Protein AF-L0EJJ9-F1 (afdb_monomer)

Foldseek 3Di:
DDPDAAEAEQDQAQLPDHDLVVVVVSLVPVHQAYEHEVVALAPDPVCQVVVFFPHDPVSNVVRCCSVCVSCVVVVRYYYYHDHRSYDHPVVLVVQDWDKDWDDFFALVDKDWDWDFQWDAQVVDPDLPPLDFAAGPADAFKKKKWWKAWAWDFFADKKKWWWFAWPQVRDIDTDDIDDDDHPDTDMDMDGHHAPQQTGTRITGIMIHGNPGDPVGGITTIMITSDMWIFWKHKYWHFQVSWDCGSQAIPNWGKDDWRWDRDPRWIKTWDAQKMFTWYDDFQWFWWKKKWKWAFADDFFKFKWFLDPDPQFTWTWAGGPPQKTFIWGHNNDIDTFKMAHHRDDHRDIWIWIWTGDQQKTWIDTPNHTGDIGGDRPRRHGIMGIMGNHGTIIIIHIIITGMIHGDDVNID

Organism: Thermobacillus composti (strain DSM 18247 / JCM 13945 / KWC4) (NCBI:txid717605)

Secondary structure (DSSP, 8-state):
------EE---SSTTS---HHHHHHHHTTT-SEEEE--S-SB--HHHHHTT--SS-HHHHHHHHHHHHHHHTTTT--EEE---SSB--HHHHTSS--EEEEEEEE-TT-EEEEEE-----GGG-S--SS------SS-TTPEEEEEEEEEEEESSPPEEEEEEEETTT--EEE---BPPPBTSEEEEEEEPPP-TT--EEEEEEEEE-TT--TTS-EEEEEEEEEEEEES-EEEEE-GGG--EETTEETT-EEESSEEEEETTEEEEEESS-EEEEES-TTEEEEEEEEEEEEEEES-EEEEEEESSTTEEEEEEEEGGGEEEEEEEESSEEEEEEEE----TT--EEEEEEEETTEEEEEETTEEEEEEE--S----EEEEEESSSEEEEEEEEEEEEEEE-TT---

Solvent-accessible surface area (backbone atoms only — not comparable to full-atom values): 21259 Å² total; per-residue (Å²): 128,85,88,77,83,41,70,44,61,69,37,66,29,65,27,73,60,62,64,64,69,60,46,54,59,52,59,72,64,71,47,64,29,38,44,29,40,34,93,48,62,72,65,46,72,65,29,44,73,70,48,39,50,74,44,54,72,69,37,32,49,54,43,45,53,56,52,48,66,66,22,59,87,73,68,36,48,76,46,73,75,42,70,44,22,28,86,28,69,57,62,63,66,66,77,61,56,53,76,44,76,44,82,56,41,31,49,90,44,72,48,81,49,68,48,67,43,33,81,57,71,87,79,48,97,72,65,92,77,41,69,74,50,42,47,70,54,58,26,52,18,34,41,37,36,35,36,29,36,47,70,78,44,54,32,65,70,42,36,32,36,35,37,25,34,62,67,83,67,48,72,50,74,49,76,74,46,85,75,60,70,79,37,84,37,78,49,72,50,65,38,64,84,54,88,28,50,50,41,30,32,43,38,35,34,44,35,13,80,78,16,39,97,90,29,32,22,28,36,36,41,31,41,56,46,71,39,42,40,65,33,31,41,48,46,54,35,50,77,66,41,52,82,45,53,94,24,43,48,64,25,31,63,43,64,52,52,66,47,77,54,99,58,18,44,33,42,40,28,70,54,42,25,36,34,33,28,66,46,66,54,25,43,34,39,31,34,39,34,28,39,29,42,61,43,70,42,30,51,32,36,31,36,33,24,77,45,92,50,34,24,36,38,41,30,44,32,59,95,30,20,32,36,35,32,38,30,69,82,52,83,42,80,71,35,70,33,87,43,85,70,61,66,75,44,74,41,47,37,34,42,40,35,45,80,38,40,40,36,36,23,52,73,89,36,84,64,41,62,42,76,58,64,89,57,69,34,10,18,31,42,42,31,26,80,32,42,22,28,34,36,35,47,62,37,33,36,70,36,37,33,43,52,93,88,65,55,84

Structure (mmCIF, N/CA/C/O backbone):
data_AF-L0EJJ9-F1
#
_entry.id   AF-L0EJJ9-F1
#
loop_
_atom_site.group_PDB
_atom_site.id
_atom_site.type_symbol
_atom_site.label_atom_id
_atom_site.label_alt_id
_atom_site.label_comp_id
_atom_site.label_asym_id
_atom_site.label_entity_id
_atom_site.label_seq_id
_atom_site.pdbx_PDB_ins_code
_atom_site.Cartn_x
_atom_site.Cartn_y
_atom_site.Cartn_z
_atom_site.occupancy
_atom_site.B_iso_or_equiv
_atom_site.auth_seq_id
_atom_site.auth_comp_id
_atom_site.auth_asym_id
_atom_site.auth_atom_id
_atom_site.pdbx_PDB_model_num
ATOM 1 N N . MET A 1 1 ? 49.372 0.624 -9.398 1.00 49.84 1 MET A N 1
ATOM 2 C CA . MET A 1 1 ? 48.328 1.496 -9.975 1.00 49.84 1 MET A CA 1
ATOM 3 C C . MET A 1 1 ? 47.713 2.235 -8.804 1.00 49.84 1 MET A C 1
ATOM 5 O O . MET A 1 1 ? 47.439 1.560 -7.816 1.00 49.84 1 MET A O 1
ATOM 9 N N . SER A 1 2 ? 47.617 3.569 -8.831 1.00 48.44 2 SER A N 1
ATOM 10 C CA . SER A 1 2 ? 46.888 4.256 -7.756 1.00 48.44 2 SER A CA 1
ATOM 11 C C . SER A 1 2 ? 45.410 3.852 -7.851 1.00 48.44 2 SER A C 1
ATOM 13 O O . SER A 1 2 ? 44.905 3.605 -8.945 1.00 48.44 2 SER A O 1
ATOM 15 N N . GLN A 1 3 ? 44.772 3.651 -6.700 1.00 66.44 3 GLN A N 1
ATOM 16 C CA . GLN A 1 3 ? 43.386 3.183 -6.570 1.00 66.44 3 GLN A CA 1
ATOM 17 C C . GLN A 1 3 ? 42.382 4.349 -6.599 1.00 66.44 3 GLN A C 1
ATOM 19 O O . GLN A 1 3 ? 41.247 4.202 -6.151 1.00 66.44 3 GLN A O 1
ATOM 24 N N . ASP A 1 4 ? 42.800 5.520 -7.074 1.00 81.94 4 ASP A N 1
ATOM 25 C CA . ASP A 1 4 ? 42.047 6.750 -6.865 1.00 81.94 4 ASP A CA 1
ATOM 26 C C . ASP A 1 4 ? 40.981 6.930 -7.949 1.00 81.94 4 ASP A C 1
ATOM 28 O O . ASP A 1 4 ? 41.265 6.903 -9.148 1.00 81.94 4 ASP A O 1
ATOM 32 N N . VAL A 1 5 ? 39.734 7.137 -7.521 1.00 87.25 5 VAL A N 1
ATOM 33 C CA . VAL A 1 5 ? 38.600 7.402 -8.412 1.00 87.25 5 VAL A CA 1
ATOM 34 C C . VAL A 1 5 ? 38.358 8.908 -8.486 1.00 87.25 5 VAL A C 1
ATOM 36 O O . VAL A 1 5 ? 37.735 9.506 -7.613 1.00 87.25 5 VAL A O 1
ATOM 39 N N . ASN A 1 6 ? 38.841 9.528 -9.560 1.00 92.12 6 ASN A N 1
ATOM 40 C CA . ASN A 1 6 ? 38.589 10.939 -9.863 1.00 92.12 6 ASN A CA 1
ATOM 41 C C . ASN A 1 6 ? 37.181 11.159 -10.435 1.00 92.12 6 ASN A C 1
ATOM 43 O O . ASN A 1 6 ? 36.891 10.729 -11.553 1.00 92.12 6 ASN A O 1
ATOM 47 N N . ILE A 1 7 ? 36.335 11.874 -9.695 1.00 93.69 7 ILE A N 1
ATOM 48 C CA . ILE A 1 7 ? 34.993 12.288 -10.121 1.00 93.69 7 ILE A CA 1
ATOM 49 C C . ILE A 1 7 ? 34.955 13.811 -10.221 1.00 93.69 7 ILE A C 1
ATOM 51 O O . ILE A 1 7 ? 35.362 14.506 -9.290 1.00 93.69 7 ILE A O 1
ATOM 55 N N . LEU A 1 8 ? 34.437 14.334 -11.332 1.00 95.81 8 LEU A N 1
ATOM 56 C CA . LEU A 1 8 ? 34.237 15.769 -11.519 1.00 95.81 8 LEU A CA 1
ATOM 57 C C . LEU A 1 8 ? 32.754 16.114 -11.385 1.00 95.81 8 LEU A C 1
ATOM 59 O O . LEU A 1 8 ? 31.921 15.584 -12.114 1.00 95.81 8 LEU A O 1
ATOM 63 N N . SER A 1 9 ? 32.428 17.044 -10.490 1.00 94.88 9 SER A N 1
ATOM 64 C CA . SER A 1 9 ? 31.074 17.584 -10.370 1.00 94.88 9 SER A CA 1
ATOM 65 C C . SER A 1 9 ? 31.060 19.058 -10.782 1.00 94.88 9 SER A C 1
ATOM 67 O O . SER A 1 9 ? 31.589 19.897 -10.052 1.00 94.88 9 SER A O 1
ATOM 69 N N . PRO A 1 10 ? 30.530 19.399 -11.973 1.00 93.38 10 PRO A N 1
ATOM 70 C CA . PRO A 1 10 ? 30.589 20.763 -12.493 1.00 93.38 10 PRO A CA 1
ATOM 71 C C . PRO A 1 10 ? 29.619 21.707 -11.777 1.00 93.38 10 PRO A C 1
ATOM 73 O O . PRO A 1 10 ? 29.893 22.899 -11.666 1.00 93.38 10 PRO A O 1
ATOM 76 N N . CYS A 1 11 ? 28.491 21.187 -11.294 1.00 91.94 11 CYS A N 1
ATOM 77 C CA . CYS A 1 11 ? 27.464 21.946 -10.595 1.00 91.94 11 CYS A CA 1
ATOM 78 C C . CYS A 1 11 ? 26.679 21.044 -9.633 1.00 91.94 11 CYS A C 1
ATOM 80 O O . CYS A 1 11 ? 26.586 19.835 -9.832 1.00 91.94 11 CYS A O 1
ATOM 82 N N . GLY A 1 12 ? 26.079 21.654 -8.608 1.00 87.44 12 GLY A N 1
ATOM 83 C CA . GLY A 1 12 ? 25.235 20.956 -7.630 1.00 87.44 12 GLY A CA 1
ATOM 84 C C . GLY A 1 12 ? 23.791 20.722 -8.082 1.00 87.44 12 GLY A C 1
ATOM 85 O O . GLY A 1 12 ? 23.001 20.210 -7.310 1.00 87.44 12 GLY A O 1
ATOM 86 N N . MET A 1 13 ? 23.413 21.153 -9.289 1.00 89.12 13 MET A N 1
ATOM 87 C CA . MET A 1 13 ? 22.157 20.781 -9.943 1.00 89.12 13 MET A CA 1
ATOM 88 C C . MET A 1 13 ? 22.244 21.138 -11.423 1.00 89.12 13 MET A C 1
ATOM 90 O O . MET A 1 13 ? 22.660 22.244 -11.785 1.00 89.12 13 MET A O 1
ATOM 94 N N . LEU A 1 14 ? 21.807 20.221 -12.284 1.00 89.88 14 LEU A N 1
ATOM 95 C CA . LEU A 1 14 ? 21.755 20.474 -13.716 1.00 89.88 14 LEU A CA 1
ATOM 96 C C . LEU A 1 14 ? 20.869 21.696 -13.998 1.00 89.88 14 LEU A C 1
ATOM 98 O O . LEU A 1 14 ? 19.736 21.752 -13.531 1.00 89.88 14 LEU A O 1
ATOM 102 N N . GLY A 1 15 ? 21.375 22.666 -14.757 1.00 90.44 15 GLY A N 1
ATOM 103 C CA . GLY A 1 15 ? 20.682 23.911 -15.085 1.00 90.44 15 GLY A CA 1
ATOM 104 C C . GLY A 1 15 ? 21.021 25.104 -14.184 1.00 90.44 15 GLY A C 1
ATOM 105 O O . GLY A 1 15 ? 20.536 26.201 -14.462 1.00 90.44 15 GLY A O 1
ATOM 106 N N . TYR A 1 16 ? 21.847 24.944 -13.143 1.00 92.19 16 TYR A N 1
ATOM 107 C CA . TYR A 1 16 ? 22.414 26.085 -12.401 1.00 92.19 16 TYR A CA 1
ATOM 108 C C . TYR A 1 16 ? 23.552 26.779 -13.151 1.00 92.19 16 TYR A C 1
ATOM 110 O O . TYR A 1 16 ? 23.847 27.944 -12.877 1.00 92.19 16 TYR A O 1
ATOM 118 N N . GLY A 1 17 ? 24.145 26.105 -14.136 1.00 92.62 17 GLY A N 1
ATOM 119 C CA . GLY A 1 17 ? 25.324 26.592 -14.822 1.00 92.62 17 GLY A CA 1
ATOM 120 C C . GLY A 1 17 ? 26.595 26.440 -13.996 1.00 92.62 17 GLY A C 1
ATOM 121 O O . GLY A 1 17 ? 26.590 26.252 -12.779 1.00 92.62 17 GLY A O 1
ATOM 122 N N . PHE A 1 18 ? 27.712 26.522 -14.703 1.00 95.88 18 PHE A N 1
ATOM 123 C CA . PHE A 1 18 ? 29.054 26.453 -14.150 1.00 95.88 18 PHE A CA 1
ATOM 124 C C . PHE A 1 18 ? 30.031 27.177 -15.088 1.00 95.88 18 PHE A C 1
ATOM 126 O O . PHE A 1 18 ? 29.743 27.321 -16.283 1.00 95.88 18 PHE A O 1
ATOM 133 N N . PRO A 1 19 ? 31.183 27.661 -14.591 1.00 95.50 19 PRO A N 1
ATOM 134 C CA . PRO A 1 19 ? 32.211 28.232 -15.453 1.00 95.50 19 PRO A CA 1
ATOM 135 C C . PRO A 1 19 ? 32.831 27.147 -16.345 1.00 95.50 19 PRO A C 1
ATOM 137 O O . PRO A 1 19 ? 33.476 26.224 -15.844 1.00 95.50 19 PRO A O 1
ATOM 140 N N . GLU A 1 20 ? 32.672 27.265 -17.667 1.00 93.56 20 GLU A N 1
ATOM 141 C CA . GLU A 1 20 ? 33.190 26.274 -18.627 1.00 93.56 20 GLU A CA 1
ATOM 142 C C . GLU A 1 20 ? 34.710 26.103 -18.511 1.00 93.56 20 GLU A C 1
ATOM 144 O O . GLU A 1 20 ? 35.213 24.987 -18.578 1.00 93.56 20 GLU A O 1
ATOM 149 N N . GLU A 1 21 ? 35.446 27.186 -18.262 1.00 94.19 21 GLU A N 1
ATOM 150 C CA . GLU A 1 21 ? 36.899 27.145 -18.074 1.00 94.19 21 GLU A CA 1
ATOM 151 C C . GLU A 1 21 ? 37.305 26.267 -16.878 1.00 94.19 21 GLU A C 1
ATOM 153 O O . GLU A 1 21 ? 38.242 25.474 -16.967 1.00 94.19 21 GLU A O 1
ATOM 158 N N . SER A 1 22 ? 36.571 26.352 -15.764 1.00 94.31 22 SER A N 1
ATOM 159 C CA . SER A 1 22 ? 36.811 25.498 -14.596 1.00 94.31 22 SER A CA 1
ATOM 160 C C . SER A 1 22 ? 36.481 24.040 -14.886 1.00 94.31 22 SER A C 1
ATOM 162 O O . SER A 1 22 ? 37.229 23.157 -14.474 1.00 94.31 22 SER A O 1
ATOM 164 N N . PHE A 1 23 ? 35.404 23.787 -15.631 1.00 96.00 23 PHE A N 1
ATOM 165 C CA . PHE A 1 23 ? 35.051 22.438 -16.062 1.00 96.00 23 PHE A CA 1
ATOM 166 C C . PHE A 1 23 ? 36.119 21.836 -16.988 1.00 96.00 23 PHE A C 1
ATOM 168 O O . PHE A 1 23 ? 36.559 20.714 -16.753 1.00 96.00 23 PHE A O 1
ATOM 175 N N . ARG A 1 24 ? 36.613 22.598 -17.974 1.00 93.38 24 ARG A N 1
ATOM 176 C CA . ARG A 1 24 ? 37.696 22.187 -18.889 1.00 93.38 24 ARG A CA 1
ATOM 177 C C . ARG A 1 24 ? 38.972 21.823 -18.128 1.00 93.38 24 ARG A C 1
ATOM 179 O O . ARG A 1 24 ? 39.506 20.745 -18.352 1.00 93.38 24 ARG A O 1
ATOM 186 N N . ARG A 1 25 ? 39.395 22.662 -17.173 1.00 93.88 25 ARG A N 1
ATOM 187 C CA . ARG A 1 25 ? 40.530 22.357 -16.281 1.00 93.88 25 ARG A CA 1
ATOM 188 C C . ARG A 1 25 ? 40.312 21.084 -15.468 1.00 93.88 25 ARG A C 1
ATOM 190 O O . ARG A 1 25 ? 41.242 20.312 -15.273 1.00 93.88 25 ARG A O 1
ATOM 197 N N . GLY A 1 26 ? 39.090 20.860 -14.984 1.00 93.44 26 GLY A N 1
ATOM 198 C CA . GLY A 1 26 ? 38.738 19.627 -14.281 1.00 93.44 26 GLY A CA 1
ATOM 199 C C . GLY A 1 26 ? 38.892 18.395 -15.173 1.00 93.44 26 GLY A C 1
ATOM 200 O O . GLY A 1 26 ? 39.454 17.393 -14.745 1.00 93.44 26 GLY A O 1
ATOM 201 N N . MET A 1 27 ? 38.459 18.487 -16.433 1.00 93.88 27 MET A N 1
ATOM 202 C CA . MET A 1 27 ? 38.557 17.396 -17.409 1.00 93.88 27 MET A CA 1
ATOM 203 C C . MET A 1 27 ? 40.004 17.006 -17.757 1.00 93.88 27 MET A C 1
ATOM 205 O O . MET A 1 27 ? 40.239 15.869 -18.162 1.00 93.88 27 MET A O 1
ATOM 209 N N . GLU A 1 28 ? 40.984 17.891 -17.554 1.00 92.81 28 GLU A N 1
ATOM 210 C CA . GLU A 1 28 ? 42.415 17.596 -17.750 1.00 92.81 28 GLU A CA 1
ATOM 211 C C . GLU A 1 28 ? 42.983 16.623 -16.692 1.00 92.81 28 GLU A C 1
ATOM 213 O O . GLU A 1 28 ? 44.044 16.037 -16.901 1.00 92.81 28 GLU A O 1
ATOM 218 N N . GLN A 1 29 ? 42.272 16.387 -15.582 1.00 89.94 29 GLN A N 1
ATOM 219 C CA . GLN A 1 29 ? 42.729 15.587 -14.432 1.00 89.94 29 GLN A CA 1
ATOM 220 C C . GLN A 1 29 ? 42.434 14.075 -14.545 1.00 89.94 29 GLN A C 1
ATOM 222 O O . GLN A 1 29 ? 42.259 13.401 -13.531 1.00 89.94 29 GLN A O 1
ATOM 227 N N . GLN A 1 30 ? 42.347 13.528 -15.764 1.00 85.88 30 GLN A N 1
ATOM 228 C CA . GLN A 1 30 ? 41.995 12.116 -16.015 1.00 85.88 30 GLN A CA 1
ATOM 229 C C . GLN A 1 30 ? 40.750 11.665 -15.225 1.00 85.88 30 GLN A C 1
ATOM 231 O O . GLN A 1 30 ? 40.796 10.790 -14.362 1.00 85.88 30 GLN A O 1
ATOM 236 N N . VAL A 1 31 ? 39.627 12.326 -15.498 1.00 92.69 31 VAL A N 1
ATOM 237 C CA . VAL A 1 31 ? 38.349 12.087 -14.821 1.00 92.69 31 VAL A CA 1
ATOM 238 C C . VAL A 1 31 ? 37.763 10.727 -15.223 1.00 92.69 31 VAL A C 1
ATOM 240 O O . VAL A 1 31 ? 37.680 10.413 -16.409 1.00 92.69 31 VAL A O 1
ATOM 243 N N . HIS A 1 32 ? 37.302 9.948 -14.242 1.00 94.06 32 HIS A N 1
ATOM 244 C CA . HIS A 1 32 ? 36.645 8.653 -14.459 1.00 94.06 32 HIS A CA 1
ATOM 245 C C . HIS A 1 32 ? 35.132 8.772 -14.646 1.00 94.06 32 HIS A C 1
ATOM 247 O O . HIS A 1 32 ? 34.532 7.894 -15.255 1.00 94.06 32 HIS A O 1
ATOM 253 N N . ALA A 1 33 ? 34.510 9.827 -14.115 1.00 94.31 33 ALA A N 1
ATOM 254 C CA . ALA A 1 33 ? 33.107 10.148 -14.345 1.00 94.31 33 ALA A CA 1
ATOM 255 C C . ALA A 1 33 ? 32.828 11.631 -14.076 1.00 94.31 33 ALA A C 1
ATOM 257 O O . ALA A 1 33 ? 33.409 12.233 -13.168 1.00 94.31 33 ALA A O 1
ATOM 258 N N . VAL A 1 34 ? 31.886 12.198 -14.825 1.00 95.94 34 VAL A N 1
ATOM 259 C CA . VAL A 1 34 ? 31.267 13.484 -14.501 1.00 95.94 34 VAL A CA 1
ATOM 260 C C . VAL A 1 34 ? 29.920 13.219 -13.843 1.00 95.94 34 VAL A C 1
ATOM 262 O O . VAL A 1 34 ? 29.070 12.557 -14.433 1.00 95.94 34 VAL A O 1
ATOM 265 N N . VAL A 1 35 ? 29.719 13.725 -12.627 1.00 94.31 35 VAL A N 1
ATOM 266 C CA . VAL A 1 35 ? 28.511 13.458 -11.834 1.00 94.31 35 VAL A CA 1
ATOM 267 C C . VAL A 1 35 ? 27.818 14.764 -11.465 1.00 94.31 35 VAL A C 1
ATOM 269 O O . VAL A 1 35 ? 28.434 15.673 -10.903 1.00 94.31 35 VAL A O 1
ATOM 272 N N . VAL A 1 36 ? 26.521 14.845 -11.752 1.00 92.56 36 VAL A N 1
ATOM 273 C CA . VAL A 1 36 ? 25.650 15.947 -11.330 1.00 92.56 36 VAL A CA 1
ATOM 274 C C . VAL A 1 36 ? 24.473 15.362 -10.568 1.00 92.56 36 VAL A C 1
ATOM 276 O O . VAL A 1 36 ? 23.742 14.527 -11.094 1.00 92.56 36 VAL A O 1
ATOM 279 N N . ASP A 1 37 ? 24.267 15.813 -9.339 1.00 88.75 37 ASP A N 1
ATOM 280 C CA . ASP A 1 37 ? 23.144 15.388 -8.514 1.00 88.75 37 ASP A CA 1
ATOM 281 C C . ASP A 1 37 ? 22.553 16.597 -7.793 1.00 88.75 37 ASP A C 1
ATOM 283 O O . ASP A 1 37 ? 23.301 17.383 -7.217 1.00 88.75 37 ASP A O 1
ATOM 287 N N . ALA A 1 38 ? 21.228 16.766 -7.860 1.00 83.62 38 ALA A N 1
ATOM 288 C CA . ALA A 1 38 ? 20.534 17.939 -7.332 1.00 83.62 38 ALA A CA 1
ATOM 289 C C . ALA A 1 38 ? 20.483 17.979 -5.797 1.00 83.62 38 ALA A C 1
ATOM 291 O O . ALA A 1 38 ? 20.130 19.015 -5.231 1.00 83.62 38 ALA A O 1
ATOM 292 N N . GLY A 1 39 ? 20.773 16.859 -5.120 1.00 75.12 39 GLY A N 1
ATOM 293 C CA . GLY A 1 39 ? 20.735 16.698 -3.662 1.00 75.12 39 GLY A CA 1
ATOM 294 C C . GLY A 1 39 ? 19.341 16.820 -3.023 1.00 75.12 39 GLY A C 1
ATOM 295 O O . GLY A 1 39 ? 19.081 16.192 -2.002 1.00 75.12 39 GLY A O 1
ATOM 296 N N . SER A 1 40 ? 18.428 17.595 -3.619 1.00 71.50 40 SER A N 1
ATOM 297 C CA . SER A 1 40 ? 17.027 17.745 -3.235 1.00 71.50 40 SER A CA 1
ATOM 298 C C . SER A 1 40 ? 16.114 17.593 -4.450 1.00 71.50 40 SER A C 1
ATOM 300 O O . SER A 1 40 ? 16.313 18.215 -5.495 1.00 71.50 40 SER A O 1
ATOM 302 N N . THR A 1 41 ? 15.054 16.805 -4.284 1.00 65.12 41 THR A N 1
ATOM 303 C CA . THR A 1 41 ? 13.933 16.706 -5.229 1.00 65.12 41 THR A CA 1
ATOM 304 C C . THR A 1 41 ? 12.766 17.628 -4.861 1.00 65.12 41 THR A C 1
ATOM 306 O O . THR A 1 41 ? 11.754 17.628 -5.563 1.00 65.12 41 THR A O 1
ATOM 309 N N . ASP A 1 42 ? 12.899 18.404 -3.780 1.00 69.88 42 ASP A N 1
ATOM 310 C CA . ASP A 1 42 ? 11.896 19.352 -3.294 1.00 69.88 42 ASP A CA 1
ATOM 311 C C . ASP A 1 42 ? 12.431 20.794 -3.339 1.00 69.88 42 ASP A C 1
ATOM 313 O O . ASP A 1 42 ? 13.175 21.249 -2.469 1.00 69.88 42 ASP A O 1
ATOM 317 N N . GLY A 1 43 ? 12.044 21.524 -4.387 1.00 69.75 43 GLY A N 1
ATOM 318 C CA . GLY A 1 43 ? 12.284 22.960 -4.550 1.00 69.75 43 GLY A CA 1
ATOM 319 C C . GLY A 1 43 ? 11.331 23.863 -3.765 1.00 69.75 43 GLY A C 1
ATOM 320 O O . GLY A 1 43 ? 11.296 25.071 -4.018 1.00 69.75 43 GLY A O 1
ATOM 321 N N . GLY A 1 44 ? 10.527 23.292 -2.868 1.00 77.38 44 GLY A N 1
ATOM 322 C CA . GLY A 1 44 ? 9.522 23.969 -2.063 1.00 77.38 44 GLY A CA 1
ATOM 323 C C . GLY A 1 44 ? 8.097 23.846 -2.624 1.00 77.38 44 GLY A C 1
ATOM 324 O O . GLY A 1 44 ? 7.890 23.560 -3.813 1.00 77.38 44 GLY A O 1
ATOM 325 N N . PRO A 1 45 ? 7.081 24.153 -1.790 1.00 77.12 45 PRO A N 1
ATOM 326 C CA . PRO A 1 45 ? 5.669 23.870 -2.070 1.00 77.12 45 PRO A CA 1
ATOM 327 C C . PRO A 1 45 ? 5.146 24.549 -3.341 1.00 77.12 45 PRO A C 1
ATOM 329 O O . PRO A 1 45 ? 4.300 23.996 -4.038 1.00 77.12 45 PRO A O 1
ATOM 332 N N . HIS A 1 46 ? 5.685 25.720 -3.696 1.00 79.81 46 HIS A N 1
ATOM 333 C CA . HIS A 1 46 ? 5.323 26.415 -4.931 1.00 79.81 46 HIS A CA 1
ATOM 334 C C . HIS A 1 46 ? 5.694 25.608 -6.186 1.00 79.81 46 HIS A C 1
ATOM 336 O O . HIS A 1 46 ? 4.886 25.489 -7.102 1.00 79.81 46 HIS A O 1
ATOM 342 N N . LYS A 1 47 ? 6.915 25.059 -6.256 1.00 79.12 47 LYS A N 1
ATOM 343 C CA . LYS A 1 47 ? 7.408 24.342 -7.447 1.00 79.12 47 LYS A CA 1
ATOM 344 C C . LYS A 1 47 ? 6.650 23.037 -7.664 1.00 79.12 47 LYS A C 1
ATOM 346 O O . LYS A 1 47 ? 6.282 22.725 -8.796 1.00 79.12 47 LYS A O 1
ATOM 351 N N . LEU A 1 48 ? 6.366 22.328 -6.571 1.00 73.50 48 LEU A N 1
ATOM 352 C CA . LEU A 1 48 ? 5.545 21.123 -6.585 1.00 73.50 48 LEU A CA 1
ATOM 353 C C . LEU A 1 48 ? 4.093 21.437 -6.987 1.00 73.50 48 LEU A C 1
ATOM 355 O O . LEU A 1 48 ? 3.576 20.813 -7.909 1.00 73.50 48 LEU A O 1
ATOM 359 N N . GLY A 1 49 ? 3.466 22.439 -6.358 1.00 74.31 49 GLY A N 1
ATOM 360 C CA . GLY A 1 49 ? 2.066 22.801 -6.604 1.00 74.31 49 GLY A CA 1
ATOM 361 C C . GLY A 1 49 ? 1.797 23.393 -7.991 1.00 74.31 49 GLY A C 1
ATOM 362 O O . GLY A 1 49 ? 0.753 23.127 -8.577 1.00 74.31 49 GLY A O 1
ATOM 363 N N . ALA A 1 50 ? 2.741 24.155 -8.548 1.00 78.75 50 ALA A N 1
ATOM 364 C CA . ALA A 1 50 ? 2.622 24.719 -9.893 1.00 78.75 50 ALA A CA 1
ATOM 365 C C . ALA A 1 50 ? 3.053 23.745 -11.007 1.00 78.75 50 ALA A C 1
ATOM 367 O O . ALA A 1 50 ? 2.912 24.075 -12.182 1.00 78.75 50 ALA A O 1
ATOM 368 N N . GLY A 1 51 ? 3.601 22.571 -10.664 1.00 73.75 51 GLY A N 1
ATOM 369 C CA . GLY A 1 51 ? 4.076 21.598 -11.648 1.00 73.75 51 GLY A CA 1
ATOM 370 C C . GLY A 1 51 ? 5.213 22.126 -12.526 1.00 73.75 51 GLY A C 1
ATOM 371 O O . GLY A 1 51 ? 5.249 21.836 -13.719 1.00 73.75 51 GLY A O 1
ATOM 372 N N . VAL A 1 52 ? 6.114 22.929 -11.950 1.00 78.31 52 VAL A N 1
ATOM 373 C CA . VAL A 1 52 ? 7.246 23.535 -12.669 1.00 78.31 52 VAL A CA 1
ATOM 374 C C . VAL A 1 52 ? 8.577 23.171 -12.026 1.00 78.31 52 VAL A C 1
ATOM 376 O O . VAL A 1 52 ? 8.708 23.132 -10.800 1.00 78.31 52 VAL A O 1
ATOM 379 N N . SER A 1 53 ? 9.599 22.972 -12.854 1.00 79.12 53 SER A N 1
ATOM 380 C CA . SER A 1 53 ? 10.961 22.703 -12.397 1.00 79.12 53 SER A CA 1
ATOM 381 C C . SER A 1 53 ? 11.597 23.928 -11.726 1.00 79.12 53 SER A C 1
ATOM 383 O O . SER A 1 53 ? 11.211 25.087 -11.949 1.00 79.12 53 SER A O 1
ATOM 385 N N . ILE A 1 54 ? 12.599 23.689 -10.876 1.00 86.25 54 ILE A N 1
ATOM 386 C CA . ILE A 1 54 ? 13.409 24.759 -10.274 1.00 86.25 54 ILE A CA 1
ATOM 387 C C . ILE A 1 54 ? 14.132 25.542 -11.376 1.00 86.25 54 ILE A C 1
ATOM 389 O O . ILE A 1 54 ? 14.128 26.773 -11.365 1.00 86.25 54 ILE A O 1
ATOM 393 N N . VAL A 1 55 ? 14.675 24.819 -12.356 1.00 86.25 55 VAL A N 1
ATOM 394 C CA . VAL A 1 55 ? 15.431 25.336 -13.502 1.00 86.25 55 VAL A CA 1
ATOM 395 C C . VAL A 1 55 ? 14.657 25.174 -14.808 1.00 86.25 55 VAL A C 1
ATOM 397 O O . VAL A 1 55 ? 13.825 24.284 -14.958 1.00 86.25 55 VAL A O 1
ATOM 400 N N . SER A 1 56 ? 14.943 26.031 -15.787 1.00 86.06 56 SER A N 1
ATOM 401 C CA . SER A 1 56 ? 14.329 25.919 -17.113 1.00 86.06 56 SER A CA 1
ATOM 402 C C . SER A 1 56 ? 14.947 24.783 -17.936 1.00 86.06 56 SER A C 1
ATOM 404 O O . SER A 1 56 ? 16.152 24.541 -17.869 1.00 86.06 56 SER A O 1
ATOM 406 N N . ARG A 1 57 ? 14.156 24.175 -18.832 1.00 82.00 57 ARG A N 1
ATOM 407 C CA . ARG A 1 57 ? 14.648 23.187 -19.814 1.00 82.00 57 ARG A CA 1
ATOM 408 C C . ARG A 1 57 ? 15.833 23.709 -20.634 1.00 82.00 57 ARG A C 1
ATOM 410 O O . ARG A 1 57 ? 16.760 22.962 -20.930 1.00 82.00 57 ARG A O 1
ATOM 417 N N . ARG A 1 58 ? 15.820 25.001 -20.988 1.00 85.88 58 ARG A N 1
ATOM 418 C CA . ARG A 1 58 ? 16.914 25.659 -21.719 1.00 85.88 58 ARG A CA 1
ATOM 419 C C . ARG A 1 58 ? 18.218 25.648 -20.919 1.00 85.88 58 ARG A C 1
ATOM 421 O O . ARG A 1 58 ? 19.270 25.423 -21.506 1.00 85.88 58 ARG A O 1
ATOM 428 N N . ALA A 1 59 ? 18.147 25.888 -19.612 1.00 89.12 59 ALA A N 1
ATOM 429 C CA . ALA A 1 59 ? 19.320 25.880 -18.747 1.00 89.12 59 ALA A CA 1
ATOM 430 C C . ALA A 1 59 ? 19.899 24.465 -18.611 1.00 89.12 59 ALA A C 1
ATOM 432 O O . ALA A 1 59 ? 21.091 24.285 -18.834 1.00 89.12 59 ALA A O 1
ATOM 433 N N . CYS A 1 60 ? 19.055 23.450 -18.383 1.00 88.12 60 CYS A N 1
ATOM 434 C CA . CYS A 1 60 ? 19.509 22.055 -18.366 1.00 88.12 60 CYS A CA 1
ATOM 435 C C . CYS A 1 60 ? 20.173 21.649 -19.686 1.00 88.12 60 CYS A C 1
ATOM 437 O O . CYS A 1 60 ? 21.212 20.998 -19.680 1.00 88.12 60 CYS A O 1
ATOM 439 N N . LYS A 1 61 ? 19.594 22.060 -20.825 1.00 85.56 61 LYS A N 1
ATOM 440 C CA . LYS A 1 61 ? 20.150 21.759 -22.150 1.00 85.56 61 LYS A CA 1
ATOM 441 C C . LYS A 1 61 ? 21.528 22.390 -22.347 1.00 85.56 61 LYS A C 1
ATOM 443 O O . LYS A 1 61 ? 22.422 21.710 -22.826 1.00 85.56 61 LYS A O 1
ATOM 448 N N . LYS A 1 62 ? 21.703 23.655 -21.951 1.00 92.69 62 LYS A N 1
ATOM 449 C CA . LYS A 1 62 ? 22.997 24.347 -22.022 1.00 92.69 62 LYS A CA 1
ATOM 450 C C . LYS A 1 62 ? 24.070 23.592 -21.231 1.00 92.69 62 LYS A C 1
ATOM 452 O O . LYS A 1 62 ? 25.158 23.362 -21.748 1.00 92.69 62 LYS A O 1
ATOM 457 N N . ASP A 1 63 ? 23.756 23.201 -19.998 1.00 94.38 63 ASP A N 1
ATOM 458 C CA . ASP A 1 63 ? 24.698 22.484 -19.137 1.00 94.38 63 ASP A CA 1
ATOM 459 C C . ASP A 1 63 ? 25.047 21.108 -19.727 1.00 94.38 63 ASP A C 1
ATOM 461 O O . ASP A 1 63 ? 26.224 20.761 -19.820 1.00 94.38 63 ASP A O 1
ATOM 465 N N . LEU A 1 64 ? 24.047 20.358 -20.209 1.00 91.38 64 LEU A N 1
ATOM 466 C CA . LEU A 1 64 ? 24.261 19.068 -20.876 1.00 91.38 64 LEU A CA 1
ATOM 467 C C . LEU A 1 64 ? 25.077 19.195 -22.164 1.00 91.38 64 LEU A C 1
ATOM 469 O O . LEU A 1 64 ? 25.939 18.359 -22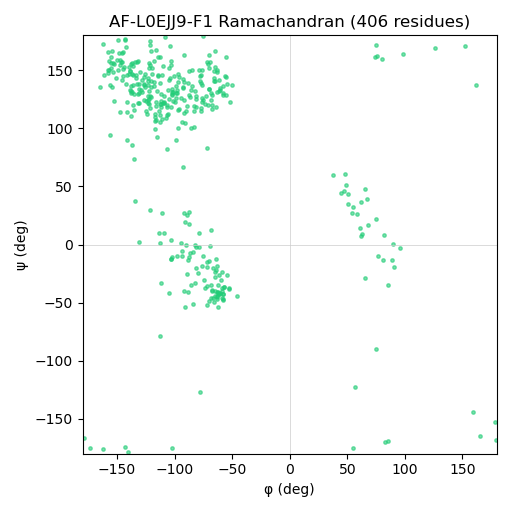.400 1.00 91.38 64 LEU A O 1
ATOM 473 N N . GLU A 1 65 ? 24.833 20.214 -22.991 1.00 92.56 65 GLU A N 1
ATOM 474 C CA . GLU A 1 65 ? 25.590 20.445 -24.229 1.00 92.56 65 GLU A CA 1
ATOM 475 C C . GLU A 1 65 ? 27.092 20.595 -23.938 1.00 92.56 65 GLU A C 1
ATOM 477 O O . GLU A 1 65 ? 27.915 19.988 -24.623 1.00 92.56 65 GLU A O 1
ATOM 482 N N . ILE A 1 66 ? 27.449 21.332 -22.881 1.00 94.75 66 ILE A N 1
ATOM 483 C CA . ILE A 1 66 ? 28.844 21.519 -22.459 1.00 94.75 66 ILE A CA 1
ATOM 484 C C . ILE A 1 66 ? 29.422 20.220 -21.875 1.00 94.75 66 ILE A C 1
ATOM 486 O O . ILE A 1 66 ? 30.514 19.802 -22.268 1.00 94.75 66 ILE A O 1
ATOM 490 N N . ILE A 1 67 ? 28.696 19.569 -20.956 1.00 94.50 67 ILE A N 1
ATOM 491 C CA . ILE A 1 67 ? 29.157 18.341 -20.287 1.00 94.50 67 ILE A CA 1
ATOM 492 C C . ILE A 1 67 ? 29.367 17.218 -21.306 1.00 94.50 67 ILE A C 1
ATOM 494 O O . ILE A 1 67 ? 30.455 16.645 -21.387 1.00 94.50 67 ILE A O 1
ATOM 498 N N . LEU A 1 68 ? 28.345 16.923 -22.111 1.00 90.56 68 LEU A N 1
ATOM 499 C CA . LEU A 1 68 ? 28.390 15.857 -23.109 1.00 90.56 68 LEU A CA 1
ATOM 500 C C . LEU A 1 68 ? 29.424 16.167 -24.194 1.00 90.56 68 LEU A C 1
ATOM 502 O O . LEU A 1 68 ? 30.176 15.275 -24.580 1.00 90.56 68 LEU A O 1
ATOM 506 N N . GLY A 1 69 ? 29.528 17.426 -24.633 1.00 91.56 69 GLY A N 1
ATOM 507 C CA . GLY A 1 69 ? 30.530 17.847 -25.613 1.00 91.56 69 GLY A CA 1
ATOM 508 C C . GLY A 1 69 ? 31.970 17.550 -25.178 1.00 91.56 69 GLY A C 1
ATOM 509 O O . GLY A 1 69 ? 32.787 17.154 -26.009 1.00 91.56 69 GLY A O 1
ATOM 510 N N . ALA A 1 70 ? 32.277 17.678 -23.884 1.00 92.19 70 ALA A N 1
ATOM 511 C CA . ALA A 1 70 ? 33.599 17.354 -23.345 1.00 92.19 70 ALA A CA 1
ATOM 512 C C . ALA A 1 70 ? 33.797 15.855 -23.058 1.00 92.19 70 ALA A C 1
ATOM 514 O O . ALA A 1 70 ? 34.909 15.347 -23.195 1.00 92.19 70 ALA A O 1
ATOM 515 N N . CYS A 1 71 ? 32.742 15.144 -22.655 1.00 89.38 71 CYS A N 1
ATOM 516 C CA . CYS A 1 71 ? 32.846 13.755 -22.200 1.00 89.38 71 CYS A CA 1
ATOM 517 C C . CYS A 1 71 ? 32.791 12.727 -23.339 1.00 89.38 71 CYS A C 1
ATOM 519 O O . CYS A 1 71 ? 33.483 11.708 -23.278 1.00 89.38 71 CYS A O 1
ATOM 521 N N . LEU A 1 72 ? 32.004 12.990 -24.392 1.00 84.38 72 LEU A N 1
ATOM 522 C CA . LEU A 1 72 ? 31.768 12.043 -25.490 1.00 84.38 72 LEU A CA 1
ATOM 523 C C . LEU A 1 72 ? 33.051 11.613 -26.231 1.00 84.38 72 LEU A C 1
ATOM 525 O O . LEU A 1 72 ? 33.222 10.408 -26.424 1.00 84.38 72 LEU A O 1
ATOM 529 N N . PRO A 1 73 ? 33.986 12.513 -26.610 1.00 86.62 73 PRO A N 1
ATOM 530 C CA . PRO A 1 73 ? 35.204 12.107 -27.319 1.00 86.62 73 PRO A CA 1
ATOM 531 C C . PRO A 1 73 ? 36.103 11.174 -26.498 1.00 86.62 73 PRO A C 1
ATOM 533 O O . PRO A 1 73 ? 36.733 10.275 -27.049 1.00 86.62 73 PRO A O 1
ATOM 536 N N . GLY A 1 74 ? 36.146 11.383 -25.177 1.00 82.88 74 GLY A N 1
ATOM 537 C CA . GLY A 1 74 ? 36.945 10.595 -24.237 1.00 82.88 74 GLY A CA 1
ATOM 538 C C . GLY A 1 74 ? 36.221 9.379 -23.661 1.00 82.88 74 GLY A C 1
ATOM 539 O O . GLY A 1 74 ? 36.810 8.669 -22.852 1.00 82.88 74 GLY A O 1
ATOM 540 N N . LYS A 1 75 ? 34.957 9.145 -24.048 1.00 87.06 75 LYS A N 1
ATOM 541 C CA . LYS A 1 75 ? 34.074 8.123 -23.458 1.00 87.06 75 LYS A CA 1
ATOM 542 C C . LYS A 1 75 ? 34.011 8.200 -21.926 1.00 87.06 75 LYS A C 1
ATOM 544 O O . LYS A 1 75 ? 33.912 7.173 -21.260 1.00 87.06 75 LYS A O 1
ATOM 549 N N . VAL A 1 76 ? 34.072 9.413 -21.375 1.00 91.56 76 VAL A N 1
ATOM 550 C CA . VAL A 1 76 ? 33.929 9.639 -19.932 1.00 91.56 76 VAL A CA 1
ATOM 551 C C . VAL A 1 76 ? 32.440 9.513 -19.579 1.00 91.56 76 VAL A C 1
ATOM 553 O O . VAL A 1 76 ? 31.625 10.227 -20.167 1.00 91.56 76 VAL A O 1
ATOM 556 N N . PRO A 1 77 ? 32.047 8.617 -18.659 1.00 85.50 77 PRO A N 1
ATOM 557 C CA . PRO A 1 77 ? 30.667 8.496 -18.205 1.00 85.50 77 PRO A CA 1
ATOM 558 C C . PRO A 1 77 ? 30.129 9.806 -17.622 1.00 85.50 77 PRO A C 1
ATOM 560 O O . PRO A 1 77 ? 30.800 10.463 -16.823 1.00 85.50 77 PRO A O 1
ATOM 563 N N . VAL A 1 78 ? 28.893 10.151 -17.983 1.00 92.38 78 VAL A N 1
ATOM 564 C CA . VAL A 1 78 ? 28.136 11.255 -17.384 1.00 92.38 78 VAL A CA 1
ATOM 565 C C . VAL A 1 78 ? 26.972 10.658 -16.609 1.00 92.38 78 VAL A C 1
ATOM 567 O O . VAL A 1 78 ? 26.141 9.961 -17.187 1.00 92.38 78 VAL A O 1
ATOM 570 N N . ILE A 1 79 ? 26.913 10.926 -15.309 1.00 89.81 79 ILE A N 1
ATOM 571 C CA . ILE A 1 79 ? 25.889 10.399 -14.406 1.00 89.81 79 ILE A CA 1
ATOM 572 C C . ILE A 1 79 ? 25.074 11.573 -13.874 1.00 89.81 79 ILE A C 1
ATOM 574 O O . ILE A 1 79 ? 25.615 12.494 -13.261 1.00 89.81 79 ILE A O 1
ATOM 578 N N . ILE A 1 80 ? 23.764 11.527 -14.103 1.00 87.62 80 ILE A N 1
ATOM 579 C CA . ILE A 1 80 ? 22.811 12.477 -13.533 1.00 87.62 80 ILE A CA 1
ATOM 580 C C . ILE A 1 80 ? 22.021 11.738 -12.456 1.00 87.62 80 ILE A C 1
ATOM 582 O O . ILE A 1 80 ? 21.231 10.857 -12.785 1.00 87.62 80 ILE A O 1
ATOM 586 N N . GLY A 1 81 ? 22.259 12.066 -11.185 1.00 82.38 81 GLY A N 1
ATOM 587 C CA . GLY A 1 81 ? 21.572 11.427 -10.056 1.00 82.38 81 GLY A CA 1
ATOM 588 C C . GLY A 1 81 ? 20.113 11.869 -9.955 1.00 82.38 81 GLY A C 1
ATOM 589 O O . GLY A 1 81 ? 19.196 11.053 -9.946 1.00 82.38 81 GLY A O 1
ATOM 590 N N . SER A 1 82 ? 19.892 13.182 -9.954 1.00 79.31 82 SER A N 1
ATOM 591 C CA . SER A 1 82 ? 18.570 13.805 -9.919 1.00 79.31 82 SER A CA 1
ATOM 592 C C . SER A 1 82 ? 18.576 15.145 -10.662 1.00 79.31 82 SER A C 1
ATOM 594 O O . SER A 1 82 ? 19.599 15.828 -10.754 1.00 79.31 82 SER A O 1
ATOM 596 N N . ALA A 1 83 ? 17.429 15.523 -11.235 1.00 76.56 83 ALA A N 1
ATOM 597 C CA . ALA A 1 83 ? 17.272 16.758 -12.001 1.00 76.56 83 ALA A CA 1
ATOM 598 C C . ALA A 1 83 ? 15.859 17.344 -11.852 1.00 76.56 83 ALA A C 1
ATOM 600 O O . ALA A 1 83 ? 14.906 16.652 -11.503 1.00 76.56 83 ALA A O 1
ATOM 601 N N . GLY A 1 84 ? 15.715 18.642 -12.129 1.00 75.69 84 GLY A N 1
ATOM 602 C CA . GLY A 1 84 ? 14.422 19.338 -12.162 1.00 75.69 84 GLY A CA 1
ATOM 603 C C . GLY A 1 84 ? 13.929 19.850 -10.806 1.00 75.69 84 GLY A C 1
ATOM 604 O O . GLY A 1 84 ? 13.364 20.944 -10.759 1.00 75.69 84 GLY A O 1
ATOM 605 N N . GLY A 1 85 ? 14.189 19.130 -9.709 1.00 73.12 85 GLY A N 1
ATOM 606 C CA . GLY A 1 85 ? 13.903 19.590 -8.341 1.00 73.12 85 GLY A CA 1
ATOM 607 C C . GLY A 1 85 ? 12.411 19.722 -7.997 1.00 73.12 85 GLY A C 1
ATOM 608 O O . GLY A 1 85 ? 12.049 20.403 -7.040 1.00 73.12 85 GLY A O 1
ATOM 609 N N . SER A 1 86 ? 11.534 19.113 -8.796 1.00 71.19 86 SER A N 1
ATOM 610 C CA . SER A 1 86 ? 10.116 18.932 -8.488 1.00 71.19 86 SER A CA 1
ATOM 611 C C . SER A 1 86 ? 9.591 17.691 -9.218 1.00 71.19 86 SER A C 1
ATOM 613 O O . SER A 1 86 ? 9.704 17.565 -10.433 1.00 71.19 86 SER A O 1
ATOM 615 N N . GLY A 1 87 ? 9.031 16.743 -8.466 1.00 66.19 87 GLY A N 1
ATOM 616 C CA . GLY A 1 87 ? 8.553 15.448 -8.975 1.00 66.19 87 GLY A CA 1
ATOM 617 C C . GLY A 1 87 ? 7.076 15.425 -9.388 1.00 66.19 87 GLY A C 1
ATOM 618 O O . GLY A 1 87 ? 6.433 14.389 -9.276 1.00 66.19 87 GLY A O 1
ATOM 619 N N . ALA A 1 88 ? 6.494 16.562 -9.787 1.00 66.56 88 ALA A N 1
ATOM 620 C CA . ALA A 1 88 ? 5.069 16.626 -10.135 1.00 66.56 88 ALA A CA 1
ATOM 621 C C . ALA A 1 88 ? 4.742 15.923 -11.469 1.00 66.56 88 ALA A C 1
ATOM 623 O O . ALA A 1 88 ? 5.588 15.833 -12.361 1.00 66.56 88 ALA A O 1
ATOM 624 N N . ARG A 1 89 ? 3.476 15.521 -11.630 1.00 65.62 89 ARG A N 1
ATOM 625 C CA . ARG A 1 89 ? 2.936 14.806 -12.800 1.00 65.62 89 ARG A CA 1
ATOM 626 C C . ARG A 1 89 ? 3.344 15.389 -14.174 1.00 65.62 89 ARG A C 1
ATOM 628 O O . ARG A 1 89 ? 3.814 14.604 -14.994 1.00 65.62 89 ARG A O 1
ATOM 635 N N . PRO A 1 90 ? 3.314 16.716 -14.426 1.00 66.06 90 PRO A N 1
ATOM 636 C CA . PRO A 1 90 ? 3.723 17.279 -15.721 1.00 66.06 90 PRO A CA 1
ATOM 637 C C . PRO A 1 90 ? 5.186 17.014 -16.111 1.00 66.06 90 PRO A C 1
ATOM 639 O O . PRO A 1 90 ? 5.518 16.997 -17.294 1.00 66.06 90 PRO A O 1
ATOM 642 N N . HIS A 1 91 ? 6.080 16.812 -15.137 1.00 63.94 91 HIS A N 1
ATOM 643 C CA . HIS A 1 91 ? 7.493 16.528 -15.409 1.00 63.94 91 HIS A CA 1
ATOM 644 C C . HIS A 1 91 ? 7.687 15.104 -15.929 1.00 63.94 91 HIS A C 1
ATOM 646 O O . HIS A 1 91 ? 8.477 14.892 -16.847 1.00 63.94 91 HIS A O 1
ATOM 652 N N . VAL A 1 92 ? 6.915 14.157 -15.391 1.00 59.50 92 VAL A N 1
ATOM 653 C CA . VAL A 1 92 ? 6.863 12.765 -15.861 1.00 59.50 92 VAL A CA 1
ATOM 654 C C . VAL A 1 92 ? 6.145 12.687 -17.213 1.00 59.50 92 VAL A C 1
ATOM 656 O O . VAL A 1 92 ? 6.558 11.951 -18.099 1.00 59.50 92 VAL A O 1
ATOM 659 N N . GLU A 1 93 ? 5.119 13.515 -17.417 1.00 57.16 93 GLU A N 1
ATOM 660 C CA . GLU A 1 93 ? 4.350 13.591 -18.667 1.00 57.16 93 GLU A CA 1
ATOM 661 C C . GLU A 1 93 ? 5.047 14.383 -19.788 1.00 57.16 93 GLU A C 1
ATOM 663 O O . GLU A 1 93 ? 4.525 14.451 -20.900 1.00 57.16 93 GLU A O 1
ATOM 668 N N . SER A 1 94 ? 6.236 14.955 -19.549 1.00 55.53 94 SER A N 1
ATOM 669 C CA . SER A 1 94 ? 6.954 15.830 -20.498 1.00 55.53 94 SER A CA 1
ATOM 670 C C . SER A 1 94 ? 7.487 15.134 -21.770 1.00 55.53 94 SER A C 1
ATOM 672 O O . SER A 1 94 ? 8.258 15.722 -22.532 1.00 55.53 94 SER A O 1
ATOM 674 N N . GLY A 1 95 ? 7.041 13.902 -22.035 1.00 53.16 95 GLY A N 1
ATOM 675 C CA . GLY A 1 95 ? 7.323 13.131 -23.247 1.00 53.16 95 GLY A CA 1
ATOM 676 C C . GLY A 1 95 ? 8.675 12.416 -23.248 1.00 53.16 95 GLY A C 1
ATOM 677 O O . GLY A 1 95 ? 9.073 11.889 -24.284 1.00 53.16 95 GLY A O 1
ATOM 678 N N . GLY A 1 96 ? 9.392 12.408 -22.121 1.00 60.00 96 GLY A N 1
ATOM 679 C CA . GLY A 1 96 ? 10.594 11.595 -21.946 1.00 60.00 96 GLY A CA 1
ATOM 680 C C . GLY A 1 96 ? 10.236 10.131 -21.695 1.00 60.00 96 GLY A C 1
ATOM 681 O O . GLY A 1 96 ? 9.300 9.841 -20.960 1.00 60.00 96 GLY A O 1
ATOM 682 N N . SER A 1 97 ? 10.985 9.212 -22.295 1.00 69.31 97 SER A N 1
ATOM 683 C CA . SER A 1 97 ? 10.915 7.778 -22.004 1.00 69.31 97 SER A CA 1
ATOM 684 C C . SER A 1 97 ? 12.223 7.316 -21.374 1.00 69.31 97 SER A C 1
ATOM 686 O O . SER A 1 97 ? 13.287 7.797 -21.768 1.00 69.31 97 SER A O 1
ATOM 688 N N . LEU A 1 98 ? 12.159 6.354 -20.455 1.00 79.00 98 LEU A N 1
ATOM 689 C CA . LEU A 1 98 ? 13.350 5.629 -20.018 1.00 79.00 98 LEU A CA 1
ATOM 690 C C . LEU A 1 98 ? 13.768 4.670 -21.137 1.00 79.00 98 LEU A C 1
ATOM 692 O O . LEU A 1 98 ? 12.979 3.819 -21.536 1.00 79.00 98 LEU A O 1
ATOM 696 N N . GLU A 1 99 ? 14.985 4.827 -21.647 1.00 83.69 99 GLU A N 1
ATOM 697 C CA . GLU A 1 99 ? 15.581 3.934 -22.640 1.00 83.69 99 GLU A CA 1
ATOM 698 C C . GLU A 1 99 ? 16.426 2.866 -21.943 1.00 83.69 99 GLU A C 1
ATOM 700 O O . GLU A 1 99 ? 17.319 3.182 -21.158 1.00 83.69 99 GLU A O 1
ATOM 705 N N . ILE A 1 100 ? 16.148 1.601 -22.246 1.00 81.75 100 ILE A N 1
ATOM 706 C CA . ILE A 1 100 ? 16.902 0.448 -21.761 1.00 81.75 100 ILE A CA 1
ATOM 707 C C . ILE A 1 100 ? 17.534 -0.225 -22.971 1.00 81.75 100 ILE A C 1
ATOM 709 O O . ILE A 1 100 ? 16.844 -0.874 -23.755 1.00 81.75 100 ILE A O 1
ATOM 713 N N . VAL A 1 101 ? 18.847 -0.074 -23.126 1.00 85.75 101 VAL A N 1
ATOM 714 C CA . VAL A 1 101 ? 19.603 -0.765 -24.174 1.00 85.75 101 VAL A CA 1
ATOM 715 C C . VAL A 1 101 ? 19.906 -2.181 -23.704 1.00 85.75 101 VAL A C 1
ATOM 717 O O . VAL A 1 101 ? 20.498 -2.371 -22.641 1.00 85.75 101 VAL A O 1
ATOM 720 N N . PHE A 1 102 ? 19.521 -3.171 -24.502 1.00 83.88 102 PHE A N 1
ATOM 721 C CA . PHE A 1 102 ? 19.924 -4.556 -24.300 1.00 83.88 102 PHE A CA 1
ATOM 722 C C . PHE A 1 102 ? 20.957 -4.932 -25.357 1.00 83.88 102 PHE A C 1
ATOM 724 O O . PHE A 1 102 ? 20.690 -4.867 -26.556 1.00 83.88 102 PHE A O 1
ATOM 731 N N . ASP A 1 103 ? 22.146 -5.323 -24.903 1.00 84.88 103 ASP A N 1
ATOM 732 C CA . ASP A 1 103 ? 23.260 -5.711 -25.762 1.00 84.88 103 ASP A CA 1
ATOM 733 C C . ASP A 1 103 ? 23.521 -7.209 -25.631 1.00 84.88 103 ASP A C 1
ATOM 735 O O . ASP A 1 103 ? 24.036 -7.686 -24.621 1.00 84.88 103 ASP A O 1
ATOM 739 N N . ARG A 1 104 ? 23.170 -7.948 -26.687 1.00 81.81 104 ARG A N 1
ATOM 740 C CA . ARG A 1 104 ? 23.548 -9.348 -26.909 1.00 81.81 104 ARG A CA 1
ATOM 741 C C . ARG A 1 104 ? 22.943 -10.376 -25.943 1.00 81.81 104 ARG A C 1
ATOM 743 O O . ARG A 1 104 ? 23.614 -11.366 -25.653 1.00 81.81 104 ARG A O 1
ATOM 750 N N . ILE A 1 105 ? 21.671 -10.219 -25.560 1.00 82.50 105 ILE A N 1
ATOM 751 C CA . ILE A 1 105 ? 20.931 -11.219 -24.760 1.00 82.50 105 ILE A CA 1
ATOM 752 C C . ILE A 1 105 ? 20.910 -12.580 -25.478 1.00 82.50 105 ILE A C 1
ATOM 754 O O . ILE A 1 105 ? 20.566 -12.669 -26.666 1.00 82.50 105 ILE A O 1
ATOM 758 N N . THR A 1 106 ? 21.258 -13.642 -24.752 1.00 82.12 106 THR A N 1
ATOM 759 C CA . THR A 1 106 ? 21.179 -15.051 -25.178 1.00 82.12 106 THR A CA 1
ATOM 760 C C . THR A 1 106 ? 19.992 -15.786 -24.545 1.00 82.12 106 THR A C 1
ATOM 762 O O . THR A 1 106 ? 19.333 -15.273 -23.648 1.00 82.12 106 THR A O 1
ATOM 765 N N . ASN A 1 107 ? 19.709 -17.013 -24.994 1.00 83.44 107 ASN A N 1
ATOM 766 C CA . ASN A 1 107 ? 18.596 -17.830 -24.490 1.00 83.44 107 ASN A CA 1
ATOM 767 C C . ASN A 1 107 ? 18.746 -18.349 -23.048 1.00 83.44 107 ASN A C 1
ATOM 769 O O . ASN A 1 107 ? 17.861 -19.054 -22.570 1.00 83.44 107 ASN A O 1
ATOM 773 N N . VAL A 1 108 ? 19.856 -18.050 -22.377 1.00 83.06 108 VAL A N 1
ATOM 774 C CA . VAL A 1 108 ? 20.103 -18.414 -20.971 1.00 83.06 108 VAL A CA 1
ATOM 775 C C . VAL A 1 108 ? 20.155 -17.193 -20.053 1.00 83.06 108 VAL A C 1
ATOM 777 O O . VAL A 1 108 ? 20.397 -17.334 -18.858 1.00 83.06 108 VAL A O 1
ATOM 780 N N . GLU A 1 109 ? 19.957 -15.998 -20.608 1.00 82.94 109 GLU A N 1
ATOM 781 C CA . GLU A 1 109 ? 20.021 -14.732 -19.890 1.00 82.94 109 GLU A CA 1
ATOM 782 C C . GLU A 1 109 ? 18.636 -14.095 -19.831 1.00 82.94 109 GLU A C 1
ATOM 784 O O . GLU A 1 109 ? 17.895 -14.067 -20.815 1.00 82.94 109 GLU A O 1
ATOM 789 N N . SER A 1 110 ? 18.317 -13.528 -18.673 1.00 86.81 110 SER A N 1
ATOM 790 C CA . SER A 1 110 ? 17.122 -12.725 -18.457 1.00 86.81 110 SER A CA 1
ATOM 791 C C . SER A 1 110 ? 17.472 -11.498 -17.622 1.00 86.81 110 SER A C 1
ATOM 793 O O . SER A 1 110 ? 18.448 -11.485 -16.870 1.00 86.81 110 SER A O 1
ATOM 795 N N . SER A 1 111 ? 16.684 -10.438 -17.748 1.00 87.06 111 SER A N 1
ATOM 796 C CA . SER A 1 111 ? 16.809 -9.236 -16.918 1.00 87.06 111 SER A CA 1
ATOM 797 C C . SER A 1 111 ? 15.445 -8.797 -16.419 1.00 87.06 111 SER A C 1
ATOM 799 O O . SER A 1 111 ? 14.457 -8.904 -17.139 1.00 87.06 111 SER A O 1
ATOM 801 N N . LYS A 1 112 ? 15.391 -8.292 -15.186 1.00 91.94 112 LYS A N 1
ATOM 802 C CA . LYS A 1 112 ? 14.158 -7.803 -14.567 1.00 91.94 112 LYS A CA 1
ATOM 803 C C . LYS A 1 112 ? 14.112 -6.286 -14.620 1.00 91.94 112 LYS A C 1
ATOM 805 O O . LYS A 1 112 ? 15.071 -5.624 -14.225 1.00 91.94 112 LYS A O 1
ATOM 810 N N . ILE A 1 113 ? 12.985 -5.749 -15.063 1.00 91.12 113 ILE A N 1
ATOM 811 C CA . ILE A 1 113 ? 12.666 -4.332 -14.966 1.00 91.12 113 ILE A CA 1
ATOM 812 C C . ILE A 1 113 ? 11.453 -4.227 -14.057 1.00 91.12 113 ILE A C 1
ATOM 814 O O . ILE A 1 113 ? 10.398 -4.781 -14.362 1.00 91.12 113 ILE A O 1
ATOM 818 N N . TYR A 1 114 ? 11.599 -3.524 -12.939 1.00 95.00 114 TYR A N 1
ATOM 819 C CA . TYR A 1 114 ? 10.547 -3.469 -11.939 1.00 95.00 114 TYR A CA 1
ATOM 820 C C . TYR A 1 114 ? 10.485 -2.139 -11.211 1.00 95.00 114 TYR A C 1
ATOM 822 O O . TYR A 1 114 ? 11.457 -1.391 -11.102 1.00 95.00 114 TYR A O 1
ATOM 830 N N . TYR A 1 115 ? 9.301 -1.890 -10.675 1.00 93.25 115 TYR A N 1
ATOM 831 C CA . TYR A 1 115 ? 9.068 -0.943 -9.607 1.00 93.25 115 TYR A CA 1
ATOM 832 C C . TYR A 1 115 ? 9.044 -1.704 -8.285 1.00 93.25 115 TYR A C 1
ATOM 834 O O . TYR A 1 115 ? 8.493 -2.804 -8.207 1.00 93.25 115 TYR A O 1
ATOM 842 N N . LYS A 1 116 ? 9.646 -1.112 -7.253 1.00 94.94 116 LYS A N 1
ATOM 843 C CA . LYS A 1 116 ? 9.674 -1.641 -5.890 1.00 94.94 116 LYS A CA 1
ATOM 844 C C . LYS A 1 116 ? 8.602 -0.941 -5.046 1.00 94.94 116 LYS A C 1
ATOM 846 O O . LYS A 1 116 ? 8.881 0.109 -4.467 1.00 94.94 116 LYS A O 1
ATOM 851 N N . PRO A 1 117 ? 7.363 -1.466 -4.986 1.00 94.38 117 PRO A N 1
ATOM 852 C CA . PRO A 1 117 ? 6.268 -0.816 -4.269 1.00 94.38 117 PRO A CA 1
ATOM 853 C C . PRO A 1 117 ? 6.367 -0.963 -2.752 1.00 94.38 117 PRO A C 1
ATOM 855 O O . PRO A 1 117 ? 5.585 -0.333 -2.035 1.00 94.38 117 PRO A O 1
ATOM 858 N N . TYR A 1 118 ? 7.276 -1.808 -2.261 1.00 96.25 118 TYR A N 1
ATOM 859 C CA . TYR A 1 118 ? 7.423 -2.056 -0.842 1.00 96.25 118 TYR A CA 1
ATOM 860 C C . TYR A 1 118 ? 8.873 -2.356 -0.466 1.00 96.25 118 TYR A C 1
ATOM 862 O O . TYR A 1 118 ? 9.446 -3.361 -0.879 1.00 96.25 118 TYR A O 1
ATOM 870 N N . TYR A 1 119 ? 9.469 -1.457 0.314 1.00 92.88 119 TYR A N 1
ATOM 871 C CA . TYR A 1 119 ? 10.830 -1.603 0.813 1.00 92.88 119 TYR A CA 1
ATOM 872 C C . TYR A 1 119 ? 10.838 -2.273 2.185 1.00 92.88 119 TYR A C 1
ATOM 874 O O . TYR A 1 119 ? 9.975 -2.006 3.025 1.00 92.88 119 TYR A O 1
ATOM 882 N N . ARG A 1 120 ? 11.838 -3.123 2.404 1.00 93.81 120 ARG A N 1
ATOM 883 C CA . ARG A 1 120 ? 12.068 -3.886 3.631 1.00 93.81 120 ARG A CA 1
ATOM 884 C C . ARG A 1 120 ? 13.378 -3.471 4.278 1.00 93.81 120 ARG A C 1
ATOM 886 O O . ARG A 1 120 ? 14.217 -2.812 3.665 1.00 93.81 120 ARG A O 1
ATOM 893 N N . ARG A 1 121 ? 13.587 -3.897 5.521 1.00 92.69 121 ARG A N 1
ATOM 894 C CA . ARG A 1 121 ? 14.807 -3.603 6.282 1.00 92.69 121 ARG A CA 1
ATOM 895 C C . ARG A 1 121 ? 16.100 -3.967 5.549 1.00 92.69 121 ARG A C 1
ATOM 897 O O . ARG A 1 121 ? 17.076 -3.224 5.651 1.00 92.69 121 ARG A O 1
ATOM 904 N N . GLU A 1 122 ? 16.098 -5.081 4.825 1.00 91.62 122 GLU A N 1
ATOM 905 C CA . GLU A 1 122 ? 17.236 -5.574 4.038 1.00 91.62 122 GLU A CA 1
ATOM 906 C C . GLU A 1 122 ? 17.653 -4.644 2.886 1.00 91.62 122 GLU A C 1
ATOM 908 O O . GLU A 1 122 ? 18.789 -4.725 2.429 1.00 91.62 122 GLU A O 1
ATOM 913 N N . ASP A 1 123 ? 16.783 -3.724 2.457 1.00 89.69 123 ASP A N 1
ATOM 914 C CA . ASP A 1 123 ? 17.071 -2.771 1.378 1.00 89.69 123 ASP A CA 1
ATOM 915 C C . ASP A 1 123 ? 17.885 -1.546 1.844 1.00 89.69 123 ASP A C 1
ATOM 917 O O . ASP A 1 123 ? 18.217 -0.676 1.038 1.00 89.69 123 ASP A O 1
ATOM 921 N N . PHE A 1 124 ? 18.200 -1.446 3.142 1.00 87.81 124 PHE A N 1
ATOM 922 C CA . PHE A 1 124 ? 18.884 -0.292 3.733 1.00 87.81 124 PHE A CA 1
ATOM 923 C C . PHE A 1 124 ? 20.177 -0.683 4.449 1.00 87.81 124 PHE A C 1
ATOM 925 O O . PHE A 1 124 ? 20.241 -1.660 5.196 1.00 87.81 124 PHE A O 1
ATOM 932 N N . ASN A 1 125 ? 21.201 0.159 4.304 1.00 84.94 125 ASN A N 1
ATOM 933 C CA . ASN A 1 125 ? 22.497 -0.040 4.959 1.00 84.94 125 ASN A CA 1
ATOM 934 C C . ASN A 1 125 ? 22.501 0.390 6.438 1.00 84.94 125 ASN A C 1
ATOM 936 O O . ASN A 1 125 ? 23.305 -0.114 7.219 1.00 84.94 125 ASN A O 1
ATOM 940 N N . ASP A 1 126 ? 21.611 1.304 6.839 1.00 83.38 126 ASP A N 1
ATOM 941 C CA . ASP A 1 126 ? 21.472 1.770 8.221 1.00 83.38 126 ASP A CA 1
ATOM 942 C C . ASP A 1 126 ? 20.003 2.032 8.603 1.00 83.38 126 ASP A C 1
ATOM 944 O O . ASP A 1 126 ? 19.095 1.894 7.784 1.00 83.38 126 ASP A O 1
ATOM 948 N N . GLU A 1 127 ? 19.769 2.384 9.871 1.00 84.00 127 GLU A N 1
ATOM 949 C CA . GLU A 1 127 ? 18.447 2.761 10.391 1.00 84.00 127 GLU A CA 1
ATOM 950 C C . GLU A 1 127 ? 18.439 4.168 10.988 1.00 84.00 127 GLU A C 1
ATOM 952 O O . GLU A 1 127 ? 17.687 4.441 11.924 1.00 84.00 127 GLU A O 1
ATOM 957 N N . LYS A 1 128 ? 19.283 5.083 10.500 1.00 82.12 128 LYS A N 1
ATOM 958 C CA . LYS A 1 128 ? 19.410 6.408 11.127 1.00 82.12 128 LYS A CA 1
ATOM 959 C C . LYS A 1 128 ? 18.070 7.150 11.187 1.00 82.12 128 LYS A C 1
ATOM 961 O O . LYS A 1 128 ? 17.793 7.837 12.167 1.00 82.12 128 LYS A O 1
ATOM 966 N N . TYR A 1 129 ? 17.251 6.990 10.150 1.00 77.25 129 TYR A N 1
ATOM 967 C CA . TYR A 1 129 ? 15.955 7.656 10.015 1.00 77.25 129 TYR A CA 1
ATOM 968 C C . TYR A 1 129 ? 14.758 6.802 10.436 1.00 77.25 129 TYR A C 1
ATOM 970 O O . TYR A 1 129 ? 13.667 7.352 10.529 1.00 77.25 129 TYR A O 1
ATOM 978 N N . LYS A 1 130 ? 14.951 5.494 10.680 1.00 85.06 130 LYS A N 1
ATOM 979 C CA . LYS A 1 130 ? 13.885 4.519 10.989 1.00 85.06 130 LYS A CA 1
ATOM 980 C C . LYS A 1 130 ? 12.600 4.774 10.176 1.00 85.06 130 LYS A C 1
ATOM 982 O O . LYS A 1 130 ? 11.566 5.091 10.760 1.00 85.06 130 LYS A O 1
ATOM 987 N N . PRO A 1 131 ? 12.679 4.727 8.834 1.00 86.31 131 PRO A N 1
ATOM 988 C CA . PRO A 1 131 ? 11.546 5.062 7.988 1.00 86.31 131 PRO A CA 1
ATOM 989 C C . PRO A 1 1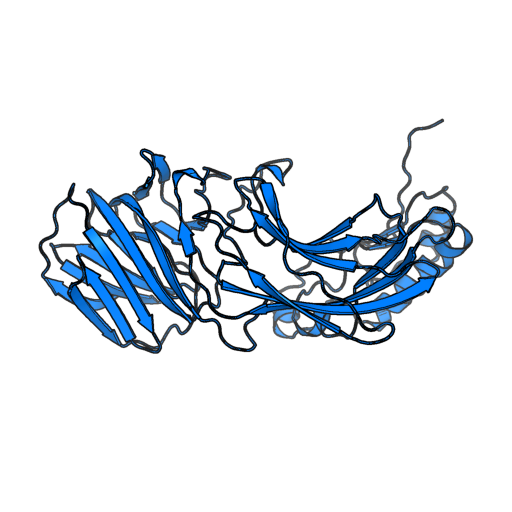31 ? 10.397 4.073 8.181 1.00 86.31 131 PRO A C 1
ATOM 991 O O . PRO A 1 131 ? 10.599 2.899 8.480 1.00 86.31 131 PRO A O 1
ATOM 994 N N . THR A 1 132 ? 9.186 4.553 7.938 1.00 82.56 132 THR A N 1
ATOM 995 C CA . THR A 1 132 ? 7.969 3.760 8.052 1.00 82.56 132 THR A CA 1
ATOM 996 C C . THR A 1 132 ? 7.397 3.498 6.660 1.00 82.56 132 THR A C 1
ATOM 998 O O . THR A 1 132 ? 7.185 4.440 5.894 1.00 82.56 132 THR A O 1
ATOM 1001 N N . PHE A 1 133 ? 7.125 2.232 6.329 1.00 88.50 133 PHE A N 1
ATOM 1002 C CA . PHE A 1 133 ? 6.655 1.828 5.001 1.00 88.50 133 PHE A CA 1
ATOM 1003 C C . PHE A 1 133 ? 5.366 1.013 5.063 1.00 88.50 133 PHE A C 1
ATOM 1005 O O . PHE A 1 133 ? 5.247 0.075 5.848 1.00 88.50 133 PHE A O 1
ATOM 1012 N N . ALA A 1 134 ? 4.455 1.317 4.142 1.00 93.00 134 ALA A N 1
ATOM 1013 C CA . ALA A 1 134 ? 3.338 0.461 3.768 1.00 93.00 134 ALA A CA 1
ATOM 1014 C C . ALA A 1 134 ? 3.416 0.166 2.255 1.00 93.00 134 ALA A C 1
ATOM 1016 O O . ALA A 1 134 ? 3.958 0.995 1.510 1.00 93.00 134 ALA A O 1
ATOM 1017 N N . PRO A 1 135 ? 2.895 -0.982 1.784 1.00 95.00 135 PRO A N 1
ATOM 1018 C CA . PRO A 1 135 ? 2.865 -1.311 0.365 1.00 95.00 135 PRO A CA 1
ATOM 1019 C C . PRO A 1 135 ? 2.145 -0.241 -0.459 1.00 95.00 135 PRO A C 1
ATOM 1021 O O . PRO A 1 135 ? 1.163 0.365 -0.026 1.00 95.00 135 PRO A O 1
ATOM 1024 N N . GLN A 1 136 ? 2.631 -0.015 -1.675 1.00 93.62 136 GLN A N 1
ATOM 1025 C CA . GLN A 1 136 ? 2.024 0.937 -2.612 1.00 93.62 136 GLN A CA 1
ATOM 1026 C C . GLN A 1 136 ? 1.185 0.247 -3.693 1.00 93.62 136 GLN A C 1
ATOM 1028 O O . GLN A 1 136 ? 0.435 0.925 -4.395 1.00 93.62 136 GLN A O 1
ATOM 1033 N N . VAL A 1 137 ? 1.289 -1.081 -3.792 1.00 96.25 137 VAL A N 1
ATOM 1034 C CA . VAL A 1 137 ? 0.593 -1.936 -4.756 1.00 96.25 137 VAL A CA 1
ATOM 1035 C C . VAL A 1 137 ? 0.045 -3.155 -4.020 1.00 96.25 137 VAL A C 1
ATOM 1037 O O . VAL A 1 137 ? 0.780 -3.820 -3.288 1.00 96.25 137 VAL A O 1
ATOM 1040 N N . TYR A 1 138 ? -1.237 -3.441 -4.219 1.00 97.06 138 TYR A N 1
ATOM 1041 C CA . TYR A 1 138 ? -1.973 -4.494 -3.522 1.00 97.06 138 TYR A CA 1
ATOM 1042 C C . TYR A 1 138 ? -2.569 -5.511 -4.500 1.00 97.06 138 TYR A C 1
ATOM 1044 O O . TYR A 1 138 ? -2.833 -5.200 -5.663 1.00 97.06 138 TYR A O 1
ATOM 1052 N N . SER A 1 139 ? -2.817 -6.732 -4.017 1.00 97.62 139 SER A N 1
ATOM 1053 C CA . SER A 1 139 ? -3.496 -7.777 -4.788 1.00 97.62 139 SER A CA 1
ATOM 1054 C C . SER A 1 139 ? -4.848 -7.298 -5.330 1.00 97.62 139 SER A C 1
ATOM 1056 O O . SER A 1 139 ? -5.620 -6.633 -4.635 1.00 97.62 139 SER A O 1
ATOM 1058 N N . GLY A 1 140 ? -5.131 -7.648 -6.585 1.00 96.94 140 GLY A N 1
ATOM 1059 C CA . GLY A 1 140 ? -6.322 -7.223 -7.323 1.00 96.94 140 GLY A CA 1
ATOM 1060 C C . GLY A 1 140 ? -6.156 -5.924 -8.118 1.00 96.94 140 GLY A C 1
ATOM 1061 O O . GLY A 1 140 ? -6.900 -5.725 -9.077 1.00 96.94 140 GLY A O 1
ATOM 1062 N N . GLN A 1 141 ? -5.162 -5.086 -7.801 1.00 96.56 141 GLN A N 1
ATOM 1063 C CA . GLN A 1 141 ? -4.874 -3.898 -8.609 1.00 96.56 141 GLN A CA 1
ATOM 1064 C C . GLN A 1 141 ? -4.263 -4.278 -9.959 1.00 96.56 141 GLN A C 1
ATOM 1066 O O . GLN A 1 141 ? -3.631 -5.324 -10.109 1.00 96.56 141 GLN A O 1
ATOM 1071 N N . THR A 1 142 ? -4.432 -3.401 -10.944 1.00 96.88 142 THR A N 1
ATOM 1072 C CA . THR A 1 142 ? -3.853 -3.532 -12.280 1.00 96.88 142 THR A CA 1
ATOM 1073 C C . THR A 1 142 ? -2.581 -2.703 -12.386 1.00 96.88 142 THR A C 1
ATOM 1075 O O . THR A 1 142 ? -2.572 -1.517 -12.054 1.00 96.88 142 THR A O 1
ATOM 1078 N N . VAL A 1 143 ? -1.517 -3.324 -12.885 1.00 97.12 143 VAL A N 1
ATOM 1079 C CA . VAL A 1 143 ? -0.268 -2.665 -13.270 1.00 97.12 143 VAL A CA 1
ATOM 1080 C C . VAL A 1 143 ? -0.247 -2.533 -14.790 1.00 97.12 143 VAL A C 1
ATOM 1082 O O . VAL A 1 143 ? -0.560 -3.487 -15.501 1.00 97.12 143 VAL A O 1
ATOM 1085 N N . GLU A 1 144 ? 0.116 -1.358 -15.299 1.00 96.06 144 GLU A N 1
ATOM 1086 C CA . GLU A 1 144 ? 0.234 -1.087 -16.733 1.00 96.06 144 GLU A CA 1
ATOM 1087 C C . GLU A 1 144 ? 1.565 -0.414 -17.069 1.00 96.06 144 GLU A C 1
ATOM 1089 O O . GLU A 1 144 ? 1.983 0.529 -16.398 1.00 96.06 144 GLU A O 1
ATOM 1094 N N . PHE A 1 145 ? 2.187 -0.843 -18.167 1.00 94.00 145 PHE A N 1
ATOM 1095 C CA . PHE A 1 145 ? 3.337 -0.194 -18.783 1.00 94.00 145 PHE A CA 1
ATOM 1096 C C . PHE A 1 145 ? 3.042 0.166 -20.245 1.00 94.00 145 PHE A C 1
ATOM 1098 O O . PHE A 1 145 ? 2.521 -0.645 -21.015 1.00 94.00 145 PHE A O 1
ATOM 1105 N N . LYS A 1 146 ? 3.444 1.372 -20.659 1.00 92.25 146 LYS A N 1
ATOM 1106 C CA . LYS A 1 146 ? 3.585 1.747 -22.072 1.00 92.25 146 LYS A CA 1
ATOM 1107 C C . LYS A 1 146 ? 5.008 1.458 -22.516 1.00 92.25 146 LYS A C 1
ATOM 1109 O O . LYS A 1 146 ? 5.938 2.118 -22.050 1.00 92.25 146 LYS A O 1
ATOM 1114 N N . LEU A 1 147 ? 5.152 0.487 -23.411 1.00 93.44 147 LEU A N 1
ATOM 1115 C CA . LEU A 1 147 ? 6.439 -0.040 -23.858 1.00 93.44 147 LEU A CA 1
ATOM 1116 C C . LEU A 1 147 ? 6.602 0.147 -25.362 1.00 93.44 147 LEU A C 1
ATOM 1118 O O . LEU A 1 147 ? 5.654 -0.066 -26.111 1.00 93.44 147 LEU A O 1
ATOM 1122 N N . ARG A 1 148 ? 7.798 0.490 -25.829 1.00 92.31 148 ARG A N 1
ATOM 1123 C CA . ARG A 1 148 ? 8.127 0.491 -27.259 1.00 92.31 148 ARG A CA 1
ATOM 1124 C C . ARG A 1 148 ? 9.440 -0.232 -27.479 1.00 92.31 148 ARG A C 1
ATOM 1126 O O . ARG A 1 148 ? 10.457 0.159 -26.918 1.00 92.31 148 ARG A O 1
ATOM 1133 N N . LEU A 1 149 ? 9.403 -1.281 -28.292 1.00 93.06 149 LEU A N 1
ATOM 1134 C CA . LEU A 1 149 ? 10.571 -2.091 -28.617 1.00 93.06 149 LEU A CA 1
ATOM 1135 C C . LEU A 1 149 ? 11.173 -1.629 -29.945 1.00 93.06 149 LEU A C 1
ATOM 1137 O O . LEU A 1 149 ? 10.537 -1.778 -30.989 1.00 93.06 149 LEU A O 1
ATOM 1141 N N . ASP A 1 150 ? 12.396 -1.112 -29.909 1.00 90.81 150 ASP A N 1
ATOM 1142 C CA . ASP A 1 150 ? 13.215 -0.833 -31.088 1.00 90.81 150 ASP A CA 1
ATOM 1143 C C . ASP A 1 150 ? 14.345 -1.865 -31.174 1.00 90.81 150 ASP A C 1
ATOM 1145 O O . ASP A 1 150 ? 15.452 -1.667 -30.676 1.00 90.81 150 ASP A O 1
ATOM 1149 N N . GLN A 1 151 ? 14.024 -3.036 -31.725 1.00 90.12 151 GLN A N 1
ATOM 1150 C CA . GLN A 1 151 ? 14.990 -4.116 -31.886 1.00 90.12 151 GLN A CA 1
ATOM 1151 C C . GLN A 1 151 ? 15.707 -3.990 -33.231 1.00 90.12 151 GLN A C 1
ATOM 1153 O O . GLN A 1 151 ? 15.072 -4.097 -34.281 1.00 90.12 151 GLN A O 1
ATOM 1158 N N . TRP A 1 152 ? 17.028 -3.832 -33.191 1.00 89.12 152 TRP A N 1
ATOM 1159 C CA . TRP A 1 152 ? 17.856 -3.630 -34.378 1.00 89.12 152 TRP A CA 1
ATOM 1160 C C . TRP A 1 152 ? 18.317 -4.953 -34.994 1.00 89.12 152 TRP A C 1
ATOM 1162 O O . TRP A 1 152 ? 18.281 -5.103 -36.214 1.00 89.12 152 TRP A O 1
ATOM 1172 N N . GLU A 1 153 ? 18.707 -5.931 -34.169 1.00 89.31 153 GLU A N 1
ATOM 1173 C CA . GLU A 1 153 ? 19.249 -7.213 -34.639 1.00 89.31 153 GLU A CA 1
ATOM 1174 C C . GLU A 1 153 ? 18.836 -8.404 -33.750 1.00 89.31 153 GLU A C 1
ATOM 1176 O O . GLU A 1 153 ? 18.355 -8.252 -32.620 1.00 89.31 153 GLU A O 1
ATOM 1181 N N . GLY A 1 154 ? 19.040 -9.617 -34.272 1.00 89.25 154 GLY A N 1
ATOM 1182 C CA . GLY A 1 154 ? 18.939 -10.867 -33.518 1.00 89.25 154 GLY A CA 1
ATOM 1183 C C . GLY A 1 154 ? 17.534 -11.450 -33.342 1.00 89.25 154 GLY A C 1
ATOM 1184 O O . GLY A 1 154 ? 16.564 -11.048 -33.989 1.00 89.25 154 GLY A O 1
ATOM 1185 N N . ALA A 1 155 ? 17.454 -12.461 -32.478 1.00 90.44 155 ALA A N 1
ATOM 1186 C CA . ALA A 1 155 ? 16.235 -13.201 -32.172 1.00 90.44 155 ALA A CA 1
ATOM 1187 C C . ALA A 1 155 ? 15.218 -12.354 -31.380 1.00 90.44 155 ALA A C 1
ATOM 1189 O O . ALA A 1 155 ? 15.624 -11.444 -30.658 1.00 90.44 155 ALA A O 1
ATOM 1190 N N . PRO A 1 156 ? 13.902 -12.612 -31.495 1.00 90.44 156 PRO A N 1
ATOM 1191 C CA . PRO A 1 156 ? 12.879 -11.850 -30.777 1.00 90.44 156 PRO A CA 1
ATOM 1192 C C . PRO A 1 156 ? 13.076 -11.827 -29.257 1.00 90.44 156 PRO A C 1
ATOM 1194 O O . PRO A 1 156 ? 13.491 -12.826 -28.665 1.00 90.44 156 PRO A O 1
ATOM 1197 N N . LEU A 1 157 ? 12.752 -10.691 -28.636 1.00 90.62 157 LEU A N 1
ATOM 1198 C CA . LEU A 1 157 ? 12.571 -10.619 -27.189 1.00 90.62 157 LEU A CA 1
ATOM 1199 C C . LEU A 1 157 ? 11.206 -11.169 -26.787 1.00 90.62 157 LEU A C 1
ATOM 1201 O O . LEU A 1 157 ? 10.229 -11.024 -27.524 1.00 90.62 157 LEU A O 1
ATOM 1205 N N . ARG A 1 158 ? 11.147 -11.718 -25.581 1.00 92.12 158 ARG A N 1
ATOM 1206 C CA . ARG A 1 158 ? 9.917 -12.071 -24.887 1.00 92.12 158 ARG A CA 1
ATOM 1207 C C . ARG A 1 158 ? 9.818 -11.257 -23.602 1.00 92.12 158 ARG A C 1
ATOM 1209 O O . ARG A 1 158 ? 10.823 -10.999 -22.938 1.00 92.12 158 ARG A O 1
ATOM 1216 N N . ILE A 1 159 ? 8.599 -10.805 -23.313 1.00 95.38 159 ILE A N 1
ATOM 1217 C CA . ILE A 1 159 ? 8.271 -10.012 -22.133 1.00 95.38 159 ILE A CA 1
ATOM 1218 C C . ILE A 1 159 ? 7.388 -10.861 -21.228 1.00 95.38 159 ILE A C 1
ATOM 1220 O O . ILE A 1 159 ? 6.284 -11.222 -21.625 1.00 95.38 159 ILE A O 1
ATOM 1224 N N . THR A 1 160 ? 7.849 -11.143 -20.014 1.00 97.50 160 THR A N 1
ATOM 1225 C CA . THR A 1 160 ? 7.095 -11.938 -19.033 1.00 97.50 160 THR A CA 1
ATOM 1226 C C . THR A 1 160 ? 6.790 -11.066 -17.820 1.00 97.50 160 THR A C 1
ATOM 1228 O O . THR A 1 160 ? 7.707 -10.758 -17.055 1.00 97.50 160 THR A O 1
ATOM 1231 N N . PRO A 1 161 ? 5.543 -10.611 -17.616 1.00 98.38 161 PRO A N 1
ATOM 1232 C CA . PRO A 1 161 ? 5.185 -9.861 -16.422 1.00 98.38 161 PRO A CA 1
ATOM 1233 C C . PRO A 1 161 ? 5.364 -10.718 -15.172 1.00 98.38 161 PRO A C 1
ATOM 1235 O O . PRO A 1 161 ? 5.181 -11.936 -15.212 1.00 98.38 161 PRO A O 1
ATOM 1238 N N . TYR A 1 162 ? 5.714 -10.088 -14.057 1.00 98.56 162 TYR A N 1
ATOM 1239 C CA . TYR A 1 162 ? 5.886 -10.802 -12.801 1.00 98.56 162 TYR A CA 1
ATOM 1240 C C . TYR A 1 162 ? 5.573 -9.933 -11.584 1.00 98.56 162 TYR A C 1
ATOM 1242 O O . TYR A 1 162 ? 5.619 -8.697 -11.623 1.00 98.56 162 TYR A O 1
ATOM 1250 N N . VAL A 1 163 ? 5.290 -10.621 -10.482 1.00 98.69 163 VAL A N 1
ATOM 1251 C CA . VAL A 1 163 ? 5.178 -10.051 -9.138 1.00 98.69 163 VAL A CA 1
ATOM 1252 C C . VAL A 1 163 ? 6.049 -10.871 -8.198 1.00 98.69 163 VAL A C 1
ATOM 1254 O O . VAL A 1 163 ? 5.976 -12.097 -8.228 1.00 98.69 163 VAL A O 1
ATOM 1257 N N . ARG A 1 164 ? 6.864 -10.224 -7.361 1.00 98.56 164 ARG A N 1
ATOM 1258 C CA . ARG A 1 164 ? 7.662 -10.918 -6.340 1.00 98.56 164 ARG A CA 1
ATOM 1259 C C . ARG A 1 164 ? 7.036 -10.765 -4.961 1.00 98.56 164 ARG A C 1
ATOM 1261 O O . ARG A 1 164 ? 6.726 -9.651 -4.538 1.00 98.56 164 ARG A O 1
ATOM 1268 N N . ASP A 1 165 ? 6.851 -11.885 -4.273 1.00 98.56 165 ASP A N 1
ATOM 1269 C CA . ASP A 1 165 ? 6.338 -11.918 -2.903 1.00 98.56 165 ASP A CA 1
ATOM 1270 C C . ASP A 1 165 ? 7.440 -11.499 -1.914 1.00 98.56 165 ASP A C 1
ATOM 1272 O O . ASP A 1 165 ? 8.520 -12.088 -1.873 1.00 98.56 165 ASP A O 1
ATOM 1276 N N . THR A 1 166 ? 7.166 -10.500 -1.073 1.00 97.81 166 THR A N 1
ATOM 1277 C CA . THR A 1 166 ? 8.138 -9.981 -0.099 1.00 97.81 166 THR A CA 1
ATOM 1278 C C . THR A 1 166 ? 8.544 -10.979 0.986 1.00 97.81 166 THR A C 1
ATOM 1280 O O . THR A 1 166 ? 9.591 -10.785 1.608 1.00 97.81 166 THR A O 1
ATOM 1283 N N . TYR A 1 167 ? 7.716 -11.982 1.276 1.00 97.69 167 TYR A N 1
ATOM 1284 C CA . TYR A 1 167 ? 7.933 -12.971 2.327 1.00 97.69 167 TYR A CA 1
ATOM 1285 C C . TYR A 1 167 ? 8.671 -14.194 1.786 1.00 97.69 167 TYR A C 1
ATOM 1287 O O . TYR A 1 167 ? 9.717 -14.556 2.320 1.00 97.69 167 TYR A O 1
ATOM 1295 N N . THR A 1 168 ? 8.161 -14.816 0.718 1.00 97.62 168 THR A N 1
ATOM 1296 C CA . THR A 1 168 ? 8.791 -16.021 0.142 1.00 97.62 168 THR A CA 1
ATOM 1297 C C . THR A 1 168 ? 9.969 -15.691 -0.770 1.00 97.62 168 THR A C 1
ATOM 1299 O O . THR A 1 168 ? 10.807 -16.557 -1.011 1.00 97.62 168 THR A O 1
ATOM 1302 N N . LYS A 1 169 ? 10.043 -14.447 -1.268 1.00 96.62 169 LYS A N 1
ATOM 1303 C CA . LYS A 1 169 ? 10.974 -13.987 -2.313 1.00 96.62 169 LYS A CA 1
ATOM 1304 C C . LYS A 1 169 ? 10.785 -14.680 -3.663 1.00 96.62 169 LYS A C 1
ATOM 1306 O O . LYS A 1 169 ? 11.590 -14.467 -4.568 1.00 96.62 169 LYS A O 1
ATOM 1311 N N . GLU A 1 170 ? 9.720 -15.462 -3.816 1.00 97.81 170 GLU A N 1
ATOM 1312 C CA . GLU A 1 170 ? 9.387 -16.147 -5.060 1.00 97.81 170 GLU A CA 1
ATOM 1313 C C . GLU A 1 170 ? 8.773 -15.181 -6.075 1.00 97.81 170 GLU A C 1
ATOM 1315 O O . GLU A 1 170 ? 8.044 -14.245 -5.731 1.00 97.81 170 GLU A O 1
ATOM 1320 N N . GLU A 1 171 ? 9.072 -15.430 -7.346 1.00 97.81 171 GLU A N 1
ATOM 1321 C CA . GLU A 1 171 ? 8.565 -14.675 -8.484 1.00 97.81 171 GLU A CA 1
ATOM 1322 C C . GLU A 1 171 ? 7.353 -15.402 -9.069 1.00 97.81 171 GLU A C 1
ATOM 1324 O O . GLU A 1 171 ? 7.453 -16.521 -9.575 1.00 97.81 171 GLU A O 1
ATOM 1329 N N . VAL A 1 172 ? 6.192 -14.757 -9.012 1.00 98.00 172 VAL A N 1
ATOM 1330 C CA . VAL A 1 172 ? 4.975 -15.220 -9.675 1.00 98.00 172 VAL A CA 1
ATOM 1331 C C . VAL A 1 172 ? 5.005 -14.707 -11.108 1.00 98.00 172 VAL A C 1
ATOM 1333 O O . VAL A 1 172 ? 4.716 -13.536 -11.363 1.00 98.00 172 VAL A O 1
ATOM 1336 N N . LEU A 1 173 ? 5.391 -15.584 -12.034 1.00 97.50 173 LEU A N 1
ATOM 1337 C CA . LEU A 1 173 ? 5.404 -15.291 -13.466 1.00 97.50 173 LEU A CA 1
ATOM 1338 C C . LEU A 1 173 ? 3.984 -15.325 -14.033 1.00 97.50 173 LEU A C 1
ATOM 1340 O O . LEU A 1 173 ? 3.192 -16.212 -13.708 1.00 97.50 173 LEU A O 1
ATOM 1344 N N . LEU A 1 174 ? 3.676 -14.354 -14.885 1.00 97.69 174 LEU A N 1
ATOM 1345 C CA . LEU A 1 174 ? 2.395 -14.223 -15.570 1.00 97.69 174 LEU A CA 1
ATOM 1346 C C . LEU A 1 174 ? 2.554 -14.548 -17.060 1.00 97.69 174 LEU A C 1
ATOM 1348 O O . LEU A 1 174 ? 3.641 -14.886 -17.522 1.00 97.69 174 LEU A O 1
ATOM 1352 N N . GLU A 1 175 ? 1.452 -14.490 -17.804 1.00 96.62 175 GLU A N 1
ATOM 1353 C CA . GLU A 1 175 ? 1.435 -14.840 -19.224 1.00 96.62 175 GLU A CA 1
ATOM 1354 C C . GLU A 1 175 ? 2.370 -13.945 -20.050 1.00 96.62 175 GLU A C 1
ATOM 1356 O O . GLU A 1 175 ? 2.388 -12.722 -19.892 1.00 96.62 175 GLU A O 1
ATOM 1361 N N . ASP A 1 176 ? 3.143 -14.581 -20.931 1.00 95.88 176 ASP A N 1
ATOM 1362 C CA . ASP A 1 176 ? 4.064 -13.907 -21.837 1.00 95.88 176 ASP A CA 1
ATOM 1363 C C . ASP A 1 176 ? 3.313 -12.964 -22.786 1.00 95.88 176 ASP A C 1
ATOM 1365 O O . ASP A 1 176 ? 2.242 -13.284 -23.302 1.00 95.88 176 ASP A O 1
ATOM 1369 N N . VAL A 1 177 ? 3.911 -11.807 -23.066 1.00 93.88 177 VAL A N 1
ATOM 1370 C CA . VAL A 1 177 ? 3.347 -10.802 -23.969 1.00 93.88 177 VAL A CA 1
ATOM 1371 C C . VAL A 1 177 ? 4.312 -10.525 -25.113 1.00 93.88 177 VAL A C 1
ATOM 1373 O O . VAL A 1 177 ? 5.481 -10.189 -24.913 1.00 93.88 177 VAL A O 1
ATOM 1376 N N . GLU A 1 178 ? 3.801 -10.625 -26.338 1.00 89.94 178 GLU A N 1
ATOM 1377 C CA . GLU A 1 178 ? 4.520 -10.206 -27.536 1.00 89.94 178 GLU A CA 1
ATOM 1378 C C . GLU A 1 178 ? 4.309 -8.710 -27.790 1.00 89.94 178 GLU A C 1
ATOM 1380 O O . GLU A 1 178 ? 3.186 -8.205 -27.757 1.00 89.94 178 GLU A O 1
ATOM 1385 N N . LEU A 1 179 ? 5.399 -7.991 -28.066 1.00 91.44 179 LEU A N 1
ATOM 1386 C CA . LEU A 1 179 ? 5.346 -6.577 -28.430 1.00 91.44 179 LEU A CA 1
ATOM 1387 C C . LEU A 1 179 ? 5.439 -6.405 -29.946 1.00 91.44 179 LEU A C 1
ATOM 1389 O O . LEU A 1 179 ? 6.321 -6.968 -30.600 1.00 91.44 179 LEU A O 1
ATOM 1393 N N . VAL A 1 180 ? 4.604 -5.525 -30.493 1.00 91.00 180 VAL A N 1
ATOM 1394 C CA . VAL A 1 180 ? 4.758 -5.025 -31.859 1.00 91.00 180 VAL A CA 1
ATOM 1395 C C . VAL A 1 180 ? 5.968 -4.091 -31.905 1.00 91.00 180 VAL A C 1
ATOM 1397 O O . VAL A 1 180 ? 6.030 -3.083 -31.195 1.00 91.00 180 VAL A O 1
ATOM 1400 N N . ARG A 1 181 ? 6.961 -4.431 -32.731 1.00 90.38 181 ARG A N 1
ATOM 1401 C CA . ARG A 1 181 ? 8.202 -3.653 -32.874 1.00 90.38 181 ARG A CA 1
ATOM 1402 C C . ARG A 1 181 ? 7.933 -2.278 -33.484 1.00 90.38 181 ARG A C 1
ATOM 1404 O O . ARG A 1 181 ? 7.109 -2.136 -34.378 1.00 90.38 181 ARG A O 1
ATOM 1411 N N . GLY A 1 182 ? 8.670 -1.271 -33.025 1.00 84.44 182 GLY A N 1
ATOM 1412 C CA . GLY A 1 182 ? 8.596 0.104 -33.520 1.00 84.44 182 GLY A CA 1
ATOM 1413 C C . GLY A 1 182 ? 7.385 0.902 -33.026 1.00 84.44 182 GLY A C 1
ATOM 1414 O O . GLY A 1 182 ? 7.392 2.128 -33.168 1.00 84.44 182 GLY A O 1
ATOM 1415 N N . GLU A 1 183 ? 6.409 0.257 -32.382 1.00 90.06 183 GLU A N 1
ATOM 1416 C CA . GLU A 1 183 ? 5.158 0.857 -31.907 1.00 90.06 183 GLU A CA 1
ATOM 1417 C C . GLU A 1 183 ? 5.061 0.899 -30.376 1.00 90.06 183 GLU A C 1
ATOM 1419 O O . GLU A 1 183 ? 5.767 0.189 -29.656 1.00 90.06 183 GLU A O 1
ATOM 1424 N N . TRP A 1 184 ? 4.173 1.757 -29.868 1.00 89.19 184 TRP A N 1
ATOM 1425 C CA . TRP A 1 184 ? 3.825 1.781 -28.451 1.00 89.19 184 TRP A CA 1
ATOM 1426 C C . TRP A 1 184 ? 2.797 0.693 -28.141 1.00 89.19 184 TRP A C 1
ATOM 1428 O O . TRP A 1 184 ? 1.669 0.721 -28.623 1.00 89.19 184 TRP A O 1
ATOM 1438 N N . ASN A 1 185 ? 3.189 -0.227 -27.274 1.00 93.75 185 ASN A N 1
ATOM 1439 C CA . ASN A 1 185 ? 2.410 -1.345 -26.777 1.00 93.75 185 ASN A CA 1
ATOM 1440 C C . ASN A 1 185 ? 1.912 -1.053 -25.359 1.00 93.75 185 ASN A C 1
ATOM 1442 O O . ASN A 1 185 ? 2.493 -0.244 -24.629 1.00 93.75 185 ASN A O 1
ATOM 1446 N N . THR A 1 186 ? 0.850 -1.749 -24.960 1.00 94.88 186 THR A N 1
ATOM 1447 C CA . THR A 1 186 ? 0.337 -1.718 -23.587 1.00 94.88 186 THR A CA 1
ATOM 1448 C C . THR A 1 186 ? 0.544 -3.084 -22.966 1.00 94.88 186 THR A C 1
ATOM 1450 O O . THR A 1 186 ? -0.113 -4.039 -23.368 1.00 94.88 186 THR A O 1
ATOM 1453 N N . LEU A 1 187 ? 1.445 -3.166 -21.994 1.00 96.50 187 LEU A N 1
ATOM 1454 C CA . LEU A 1 187 ? 1.562 -4.326 -21.125 1.00 96.50 187 LEU A CA 1
ATOM 1455 C C . LEU A 1 187 ? 0.683 -4.084 -19.901 1.00 96.50 187 LEU A C 1
ATOM 1457 O O . LEU A 1 187 ? 0.863 -3.068 -19.236 1.00 96.50 187 LEU A O 1
ATOM 1461 N N . SER A 1 188 ? -0.246 -4.986 -19.595 1.00 97.06 188 SER A N 1
ATOM 1462 C CA . SER A 1 188 ? -1.136 -4.848 -18.442 1.00 97.06 188 SER A CA 1
ATOM 1463 C C . SER A 1 188 ? -1.397 -6.193 -17.778 1.00 97.06 188 SER A C 1
ATOM 1465 O O . SER A 1 188 ? -1.582 -7.192 -18.469 1.00 97.06 188 SER A O 1
ATOM 1467 N N . PHE A 1 189 ? -1.397 -6.217 -16.446 1.00 98.12 189 PHE A N 1
ATOM 1468 C CA . PHE A 1 189 ? -1.676 -7.415 -15.658 1.00 98.12 189 PHE A CA 1
ATOM 1469 C C . PHE A 1 189 ? -2.253 -7.074 -14.281 1.00 98.12 189 PHE A C 1
ATOM 1471 O O . PHE A 1 189 ? -2.015 -5.994 -13.740 1.00 98.12 189 PHE A O 1
ATOM 1478 N N . VAL A 1 190 ? -2.997 -8.018 -13.703 1.00 98.00 190 VAL A N 1
ATOM 1479 C CA . VAL A 1 190 ? -3.549 -7.914 -12.346 1.00 98.00 190 VAL A CA 1
ATOM 1480 C C . VAL A 1 190 ? -2.580 -8.542 -11.349 1.00 98.00 190 VAL A C 1
ATOM 1482 O O . VAL A 1 190 ? -2.075 -9.641 -11.575 1.00 98.00 190 VAL A O 1
ATOM 1485 N N . VAL A 1 191 ? -2.337 -7.863 -10.230 1.00 98.38 191 VAL A N 1
ATOM 1486 C CA . VAL A 1 191 ? -1.495 -8.370 -9.141 1.00 98.38 191 VAL A CA 1
ATOM 1487 C C . VAL A 1 191 ? -2.193 -9.571 -8.492 1.00 98.38 191 VAL A C 1
ATOM 1489 O O . VAL A 1 191 ? -3.306 -9.413 -7.975 1.00 98.38 191 VAL A O 1
ATOM 1492 N N . PRO A 1 192 ? -1.577 -10.766 -8.489 1.00 98.06 192 PRO A N 1
ATOM 1493 C CA . PRO A 1 192 ? -2.213 -11.965 -7.968 1.00 98.06 192 PRO A CA 1
ATOM 1494 C C . PRO A 1 192 ? -2.362 -11.911 -6.435 1.00 98.06 192 PRO A C 1
ATOM 1496 O O . PRO A 1 192 ? -1.702 -11.113 -5.760 1.00 98.06 192 PRO A O 1
ATOM 1499 N N . PRO A 1 193 ? -3.222 -12.760 -5.846 1.00 97.56 193 PRO A N 1
ATOM 1500 C CA . PRO A 1 193 ? -3.253 -12.966 -4.401 1.00 97.56 193 PRO A CA 1
ATOM 1501 C C . PRO A 1 193 ? -1.911 -13.499 -3.879 1.00 97.56 193 PRO A C 1
ATOM 1503 O O . PRO A 1 193 ? -1.392 -14.477 -4.407 1.00 97.56 193 PRO A O 1
ATOM 1506 N N . LEU A 1 194 ? -1.392 -12.904 -2.800 1.00 97.31 194 LEU A N 1
ATOM 1507 C CA . LEU A 1 194 ? -0.113 -13.290 -2.173 1.00 97.31 194 LEU A CA 1
ATOM 1508 C C . LEU A 1 194 ? -0.297 -13.940 -0.788 1.00 97.31 194 LEU A C 1
ATOM 1510 O O . LEU A 1 194 ? 0.557 -13.857 0.090 1.00 97.31 194 LEU A O 1
ATOM 1514 N N . ALA A 1 195 ? -1.455 -14.569 -0.563 1.00 96.25 195 ALA A N 1
ATOM 1515 C CA . ALA A 1 195 ? -1.765 -15.359 0.635 1.00 96.25 195 ALA A CA 1
ATOM 1516 C C . ALA A 1 195 ? -1.405 -14.671 1.974 1.00 96.25 195 ALA A C 1
ATOM 1518 O O . ALA A 1 195 ? -0.781 -15.286 2.837 1.00 96.25 195 ALA A O 1
ATOM 1519 N N . GLY A 1 196 ? -1.745 -13.391 2.144 1.00 96.38 196 GLY A N 1
ATOM 1520 C CA . GLY A 1 196 ? -1.439 -12.636 3.369 1.00 96.38 196 GLY A CA 1
ATOM 1521 C C . GLY A 1 196 ? -0.089 -11.902 3.376 1.00 96.38 196 GLY A C 1
ATOM 1522 O O . GLY A 1 196 ? 0.245 -11.266 4.376 1.00 96.38 196 GLY A O 1
ATOM 1523 N N . SER A 1 197 ? 0.679 -12.007 2.288 1.00 97.81 197 SER A N 1
ATOM 1524 C CA . SER A 1 197 ? 1.911 -11.259 2.009 1.00 97.81 197 SER A CA 1
ATOM 1525 C C . SER A 1 197 ? 1.665 -10.111 1.011 1.00 97.81 197 SER A C 1
ATOM 1527 O O . SER A 1 197 ? 0.526 -9.845 0.621 1.00 97.81 197 SER A O 1
ATOM 1529 N N . PHE A 1 198 ? 2.733 -9.423 0.597 1.00 98.19 198 PHE A N 1
ATOM 1530 C CA . PHE A 1 198 ? 2.702 -8.222 -0.244 1.00 98.19 198 PHE A CA 1
ATOM 1531 C C . PHE A 1 198 ? 3.765 -8.263 -1.338 1.00 98.19 198 PHE A C 1
ATOM 1533 O O . PHE A 1 198 ? 4.804 -8.901 -1.182 1.00 98.19 198 PHE A O 1
ATOM 1540 N N . ALA A 1 199 ? 3.514 -7.559 -2.441 1.00 98.12 199 ALA A N 1
ATOM 1541 C CA . ALA A 1 199 ? 4.486 -7.438 -3.516 1.00 98.12 199 ALA A CA 1
ATOM 1542 C C . ALA A 1 199 ? 5.628 -6.505 -3.083 1.00 98.12 199 ALA A C 1
ATOM 1544 O O . ALA A 1 199 ? 5.352 -5.379 -2.666 1.00 98.12 199 ALA A O 1
ATOM 1545 N N . ASP A 1 200 ? 6.887 -6.939 -3.205 1.00 97.44 200 ASP A N 1
ATOM 1546 C CA . ASP A 1 200 ? 8.060 -6.049 -3.105 1.00 97.44 200 ASP A CA 1
ATOM 1547 C C . ASP A 1 200 ? 8.674 -5.706 -4.470 1.00 97.44 200 ASP A C 1
ATOM 1549 O O . ASP A 1 200 ? 9.430 -4.741 -4.571 1.00 97.44 200 ASP A O 1
ATOM 1553 N N . GLU A 1 201 ? 8.277 -6.409 -5.533 1.00 98.00 201 GLU A N 1
ATOM 1554 C CA . GLU A 1 201 ? 8.552 -6.056 -6.926 1.00 98.00 201 GLU A CA 1
ATOM 1555 C C . GLU A 1 201 ? 7.295 -6.281 -7.778 1.00 98.00 201 GLU A C 1
ATOM 1557 O O . GLU A 1 201 ? 6.632 -7.315 -7.663 1.00 98.00 201 GLU A O 1
ATOM 1562 N N . VAL A 1 202 ? 6.987 -5.331 -8.664 1.00 98.31 202 VAL A N 1
ATOM 1563 C CA . VAL A 1 202 ? 6.043 -5.521 -9.776 1.00 98.31 202 VAL A CA 1
ATOM 1564 C C . VAL A 1 202 ? 6.688 -5.022 -11.060 1.00 98.31 202 VAL A C 1
ATOM 1566 O O . VAL A 1 202 ? 7.242 -3.918 -11.106 1.00 98.31 202 VAL A O 1
ATOM 1569 N N . GLY A 1 203 ? 6.649 -5.830 -12.112 1.00 97.44 203 GLY A N 1
ATOM 1570 C CA . GLY A 1 203 ? 7.385 -5.501 -13.321 1.00 97.44 203 GLY A CA 1
ATOM 1571 C C . GLY A 1 203 ? 7.264 -6.547 -14.406 1.00 97.44 203 GLY A C 1
ATOM 1572 O O . GLY A 1 203 ? 6.272 -7.269 -14.497 1.00 97.44 203 GLY A O 1
ATOM 1573 N N . PHE A 1 204 ? 8.287 -6.608 -15.244 1.00 97.19 204 PHE A N 1
ATOM 1574 C CA . PHE A 1 204 ? 8.406 -7.602 -16.293 1.00 97.19 204 PHE A CA 1
ATOM 1575 C C . PHE A 1 204 ? 9.859 -8.028 -16.471 1.00 97.19 204 PHE A C 1
ATOM 1577 O O . PHE A 1 204 ? 10.802 -7.282 -16.193 1.00 97.19 204 PHE A O 1
ATOM 1584 N N . MET A 1 205 ? 10.027 -9.252 -16.940 1.00 94.19 205 MET A N 1
ATOM 1585 C CA . MET A 1 205 ? 11.302 -9.800 -17.353 1.00 94.19 205 MET A CA 1
ATOM 1586 C C . MET A 1 205 ? 11.451 -9.661 -18.859 1.00 94.19 205 MET A C 1
ATOM 1588 O O . MET A 1 205 ? 10.472 -9.763 -19.598 1.00 94.19 205 MET A O 1
ATOM 1592 N N . ILE A 1 206 ? 12.685 -9.446 -19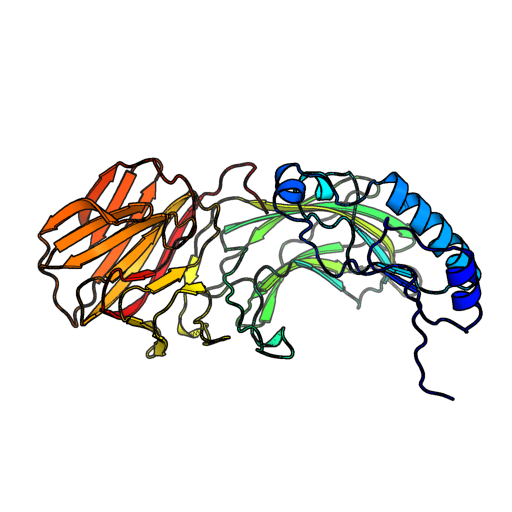.292 1.00 91.75 206 ILE A N 1
ATOM 1593 C CA . ILE A 1 206 ? 13.088 -9.542 -20.689 1.00 91.75 206 ILE A CA 1
ATOM 1594 C C . ILE A 1 206 ? 14.020 -10.737 -20.846 1.00 91.75 206 ILE A C 1
ATOM 1596 O O . ILE A 1 206 ? 14.994 -10.871 -20.102 1.00 91.75 206 ILE A O 1
ATOM 1600 N N . ASP A 1 207 ? 13.731 -11.592 -21.816 1.00 90.50 207 ASP A N 1
ATOM 1601 C CA . ASP A 1 207 ? 14.638 -12.637 -22.282 1.00 90.50 207 ASP A CA 1
ATOM 1602 C C . ASP A 1 207 ? 14.523 -12.818 -23.804 1.00 90.50 207 ASP A C 1
ATOM 1604 O O . ASP A 1 207 ? 13.758 -12.124 -24.480 1.00 90.50 207 ASP A O 1
ATOM 1608 N N . SER A 1 208 ? 15.342 -13.700 -24.378 1.00 90.38 208 SER A N 1
ATOM 1609 C CA . SER A 1 208 ? 15.270 -14.039 -25.802 1.00 90.38 208 SER A CA 1
ATOM 1610 C C . SER A 1 208 ? 15.416 -15.551 -25.996 1.00 90.38 208 SER A C 1
ATOM 1612 O O . SER A 1 208 ? 16.520 -16.047 -26.237 1.00 90.38 208 SER A O 1
ATOM 1614 N N . PRO A 1 209 ? 14.319 -16.323 -25.897 1.00 86.06 209 PRO A N 1
ATOM 1615 C CA . PRO A 1 209 ? 14.379 -17.781 -25.748 1.00 86.06 209 PRO A CA 1
ATOM 1616 C C . PRO A 1 209 ? 14.933 -18.508 -26.983 1.00 86.06 209 PRO A C 1
ATOM 1618 O O . PRO A 1 209 ? 15.411 -19.636 -26.883 1.00 86.06 209 PRO A O 1
ATOM 1621 N N . THR A 1 210 ? 14.900 -17.865 -28.153 1.00 88.25 210 THR A N 1
ATOM 1622 C CA . THR A 1 210 ? 15.434 -18.404 -29.418 1.00 88.25 210 THR A CA 1
ATOM 1623 C C . THR A 1 210 ? 16.789 -17.801 -29.808 1.00 88.25 210 THR A C 1
ATOM 1625 O O . THR A 1 210 ? 17.330 -18.116 -30.872 1.00 88.25 210 THR A O 1
ATOM 1628 N N . SER A 1 211 ? 17.362 -16.939 -28.961 1.00 86.44 211 SER A N 1
ATOM 1629 C CA . SER A 1 211 ? 18.661 -16.316 -29.204 1.00 86.44 211 SER A CA 1
ATOM 1630 C C . SER A 1 211 ? 19.805 -17.317 -29.084 1.00 86.44 211 SER A C 1
ATOM 1632 O O . SER A 1 211 ? 19.905 -18.080 -28.127 1.00 86.44 211 SER A O 1
ATOM 1634 N N . THR A 1 212 ? 20.715 -17.283 -30.053 1.00 85.19 212 THR A N 1
ATOM 1635 C CA . THR A 1 212 ? 21.938 -18.091 -30.067 1.00 85.19 212 THR A CA 1
ATOM 1636 C C . THR A 1 212 ? 23.159 -17.183 -30.135 1.00 85.19 212 THR A C 1
ATOM 1638 O O . THR A 1 212 ? 23.053 -15.987 -30.408 1.00 85.19 212 THR A O 1
ATOM 1641 N N . ALA A 1 213 ? 24.361 -17.746 -29.987 1.00 81.88 213 ALA A N 1
ATOM 1642 C CA . ALA A 1 213 ? 25.598 -16.983 -30.153 1.00 81.88 213 ALA A CA 1
ATOM 1643 C C . ALA A 1 213 ? 25.699 -16.251 -31.511 1.00 81.88 213 ALA A C 1
ATOM 1645 O O . ALA A 1 213 ? 26.373 -15.222 -31.569 1.00 81.88 213 ALA A O 1
ATOM 1646 N N . ALA A 1 214 ? 25.023 -16.755 -32.553 1.00 82.88 214 ALA A N 1
ATOM 1647 C CA . ALA A 1 214 ? 24.973 -16.185 -33.900 1.00 82.88 214 ALA A CA 1
ATOM 1648 C C . ALA A 1 214 ? 23.777 -15.239 -34.145 1.00 82.88 214 ALA A C 1
ATOM 1650 O O . ALA A 1 214 ? 23.746 -14.568 -35.170 1.00 82.88 214 ALA A O 1
ATOM 1651 N N . SER A 1 215 ? 22.803 -15.176 -33.230 1.00 87.25 215 SER A N 1
ATOM 1652 C CA . SER A 1 215 ? 21.546 -14.424 -33.387 1.00 87.25 215 SER A CA 1
ATOM 1653 C C . SER A 1 215 ? 21.191 -13.605 -32.143 1.00 87.25 215 SER A C 1
ATOM 1655 O O . SER A 1 215 ? 20.024 -13.506 -31.765 1.00 87.25 215 SER A O 1
ATOM 1657 N N . ARG A 1 216 ? 22.204 -13.027 -31.490 1.00 86.19 216 ARG A N 1
ATOM 1658 C CA . ARG A 1 216 ? 22.030 -12.324 -30.214 1.00 86.19 216 ARG A CA 1
ATOM 1659 C C . ARG A 1 216 ? 21.125 -11.107 -30.362 1.00 86.19 216 ARG A C 1
ATOM 1661 O O . ARG A 1 216 ? 21.344 -10.301 -31.262 1.00 86.19 216 ARG A O 1
ATOM 1668 N N . ALA A 1 217 ? 20.137 -10.979 -29.480 1.00 87.06 217 ALA A N 1
ATOM 1669 C CA . ALA A 1 217 ? 19.200 -9.864 -29.511 1.00 87.06 217 ALA A CA 1
A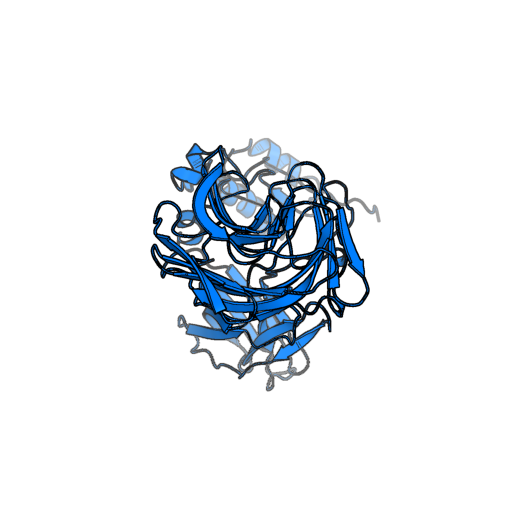TOM 1670 C C . ALA A 1 217 ? 19.912 -8.553 -29.143 1.00 87.06 217 ALA A C 1
ATOM 1672 O O . ALA A 1 217 ? 20.615 -8.492 -28.130 1.00 87.06 217 ALA A O 1
ATOM 1673 N N . PHE A 1 218 ? 19.725 -7.518 -29.964 1.00 88.44 218 PHE A N 1
ATOM 1674 C CA . PHE A 1 218 ? 20.286 -6.182 -29.755 1.00 88.44 218 PHE A CA 1
ATOM 1675 C C . PHE A 1 218 ? 19.261 -5.103 -30.108 1.00 88.44 218 PHE A C 1
ATOM 1677 O O . PHE A 1 218 ? 18.603 -5.179 -31.152 1.00 88.44 218 PHE A O 1
ATOM 1684 N N . GLY A 1 219 ? 19.111 -4.110 -29.236 1.00 90.44 219 GLY A N 1
ATOM 1685 C CA . GLY A 1 219 ? 18.136 -3.041 -29.407 1.00 90.44 219 GLY A CA 1
ATOM 1686 C C . GLY A 1 219 ? 17.901 -2.229 -28.143 1.00 90.44 219 GLY A C 1
ATOM 1687 O O . GLY A 1 219 ? 18.659 -2.308 -27.173 1.00 90.44 219 GLY A O 1
ATOM 1688 N N . ALA A 1 220 ? 16.808 -1.473 -28.159 1.00 89.62 220 ALA A N 1
ATOM 1689 C CA . ALA A 1 220 ? 16.348 -0.670 -27.041 1.00 89.62 220 ALA A CA 1
ATOM 1690 C C . ALA A 1 220 ? 14.875 -0.945 -26.709 1.00 89.62 220 ALA A C 1
ATOM 1692 O O . ALA A 1 220 ? 14.029 -1.120 -27.590 1.00 89.62 220 ALA A O 1
ATOM 1693 N N . LEU A 1 221 ? 14.557 -0.959 -25.417 1.00 89.50 221 LEU A N 1
ATOM 1694 C CA . LEU A 1 221 ? 13.197 -0.934 -24.896 1.00 89.50 221 LEU A CA 1
ATOM 1695 C C . LEU A 1 221 ? 12.946 0.427 -24.246 1.00 89.50 221 LEU A C 1
ATOM 1697 O O . LEU A 1 221 ? 13.639 0.814 -23.308 1.00 89.50 221 LEU A O 1
ATOM 1701 N N . TYR A 1 222 ? 11.937 1.141 -24.729 1.00 87.19 222 TYR A N 1
ATOM 1702 C CA . TYR A 1 222 ? 11.512 2.418 -24.172 1.00 87.19 222 TYR A CA 1
ATOM 1703 C C . TYR A 1 222 ? 10.316 2.221 -23.249 1.00 87.19 222 TYR A C 1
ATOM 1705 O O . TYR A 1 222 ? 9.315 1.619 -23.643 1.00 87.19 222 TYR A O 1
ATOM 1713 N N . ILE A 1 223 ? 10.389 2.787 -22.049 1.00 89.00 223 ILE A N 1
ATOM 1714 C CA . ILE A 1 223 ? 9.282 2.845 -21.095 1.00 89.00 223 ILE A CA 1
ATOM 1715 C C . ILE A 1 223 ? 8.767 4.276 -21.077 1.00 89.00 223 ILE A C 1
ATOM 1717 O O . ILE A 1 223 ? 9.468 5.195 -20.655 1.00 89.00 223 ILE A O 1
ATOM 1721 N N . GLY A 1 224 ? 7.550 4.470 -21.580 1.00 84.12 224 GLY A N 1
ATOM 1722 C CA . GLY A 1 224 ? 6.912 5.784 -21.622 1.00 84.12 224 GLY A CA 1
ATOM 1723 C C . GLY A 1 224 ? 6.220 6.115 -20.304 1.00 84.12 224 GLY A C 1
ATOM 1724 O O . GLY A 1 224 ? 6.437 7.170 -19.723 1.00 84.12 224 GLY A O 1
ATOM 1725 N N . ARG A 1 225 ? 5.382 5.198 -19.820 1.00 84.44 225 ARG A N 1
ATOM 1726 C CA . ARG A 1 225 ? 4.590 5.380 -18.601 1.00 84.44 225 ARG A CA 1
ATOM 1727 C C . ARG A 1 225 ? 4.430 4.054 -17.877 1.00 84.44 225 ARG A C 1
ATOM 1729 O O . ARG A 1 225 ? 4.195 3.043 -18.531 1.00 84.44 225 ARG A O 1
ATOM 1736 N N . MET A 1 226 ? 4.477 4.094 -16.552 1.00 88.75 226 MET A N 1
ATOM 1737 C CA . MET A 1 226 ? 3.954 3.047 -15.682 1.00 88.75 226 MET A CA 1
ATOM 1738 C C . MET A 1 226 ? 2.727 3.590 -14.941 1.00 88.75 226 MET A C 1
ATOM 1740 O O . MET A 1 226 ? 2.677 4.788 -14.654 1.00 88.75 226 MET A O 1
ATOM 1744 N N . ARG A 1 227 ? 1.733 2.737 -14.685 1.00 89.94 227 ARG A N 1
ATOM 1745 C CA . ARG A 1 227 ? 0.570 3.055 -13.853 1.00 89.94 227 ARG A CA 1
ATOM 1746 C C . ARG A 1 227 ? 0.228 1.903 -12.928 1.00 89.94 227 ARG A C 1
ATOM 1748 O O . ARG A 1 227 ? 0.311 0.751 -13.354 1.00 89.94 227 ARG A O 1
ATOM 1755 N N . VAL A 1 228 ? -0.271 2.218 -11.739 1.00 93.25 228 VAL A N 1
ATOM 1756 C CA . VAL A 1 228 ? -1.036 1.269 -10.917 1.00 93.25 228 VAL A CA 1
ATOM 1757 C C . VAL A 1 228 ? -2.416 1.838 -10.624 1.00 93.25 228 VAL A C 1
ATOM 1759 O O . VAL A 1 228 ? -2.539 2.959 -10.125 1.00 93.25 228 VAL A O 1
ATOM 1762 N N . TYR A 1 229 ? -3.451 1.068 -10.952 1.00 92.44 229 TYR A N 1
ATOM 1763 C CA . TYR A 1 229 ? -4.842 1.495 -10.851 1.00 92.44 229 TYR A CA 1
ATOM 1764 C C . TYR A 1 229 ? -5.793 0.340 -10.552 1.00 92.44 229 TYR A C 1
ATOM 1766 O O . TYR A 1 229 ? -5.404 -0.824 -10.486 1.00 92.44 229 TYR A O 1
ATOM 1774 N N . GLY A 1 230 ? -7.068 0.677 -10.373 1.00 92.25 230 GLY A N 1
ATOM 1775 C CA . GLY A 1 230 ? -8.087 -0.279 -9.973 1.00 92.25 230 GLY A CA 1
ATOM 1776 C C . GLY A 1 230 ? -8.065 -0.562 -8.472 1.00 92.25 230 GLY A C 1
ATOM 1777 O O . GLY A 1 230 ? -7.100 -0.281 -7.754 1.00 92.25 230 GLY A O 1
ATOM 1778 N N . GLY A 1 231 ? -9.202 -1.062 -8.001 1.00 93.88 231 GLY A N 1
ATOM 1779 C CA . GLY A 1 231 ? -9.368 -1.539 -6.638 1.00 93.88 231 GLY A CA 1
ATOM 1780 C C . GLY A 1 231 ? -8.701 -2.889 -6.405 1.00 93.88 231 GLY A C 1
ATOM 1781 O O . GLY A 1 231 ? -8.137 -3.486 -7.318 1.00 93.88 231 GLY A O 1
ATOM 1782 N N . GLY A 1 232 ? -8.801 -3.394 -5.184 1.00 95.06 232 GLY A N 1
ATOM 1783 C CA . GLY A 1 232 ? -8.255 -4.698 -4.832 1.00 95.06 232 GLY A CA 1
ATOM 1784 C C . GLY A 1 232 ? -8.839 -5.244 -3.539 1.00 95.06 232 GLY A C 1
ATOM 1785 O O . GLY A 1 232 ? -9.727 -4.638 -2.939 1.00 95.06 232 GLY A O 1
ATOM 1786 N N . GLY A 1 233 ? -8.319 -6.390 -3.118 1.00 96.88 233 GLY A N 1
ATOM 1787 C CA . GLY A 1 233 ? -8.686 -7.059 -1.875 1.00 96.88 233 GLY A CA 1
ATOM 1788 C C . GLY A 1 233 ? -7.544 -7.957 -1.415 1.00 96.88 233 GLY A C 1
ATOM 1789 O O . GLY A 1 233 ? -6.909 -8.634 -2.224 1.00 96.88 233 GLY A O 1
ATOM 1790 N N . TYR A 1 234 ? -7.249 -7.933 -0.120 1.00 97.94 234 TYR A N 1
ATOM 1791 C CA . TYR A 1 234 ? -6.121 -8.653 0.466 1.00 97.94 234 TYR A CA 1
ATOM 1792 C C . TYR A 1 234 ? -6.363 -8.950 1.945 1.00 97.94 234 TYR A C 1
ATOM 1794 O O . TYR A 1 234 ? -7.191 -8.319 2.597 1.00 97.94 234 TYR A O 1
ATOM 1802 N N . ALA A 1 235 ? -5.616 -9.907 2.481 1.00 97.88 235 ALA A N 1
ATOM 1803 C CA . ALA A 1 235 ? -5.529 -10.164 3.912 1.00 97.88 235 ALA A CA 1
ATOM 1804 C C . ALA A 1 235 ? -4.112 -9.859 4.399 1.00 97.88 235 ALA A C 1
ATOM 1806 O O . ALA A 1 235 ? -3.181 -9.814 3.592 1.00 97.88 235 ALA A O 1
ATOM 1807 N N . ILE A 1 236 ? -3.949 -9.666 5.703 1.00 98.38 236 ILE A N 1
ATOM 1808 C CA . ILE A 1 236 ? -2.642 -9.628 6.355 1.00 98.38 236 ILE A CA 1
ATOM 1809 C C . ILE A 1 236 ? -2.485 -10.926 7.138 1.00 98.38 236 ILE A C 1
ATOM 1811 O O . ILE A 1 236 ? -3.240 -11.187 8.070 1.00 98.38 236 ILE A O 1
ATOM 1815 N N . ASP A 1 237 ? -1.485 -11.728 6.782 1.00 98.12 237 ASP A N 1
ATOM 1816 C CA . ASP A 1 237 ? -1.035 -12.813 7.649 1.00 98.12 237 ASP A CA 1
ATOM 1817 C C . ASP A 1 237 ? 0.079 -12.277 8.547 1.00 98.12 237 ASP A C 1
ATOM 1819 O O . ASP A 1 237 ? 1.216 -12.089 8.101 1.00 98.12 237 ASP A O 1
ATOM 1823 N N . TRP A 1 238 ? -0.245 -12.030 9.817 1.00 98.12 238 TRP A N 1
ATOM 1824 C CA . TRP A 1 238 ? 0.697 -11.514 10.813 1.00 98.12 238 TRP A CA 1
ATOM 1825 C C . TRP A 1 238 ? 1.919 -12.410 11.015 1.00 98.12 238 TRP A C 1
ATOM 1827 O O . TRP A 1 238 ? 2.974 -11.912 11.401 1.00 98.12 238 TRP A O 1
ATOM 1837 N N . ARG A 1 239 ? 1.826 -13.712 10.705 1.00 97.75 239 ARG A N 1
ATOM 1838 C CA . ARG A 1 239 ? 2.965 -14.645 10.792 1.00 97.75 239 ARG A CA 1
ATOM 1839 C C . ARG A 1 239 ? 4.002 -14.414 9.693 1.00 97.75 239 ARG A C 1
ATOM 1841 O O . ARG A 1 239 ? 5.140 -14.853 9.836 1.00 97.75 239 ARG A O 1
ATOM 1848 N N . LYS A 1 240 ? 3.614 -13.735 8.611 1.00 97.38 240 LYS A N 1
ATOM 1849 C CA . LYS A 1 240 ? 4.496 -13.349 7.499 1.00 97.38 240 LYS A CA 1
ATOM 1850 C C . LYS A 1 240 ? 5.082 -11.950 7.657 1.00 97.38 240 LYS A C 1
ATOM 1852 O O . LYS A 1 240 ? 5.904 -11.529 6.846 1.00 97.38 240 LYS A O 1
ATOM 1857 N N . GLN A 1 241 ? 4.653 -11.220 8.682 1.00 97.38 241 GLN A N 1
ATOM 1858 C CA . GLN A 1 241 ? 5.114 -9.867 8.936 1.00 97.38 241 GLN A CA 1
ATOM 1859 C C . GLN A 1 241 ? 6.315 -9.861 9.885 1.00 97.38 241 GLN A C 1
ATOM 1861 O O . GLN A 1 241 ? 6.607 -10.828 10.584 1.00 97.38 241 GLN A O 1
ATOM 1866 N N . ALA A 1 242 ? 7.014 -8.735 9.905 1.00 96.06 242 ALA A N 1
ATOM 1867 C CA . ALA A 1 242 ? 8.148 -8.468 10.776 1.00 96.06 242 ALA A CA 1
ATOM 1868 C C . ALA A 1 242 ? 8.033 -7.097 11.452 1.00 96.06 242 ALA A C 1
ATOM 1870 O O . ALA A 1 242 ? 7.370 -6.185 10.940 1.00 96.06 242 ALA A O 1
ATOM 1871 N N . VAL A 1 243 ? 8.730 -6.968 12.583 1.00 95.69 243 VAL A N 1
ATOM 1872 C CA . VAL A 1 243 ? 9.033 -5.686 13.222 1.00 95.69 243 VAL A CA 1
ATOM 1873 C C . VAL A 1 243 ? 10.274 -5.107 12.542 1.00 95.69 243 VAL A C 1
ATOM 1875 O O . VAL A 1 243 ? 11.359 -5.675 12.645 1.00 95.69 243 VAL A O 1
ATOM 1878 N N . GLU A 1 244 ? 10.124 -3.982 11.852 1.00 94.31 244 GLU A N 1
ATOM 1879 C CA . GLU A 1 244 ? 11.191 -3.292 11.124 1.00 94.31 244 GLU A CA 1
ATOM 1880 C C . GLU A 1 244 ? 11.100 -1.793 11.401 1.00 94.31 244 GLU A C 1
ATOM 1882 O O . GLU A 1 244 ? 10.006 -1.240 11.415 1.00 94.31 244 GLU A O 1
ATOM 1887 N N . PHE A 1 245 ? 12.229 -1.117 11.637 1.00 91.31 245 PHE A N 1
ATOM 1888 C CA . PHE A 1 245 ? 12.256 0.337 11.862 1.00 91.31 245 PHE A CA 1
ATOM 1889 C C . PHE A 1 245 ? 11.246 0.816 12.925 1.00 91.31 245 PHE A C 1
ATOM 1891 O O . PHE A 1 245 ? 10.543 1.808 12.740 1.00 91.31 245 PHE A O 1
ATOM 1898 N N . THR A 1 246 ? 11.137 0.091 14.046 1.00 89.06 246 THR A N 1
ATOM 1899 C CA . THR A 1 246 ? 10.168 0.357 15.138 1.00 89.06 246 THR A CA 1
ATOM 1900 C C . THR A 1 246 ? 8.687 0.276 14.736 1.00 89.06 246 THR A C 1
ATOM 1902 O O . THR A 1 246 ? 7.816 0.705 15.482 1.00 89.06 246 THR A O 1
ATOM 1905 N N . SER A 1 247 ? 8.408 -0.297 13.569 1.00 93.25 247 SER A N 1
ATOM 1906 C CA . SER A 1 247 ? 7.095 -0.433 12.946 1.00 93.25 247 SER A CA 1
ATOM 1907 C C . SER A 1 247 ? 6.787 -1.913 12.700 1.00 93.25 247 SER A C 1
ATOM 1909 O O . SER A 1 247 ? 7.698 -2.729 12.561 1.00 93.25 247 SER A O 1
ATOM 1911 N N . VAL A 1 248 ? 5.510 -2.287 12.645 1.00 97.12 248 VAL A N 1
ATOM 1912 C CA . VAL A 1 248 ? 5.083 -3.642 12.257 1.00 97.12 248 VAL A CA 1
ATOM 1913 C C . VAL A 1 248 ? 4.570 -3.605 10.827 1.00 97.12 248 VAL A C 1
ATOM 1915 O O . VAL A 1 248 ? 3.587 -2.933 10.520 1.00 97.12 248 VAL A O 1
ATOM 1918 N N . THR A 1 249 ? 5.228 -4.356 9.955 1.00 97.06 249 THR A N 1
ATOM 1919 C CA . THR A 1 249 ? 4.807 -4.527 8.560 1.00 97.06 249 THR A CA 1
ATOM 1920 C C . THR A 1 249 ? 3.427 -5.207 8.467 1.00 97.06 249 THR A C 1
ATOM 1922 O O . THR A 1 249 ? 3.061 -5.944 9.379 1.00 97.06 249 THR A O 1
ATOM 1925 N N . PRO A 1 250 ? 2.598 -4.944 7.440 1.00 96.31 250 PRO A N 1
ATOM 1926 C CA . PRO A 1 250 ? 2.756 -4.006 6.328 1.00 96.31 250 PRO A CA 1
ATOM 1927 C C . PRO A 1 250 ? 2.213 -2.602 6.660 1.00 96.31 250 PRO A C 1
ATOM 1929 O O . PRO A 1 250 ? 1.742 -1.893 5.768 1.00 96.31 250 PRO A O 1
ATOM 1932 N N . MET A 1 251 ? 2.170 -2.240 7.945 1.00 95.94 251 MET A N 1
ATOM 1933 C CA . MET A 1 251 ? 1.544 -1.010 8.408 1.00 95.94 251 MET A CA 1
ATOM 1934 C C . MET A 1 251 ? 2.571 0.067 8.742 1.00 95.94 251 MET A C 1
ATOM 1936 O O . MET A 1 251 ? 3.709 -0.214 9.108 1.00 95.94 251 MET A O 1
ATOM 1940 N N . ALA A 1 252 ? 2.117 1.311 8.642 1.00 93.88 252 ALA A N 1
ATOM 1941 C CA . ALA A 1 252 ? 2.843 2.500 9.015 1.00 93.88 252 ALA A CA 1
ATOM 1942 C C . ALA A 1 252 ? 2.301 3.085 10.322 1.00 93.88 252 ALA A C 1
ATOM 1944 O O . ALA A 1 252 ? 1.164 3.549 10.359 1.00 93.88 252 ALA A O 1
ATOM 1945 N N . GLN A 1 253 ? 3.087 3.053 11.398 1.00 94.62 253 GLN A N 1
ATOM 1946 C CA . GLN A 1 253 ? 2.620 3.418 12.734 1.00 94.62 253 GLN A CA 1
ATOM 1947 C C . GLN A 1 253 ? 2.841 4.896 13.080 1.00 94.62 253 GLN A C 1
ATOM 1949 O O . GLN A 1 253 ? 3.891 5.483 12.829 1.00 94.62 253 GLN A O 1
ATOM 1954 N N . HIS A 1 254 ? 1.844 5.477 13.739 1.00 94.81 254 HIS A N 1
ATOM 1955 C CA . HIS A 1 254 ? 1.914 6.731 14.470 1.00 94.81 254 HIS A CA 1
ATOM 1956 C C . HIS A 1 254 ? 1.729 6.437 15.956 1.00 94.81 254 HIS A C 1
ATOM 1958 O O . HIS A 1 254 ? 0.633 6.038 16.351 1.00 94.81 254 HIS A O 1
ATOM 1964 N N . ARG A 1 255 ? 2.772 6.693 16.762 1.00 95.44 255 ARG A N 1
ATOM 1965 C CA . ARG A 1 255 ? 2.798 6.445 18.220 1.00 95.44 255 ARG A CA 1
ATOM 1966 C C . ARG A 1 255 ? 2.459 4.992 18.578 1.00 95.44 255 ARG A C 1
ATOM 1968 O O . ARG A 1 255 ? 2.309 4.152 17.698 1.00 95.44 255 ARG A O 1
ATOM 1975 N N . GLY A 1 256 ? 2.360 4.707 19.874 1.00 95.44 256 GLY A N 1
ATOM 1976 C CA . GLY A 1 256 ? 2.062 3.380 20.401 1.00 95.44 256 GLY A CA 1
ATOM 1977 C C . GLY A 1 256 ? 3.233 2.405 20.301 1.00 95.44 256 GLY A C 1
ATOM 1978 O O . GLY A 1 256 ? 4.179 2.589 19.534 1.00 95.44 256 GLY A O 1
ATOM 1979 N N . GLU A 1 257 ? 3.148 1.352 21.097 1.00 97.00 257 GLU A N 1
ATOM 1980 C CA . GLU A 1 257 ? 4.025 0.195 21.021 1.00 97.00 257 GLU A CA 1
ATOM 1981 C C . GLU A 1 257 ? 3.312 -0.903 20.243 1.00 97.00 257 GLU A C 1
ATOM 1983 O O . GLU A 1 257 ? 2.193 -1.284 20.585 1.00 97.00 257 GLU A O 1
ATOM 1988 N N . TRP A 1 258 ? 3.963 -1.415 19.201 1.00 97.31 258 TRP A N 1
ATOM 1989 C CA . TRP A 1 258 ? 3.389 -2.406 18.297 1.00 97.31 258 TRP A CA 1
ATOM 1990 C C . TRP A 1 258 ? 4.301 -3.620 18.218 1.00 97.31 258 TRP A C 1
ATOM 1992 O O . TRP A 1 258 ? 5.519 -3.489 18.095 1.00 97.31 258 TRP A O 1
ATOM 2002 N N . SER A 1 259 ? 3.720 -4.813 18.286 1.00 97.75 259 SER A N 1
ATOM 2003 C CA . SER A 1 259 ? 4.482 -6.062 18.245 1.00 97.75 259 SER A CA 1
ATOM 2004 C C . SER A 1 259 ? 3.697 -7.191 17.587 1.00 97.75 259 SER A C 1
ATOM 2006 O O . SER A 1 259 ? 2.487 -7.099 17.396 1.00 97.75 259 SER A O 1
ATOM 2008 N N . LEU A 1 260 ? 4.401 -8.261 17.226 1.00 98.12 260 LEU A N 1
ATOM 2009 C CA . LEU A 1 260 ? 3.816 -9.484 16.687 1.00 98.12 260 LEU A CA 1
ATOM 2010 C C . LEU A 1 260 ? 3.933 -10.585 17.737 1.00 98.12 260 LEU A C 1
ATOM 2012 O O . LEU A 1 260 ? 5.038 -10.899 18.185 1.00 98.12 260 LEU A O 1
ATOM 2016 N N . LYS A 1 261 ? 2.804 -11.175 18.126 1.00 97.12 261 LYS A N 1
ATOM 2017 C CA . LYS A 1 261 ? 2.758 -12.283 19.087 1.00 97.12 261 LYS A CA 1
ATOM 2018 C C . LYS A 1 261 ? 1.550 -13.166 18.790 1.00 97.12 261 LYS A C 1
ATOM 2020 O O . LYS A 1 261 ? 0.522 -12.671 18.353 1.00 97.12 261 LYS A O 1
ATOM 2025 N N . ASP A 1 262 ? 1.705 -14.479 18.958 1.00 94.69 262 ASP A N 1
ATOM 2026 C CA . ASP A 1 262 ? 0.625 -15.470 18.822 1.00 94.69 262 ASP A CA 1
ATOM 2027 C C . ASP A 1 262 ? -0.141 -15.411 17.477 1.00 94.69 262 ASP A C 1
ATOM 2029 O O . ASP A 1 262 ? -1.292 -15.825 17.374 1.00 94.69 262 ASP A O 1
ATOM 2033 N N . GLY A 1 263 ? 0.519 -14.937 16.410 1.00 95.88 263 GLY A N 1
ATOM 2034 C CA . GLY A 1 263 ? -0.093 -14.765 15.088 1.00 95.88 263 GLY A CA 1
ATOM 2035 C C . GLY A 1 263 ? -1.036 -13.563 14.975 1.00 95.88 263 GLY A C 1
ATOM 2036 O O . GLY A 1 263 ? -1.884 -13.563 14.088 1.00 95.88 263 GLY A O 1
ATOM 2037 N N . ALA A 1 264 ? -0.885 -12.564 15.846 1.00 98.31 264 ALA A N 1
ATOM 2038 C CA . ALA A 1 264 ? -1.671 -11.338 15.890 1.00 98.31 264 ALA A CA 1
ATOM 2039 C C . ALA A 1 264 ? -0.773 -10.092 16.001 1.00 98.31 264 ALA A C 1
ATOM 2041 O O . ALA A 1 264 ? 0.371 -10.158 16.473 1.00 98.31 264 ALA A O 1
ATOM 2042 N N . LEU A 1 265 ? -1.318 -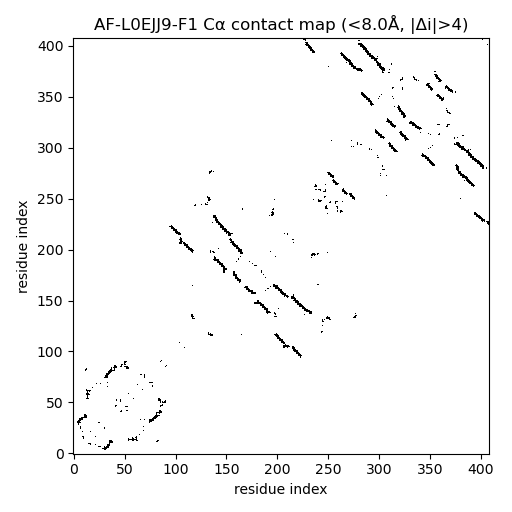8.943 15.603 1.00 98.56 265 LEU A N 1
ATOM 2043 C CA . LEU A 1 265 ? -0.739 -7.629 15.879 1.00 98.56 265 LEU A CA 1
ATOM 2044 C C . LEU A 1 265 ? -1.160 -7.183 17.281 1.00 98.56 265 LEU A C 1
ATOM 2046 O O . LEU A 1 265 ? -2.343 -7.000 17.542 1.00 98.56 265 LEU A O 1
ATOM 2050 N N . HIS A 1 266 ? -0.208 -6.963 18.176 1.00 98.56 266 HIS A N 1
ATOM 2051 C CA . HIS A 1 266 ? -0.454 -6.425 19.511 1.00 98.56 266 HIS A CA 1
ATOM 2052 C C . HIS A 1 266 ? -0.132 -4.938 19.567 1.00 98.56 266 HIS A C 1
ATOM 2054 O O . HIS A 1 266 ? 0.830 -4.486 18.940 1.00 98.56 266 HIS A O 1
ATOM 2060 N N . TYR A 1 267 ? -0.910 -4.204 20.359 1.00 98.25 267 TYR A N 1
ATOM 2061 C CA . TYR A 1 267 ? -0.708 -2.780 20.590 1.00 98.25 267 TYR A CA 1
ATOM 2062 C C . TYR A 1 267 ? -0.848 -2.413 22.064 1.00 98.25 267 TYR A C 1
ATOM 2064 O O . TYR A 1 267 ? -1.678 -2.979 22.782 1.00 98.25 267 TYR A O 1
ATOM 2072 N N . ALA A 1 268 ? -0.056 -1.431 22.483 1.00 98.12 268 ALA A N 1
ATOM 2073 C CA . ALA A 1 268 ? -0.231 -0.675 23.714 1.00 98.12 268 ALA A CA 1
ATOM 2074 C C . ALA A 1 268 ? -0.101 0.818 23.391 1.00 98.12 268 ALA A C 1
ATOM 2076 O O . ALA A 1 268 ? 0.831 1.247 22.709 1.00 98.12 268 ALA A O 1
ATOM 2077 N N . VAL A 1 269 ? -1.070 1.608 23.830 1.00 97.44 269 VAL A N 1
ATOM 2078 C CA . VAL A 1 269 ? -1.246 3.003 23.434 1.00 97.44 269 VAL A CA 1
ATOM 2079 C C . VAL A 1 269 ? -1.366 3.861 24.679 1.00 97.44 269 VAL A C 1
ATOM 2081 O O . VAL A 1 269 ? -2.168 3.560 25.559 1.00 97.44 269 VAL A O 1
ATOM 2084 N N . GLU A 1 270 ? -0.596 4.945 24.700 1.00 96.19 270 GLU A N 1
ATOM 2085 C CA . GLU A 1 270 ? -0.744 6.075 25.614 1.00 96.19 270 GLU A CA 1
ATOM 2086 C C . GLU A 1 270 ? -1.191 7.291 24.785 1.00 96.19 270 GLU A C 1
ATOM 2088 O O . GLU A 1 270 ? -0.556 7.663 23.791 1.00 96.19 270 GLU A O 1
ATOM 2093 N N . GLY A 1 271 ? -2.316 7.897 25.147 1.00 95.25 271 GLY A N 1
ATOM 2094 C CA . GLY A 1 271 ? -2.945 8.988 24.419 1.00 95.25 271 GLY A CA 1
ATOM 2095 C C . GLY A 1 271 ? -3.640 8.511 23.149 1.00 95.25 271 GLY A C 1
ATOM 2096 O O . GLY A 1 271 ? -4.825 8.232 23.169 1.00 95.25 271 GLY A O 1
ATOM 2097 N N . ASN A 1 272 ? -2.943 8.469 22.018 1.00 95.69 272 ASN A N 1
ATOM 2098 C CA . ASN A 1 272 ? -3.513 7.996 20.756 1.00 95.69 272 ASN A CA 1
ATOM 2099 C C . ASN A 1 272 ? -2.453 7.305 19.903 1.00 95.69 272 ASN A C 1
ATOM 2101 O O . ASN A 1 272 ? -1.258 7.588 20.022 1.00 95.69 272 ASN A O 1
ATOM 2105 N N . ALA A 1 273 ? -2.900 6.402 19.035 1.00 97.38 273 ALA A N 1
ATOM 2106 C CA . ALA A 1 273 ? -2.034 5.763 18.060 1.00 97.38 273 ALA A CA 1
ATOM 2107 C C . ALA A 1 273 ? -2.834 5.239 16.870 1.00 97.38 273 ALA A C 1
ATOM 2109 O O . ALA A 1 273 ? -4.028 4.950 16.975 1.00 97.38 273 ALA A O 1
ATOM 2110 N N . ALA A 1 274 ? -2.152 5.067 15.745 1.00 97.81 274 ALA A N 1
ATOM 2111 C CA . ALA A 1 274 ? -2.716 4.439 14.560 1.00 97.81 274 ALA A CA 1
ATOM 2112 C C . ALA A 1 274 ? -1.655 3.628 13.820 1.00 97.81 274 ALA A C 1
ATOM 2114 O O . ALA A 1 274 ? -0.478 3.977 13.843 1.00 97.81 274 ALA A O 1
ATOM 2115 N N . ALA A 1 275 ? -2.080 2.581 13.124 1.00 97.44 275 ALA A N 1
ATOM 2116 C CA . ALA A 1 275 ? -1.271 1.828 12.183 1.00 97.44 275 ALA A CA 1
ATOM 2117 C C . ALA A 1 275 ? -1.992 1.816 10.828 1.00 97.44 275 ALA A C 1
ATOM 2119 O O . ALA A 1 275 ? -3.078 1.251 10.690 1.00 97.44 275 ALA A O 1
ATOM 2120 N N . PHE A 1 276 ? -1.402 2.497 9.847 1.00 96.75 276 PHE A N 1
ATOM 2121 C CA . PHE A 1 276 ? -1.986 2.756 8.533 1.00 96.75 276 PHE A CA 1
ATOM 2122 C C . PHE A 1 276 ? -1.518 1.740 7.491 1.00 96.75 276 PHE A C 1
ATOM 2124 O O . PHE A 1 276 ? -0.361 1.344 7.462 1.00 96.75 276 PHE A O 1
ATOM 2131 N N . THR A 1 277 ? -2.397 1.373 6.576 1.00 95.62 277 THR A N 1
ATOM 2132 C CA . THR A 1 277 ? -2.110 0.644 5.341 1.00 95.62 277 THR A CA 1
ATOM 2133 C C . THR A 1 277 ? -3.027 1.188 4.238 1.00 95.62 277 THR A C 1
ATOM 2135 O O . THR A 1 277 ? -3.751 2.171 4.432 1.00 95.62 277 THR A O 1
ATOM 2138 N N . GLY A 1 278 ? -2.998 0.567 3.066 1.00 92.94 278 GLY A N 1
ATOM 2139 C CA . GLY A 1 278 ? -3.738 1.033 1.906 1.00 92.94 278 GLY A CA 1
ATOM 2140 C C . GLY A 1 278 ? -3.114 2.262 1.258 1.00 92.94 278 GLY A C 1
ATOM 2141 O O . GLY A 1 278 ? -2.167 2.872 1.756 1.00 92.94 278 GLY A O 1
ATOM 2142 N N . ASN A 1 279 ? -3.651 2.622 0.098 1.00 90.88 279 ASN A N 1
ATOM 2143 C CA . ASN A 1 279 ? -3.233 3.823 -0.609 1.00 90.88 279 ASN A CA 1
ATOM 2144 C C . ASN A 1 279 ? -3.848 5.080 0.030 1.00 90.88 279 ASN A C 1
ATOM 2146 O O . ASN A 1 279 ? -5.011 5.086 0.425 1.00 90.88 279 ASN A O 1
ATOM 2150 N N . ASP A 1 280 ? -3.108 6.188 0.039 1.00 90.50 280 ASP A N 1
ATOM 2151 C CA . ASP A 1 280 ? -3.579 7.513 0.474 1.00 90.50 280 ASP A CA 1
ATOM 2152 C C . ASP A 1 280 ? -4.696 8.090 -0.412 1.00 90.50 280 ASP A C 1
ATOM 2154 O O . ASP A 1 280 ? -5.379 9.043 -0.040 1.00 90.50 280 ASP A O 1
ATOM 2158 N N . TYR A 1 281 ? -4.920 7.479 -1.570 1.00 90.25 281 TYR A N 1
ATOM 2159 C CA . TYR A 1 281 ? -5.981 7.790 -2.522 1.00 90.25 281 TYR A CA 1
ATOM 2160 C C . TYR A 1 281 ? -7.088 6.720 -2.586 1.00 90.25 281 TYR A C 1
ATOM 2162 O O . TYR A 1 281 ? -7.943 6.780 -3.473 1.00 90.25 281 TYR A O 1
ATOM 2170 N N . ALA A 1 282 ? -7.105 5.752 -1.662 1.00 94.75 282 ALA A N 1
ATOM 2171 C CA . ALA A 1 282 ? -8.211 4.801 -1.543 1.00 94.75 282 ALA A CA 1
ATOM 2172 C C . ALA A 1 282 ? -9.505 5.523 -1.134 1.00 94.75 282 ALA A C 1
ATOM 2174 O O . ALA A 1 282 ? -9.461 6.439 -0.315 1.00 94.75 282 ALA A O 1
ATOM 2175 N N . ARG A 1 283 ? -10.654 5.139 -1.702 1.00 95.25 283 ARG A N 1
ATOM 2176 C CA . ARG A 1 283 ? -11.935 5.851 -1.527 1.00 95.25 283 ARG A CA 1
ATOM 2177 C C . ARG A 1 283 ? -12.954 5.049 -0.747 1.00 95.25 283 ARG A C 1
ATOM 2179 O O . ARG A 1 283 ? -13.191 5.316 0.433 1.00 95.25 283 ARG A O 1
ATOM 2186 N N . ASP A 1 284 ? -13.580 4.108 -1.436 1.00 97.50 284 ASP A N 1
ATOM 2187 C CA . ASP A 1 284 ? -14.534 3.199 -0.837 1.00 97.50 284 ASP A CA 1
ATOM 2188 C C . ASP A 1 284 ? -13.756 2.008 -0.306 1.00 97.50 284 ASP A C 1
ATOM 2190 O O . ASP A 1 284 ? -12.941 1.455 -1.038 1.00 97.50 284 ASP A O 1
ATOM 2194 N N . VAL A 1 285 ? -13.968 1.647 0.956 1.00 98.31 285 VAL A N 1
ATOM 2195 C CA . VAL A 1 285 ? -13.220 0.589 1.640 1.00 98.31 285 VAL A CA 1
ATOM 2196 C C . VAL A 1 285 ? -14.192 -0.264 2.438 1.00 98.31 285 VAL A C 1
ATOM 2198 O O . VAL A 1 285 ? -15.019 0.248 3.193 1.00 98.31 285 VAL A O 1
ATOM 2201 N N . GLU A 1 286 ? -14.073 -1.573 2.277 1.00 98.75 286 GLU A N 1
ATOM 2202 C CA . GLU A 1 286 ? -14.712 -2.581 3.107 1.00 98.75 286 GLU A CA 1
ATOM 2203 C C . GLU A 1 286 ? -13.618 -3.456 3.717 1.00 98.75 286 GLU A C 1
ATOM 2205 O O . GLU A 1 286 ? -12.850 -4.093 2.990 1.00 98.75 286 GLU A O 1
ATOM 2210 N N . ALA A 1 287 ? -13.524 -3.452 5.045 1.00 98.69 287 ALA A N 1
ATOM 2211 C CA . ALA A 1 287 ? -12.500 -4.177 5.787 1.00 98.69 287 ALA A CA 1
ATOM 2212 C C . ALA A 1 287 ? -13.082 -4.832 7.041 1.00 98.69 287 ALA A C 1
ATOM 2214 O O . ALA A 1 287 ? -13.977 -4.282 7.681 1.00 98.69 287 ALA A O 1
ATOM 2215 N N . GLU A 1 288 ? -12.542 -5.990 7.394 1.00 98.69 288 GLU A N 1
ATOM 2216 C CA . GLU A 1 288 ? -12.885 -6.767 8.578 1.00 98.69 288 GLU A CA 1
ATOM 2217 C C . GLU A 1 288 ? -11.626 -7.089 9.380 1.00 98.69 288 GLU A C 1
ATOM 2219 O O . GLU A 1 288 ? -10.545 -7.278 8.816 1.00 98.69 288 GLU A O 1
ATOM 2224 N N . ALA A 1 289 ? -11.759 -7.105 10.702 1.00 98.75 289 ALA A N 1
ATOM 2225 C CA . ALA A 1 289 ? -10.691 -7.514 11.587 1.00 98.75 289 ALA A CA 1
ATOM 2226 C C . ALA A 1 289 ? -11.213 -7.981 12.945 1.00 98.75 289 ALA A C 1
ATOM 2228 O O . ALA A 1 289 ? -12.225 -7.487 13.451 1.00 98.75 289 ALA A O 1
ATOM 2229 N N . GLU A 1 290 ? -10.483 -8.903 13.559 1.00 98.75 290 GLU A N 1
ATOM 2230 C CA . GLU A 1 290 ? -10.777 -9.402 14.899 1.00 98.75 290 GLU A CA 1
ATOM 2231 C C . GLU A 1 290 ? -10.060 -8.559 15.949 1.00 98.75 290 GLU A C 1
ATOM 2233 O O . GLU A 1 290 ? -8.835 -8.583 16.034 1.00 98.75 290 GLU A O 1
ATOM 2238 N N . PHE A 1 291 ? -10.801 -7.841 16.788 1.00 98.81 291 PHE A N 1
ATOM 2239 C CA . PHE A 1 291 ? -10.227 -7.073 17.891 1.00 98.81 291 PHE A CA 1
ATOM 2240 C C . PHE A 1 291 ? -10.422 -7.813 19.207 1.00 98.81 291 PHE A C 1
ATOM 2242 O O . PHE A 1 291 ? -11.544 -8.177 19.553 1.00 98.81 291 PHE A O 1
ATOM 2249 N N . THR A 1 292 ? -9.345 -7.977 19.975 1.00 98.81 292 THR A N 1
ATOM 2250 C CA . THR A 1 292 ? -9.405 -8.435 21.372 1.00 98.81 292 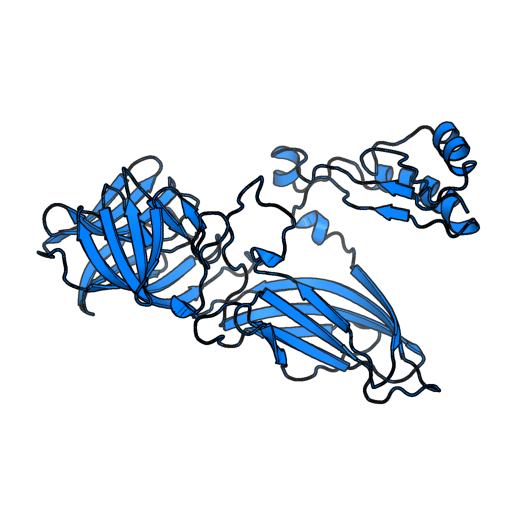THR A CA 1
ATOM 2251 C C . THR A 1 292 ? -8.911 -7.311 22.285 1.00 98.81 292 THR A C 1
ATOM 2253 O O . THR A 1 292 ? -7.700 -7.174 22.491 1.00 98.81 292 THR A O 1
ATOM 2256 N N . PRO A 1 293 ? -9.815 -6.462 22.804 1.00 98.56 293 PRO A N 1
ATOM 2257 C CA . PRO A 1 293 ? -9.483 -5.449 23.800 1.00 98.56 293 PRO A CA 1
ATOM 2258 C C . PRO A 1 293 ? -8.949 -6.097 25.079 1.00 98.56 293 PRO A C 1
ATOM 2260 O O . PRO A 1 293 ? -9.568 -7.022 25.591 1.00 98.56 293 PRO A O 1
ATOM 2263 N N . LEU A 1 294 ? -7.839 -5.616 25.631 1.00 98.38 294 LEU A N 1
ATOM 2264 C CA . LEU A 1 294 ? -7.288 -6.093 26.909 1.00 98.38 294 LEU A CA 1
ATOM 2265 C C . LEU A 1 294 ? -7.376 -5.032 28.009 1.00 98.38 294 LEU A C 1
ATOM 2267 O O . LEU A 1 294 ? -7.561 -5.375 29.174 1.00 98.38 294 LEU A O 1
ATOM 2271 N N . SER A 1 295 ? -7.257 -3.756 27.648 1.00 98.25 295 SER A N 1
ATOM 2272 C CA . SER A 1 295 ? -7.493 -2.615 28.532 1.00 98.25 295 SER A CA 1
ATOM 2273 C C . SER A 1 295 ? -7.799 -1.358 27.719 1.00 98.25 295 SER A C 1
ATOM 2275 O O . SER A 1 295 ? -7.528 -1.309 26.519 1.00 98.25 295 SER A O 1
ATOM 2277 N N . GLY A 1 296 ? -8.313 -0.324 28.388 1.00 96.94 296 GLY A N 1
ATOM 2278 C CA . GLY A 1 296 ? -8.670 0.946 27.760 1.00 96.94 296 GLY A CA 1
ATOM 2279 C C . GLY A 1 296 ? -10.065 0.943 27.151 1.00 96.94 296 GLY A C 1
ATOM 2280 O O . GLY A 1 296 ? -1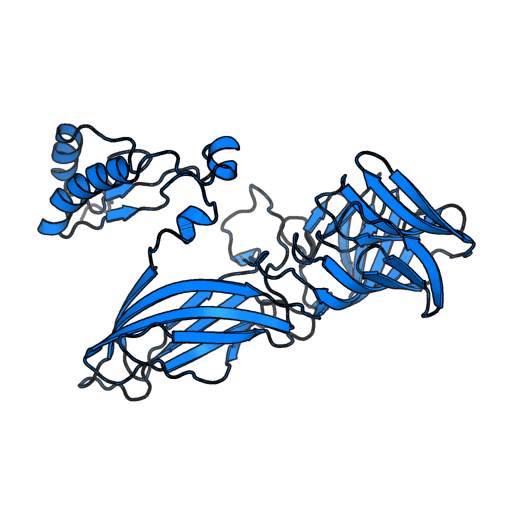0.870 0.057 27.427 1.00 96.94 296 GLY A O 1
ATOM 2281 N N . GLU A 1 297 ? -10.365 1.975 26.369 1.00 94.38 297 GLU A N 1
ATOM 2282 C CA . GLU A 1 297 ? -11.748 2.298 25.983 1.00 94.38 297 GLU A CA 1
ATOM 2283 C C . GLU A 1 297 ? -11.930 2.534 24.480 1.00 94.38 297 GLU A C 1
ATOM 2285 O O . GLU A 1 297 ? -13.024 2.873 24.045 1.00 94.38 297 GLU A O 1
ATOM 2290 N N . SER A 1 298 ? -10.875 2.396 23.671 1.00 96.69 298 SER A N 1
ATOM 2291 C CA . SER A 1 298 ? -10.926 2.720 22.244 1.00 96.69 298 SER A CA 1
ATOM 2292 C C . SER A 1 298 ? -10.198 1.673 21.411 1.00 96.69 298 SER A C 1
ATOM 2294 O O . SER A 1 298 ? -8.976 1.554 21.452 1.00 96.69 298 SER A O 1
ATOM 2296 N N . HIS A 1 299 ? -10.965 0.906 20.636 1.00 98.62 299 HIS A N 1
ATOM 2297 C CA . HIS A 1 299 ? -10.443 -0.161 19.782 1.00 98.62 299 HIS A CA 1
ATOM 2298 C C . HIS A 1 299 ? -11.202 -0.174 18.457 1.00 98.62 299 HIS A C 1
ATOM 2300 O O . HIS A 1 299 ? -12.403 -0.450 18.435 1.00 98.62 299 HIS A O 1
ATOM 2306 N N . GLY A 1 300 ? -10.536 0.130 17.344 1.00 98.50 300 GLY A N 1
ATOM 2307 C CA . GLY A 1 300 ? -11.236 0.147 16.068 1.00 98.50 300 GLY A CA 1
ATOM 2308 C C . GLY A 1 300 ? -10.393 0.468 14.852 1.00 98.50 300 GLY A C 1
ATOM 2309 O O . GLY A 1 300 ? -9.159 0.459 14.876 1.00 98.50 300 GLY A O 1
ATOM 2310 N N . PHE A 1 301 ? -11.107 0.749 13.771 1.00 98.81 301 PHE A N 1
ATOM 2311 C CA . PHE A 1 301 ? -10.541 1.136 12.496 1.00 98.81 301 PHE A CA 1
ATOM 2312 C C . PHE A 1 301 ? -10.315 2.638 12.416 1.00 98.81 301 PHE A C 1
ATOM 2314 O O . PHE A 1 301 ? -11.097 3.436 12.933 1.00 98.81 301 PHE A O 1
ATOM 2321 N N . ILE A 1 302 ? -9.290 3.011 11.659 1.00 98.69 302 ILE A N 1
ATOM 2322 C CA . ILE A 1 302 ? -9.169 4.337 11.061 1.00 98.69 302 ILE A CA 1
ATOM 2323 C C . ILE A 1 302 ? -9.476 4.234 9.566 1.00 98.69 302 ILE A C 1
ATOM 2325 O O . ILE A 1 302 ? -9.100 3.257 8.915 1.00 98.69 302 ILE A O 1
ATOM 2329 N N . ALA A 1 303 ? -10.167 5.230 9.021 1.00 98.44 303 ALA A N 1
ATOM 2330 C CA . ALA A 1 303 ? -10.635 5.237 7.642 1.00 98.44 303 ALA A CA 1
ATOM 2331 C C . ALA A 1 303 ? -10.464 6.610 6.999 1.00 98.44 303 ALA A C 1
ATOM 2333 O O . ALA A 1 303 ? -10.578 7.637 7.673 1.00 98.44 303 ALA A O 1
ATOM 2334 N N . ARG A 1 304 ? -10.236 6.622 5.679 1.00 97.69 304 ARG A N 1
ATOM 2335 C CA . ARG A 1 304 ? -10.052 7.839 4.869 1.00 97.69 304 ARG A CA 1
ATOM 2336 C C . ARG A 1 304 ? -9.118 8.854 5.533 1.00 97.69 304 ARG A C 1
ATOM 2338 O O . ARG A 1 304 ? -9.394 10.050 5.586 1.00 97.69 304 ARG A O 1
ATOM 2345 N N . ALA A 1 305 ? -8.013 8.354 6.072 1.00 97.69 305 ALA A N 1
ATOM 2346 C CA . ALA A 1 305 ? -7.035 9.169 6.758 1.00 97.69 305 ALA A CA 1
ATOM 2347 C C . ALA A 1 305 ? -6.163 9.927 5.757 1.00 97.69 305 ALA A C 1
ATOM 2349 O O . ALA A 1 305 ? -5.381 9.333 5.013 1.00 97.69 305 ALA A O 1
ATOM 2350 N N . LEU A 1 306 ? -6.248 11.255 5.811 1.00 95.50 306 LEU A N 1
ATOM 2351 C CA . LEU A 1 306 ? -5.321 12.194 5.165 1.00 95.50 306 LEU A CA 1
ATOM 2352 C C . LEU A 1 306 ? -4.157 12.570 6.106 1.00 95.50 306 LEU A C 1
ATOM 2354 O O . LEU A 1 306 ? -3.532 13.625 5.958 1.00 95.50 306 LEU A O 1
ATOM 2358 N N . GLY A 1 307 ? -3.941 11.740 7.127 1.00 92.88 307 GLY A N 1
ATOM 2359 C CA . GLY A 1 307 ? -3.156 11.998 8.331 1.00 92.88 307 GLY A CA 1
ATOM 2360 C C . GLY A 1 307 ? -3.985 11.732 9.594 1.00 92.88 307 GLY A C 1
ATOM 2361 O O . GLY A 1 307 ? -5.200 11.561 9.523 1.00 92.88 307 GLY A O 1
ATOM 2362 N N . ILE A 1 308 ? -3.331 11.716 10.760 1.00 93.62 308 ILE A N 1
ATOM 2363 C CA . ILE A 1 308 ? -3.992 11.408 12.043 1.00 93.62 308 ILE A CA 1
ATOM 2364 C C . ILE A 1 308 ? -5.041 12.462 12.452 1.00 93.62 308 ILE A C 1
ATOM 2366 O O . ILE A 1 308 ? -6.027 12.133 13.103 1.00 93.62 308 ILE A O 1
ATOM 2370 N N . GLU A 1 309 ? -4.870 13.712 12.010 1.00 96.19 309 GLU A N 1
ATOM 2371 C CA . GLU A 1 309 ? -5.758 14.834 12.359 1.00 96.19 309 GLU A CA 1
ATOM 2372 C C . GLU A 1 309 ? -6.978 14.994 11.442 1.00 96.19 309 GLU A C 1
ATOM 2374 O O . GLU A 1 309 ? -7.835 15.834 11.704 1.00 96.19 309 GLU A O 1
ATOM 2379 N N . ARG A 1 310 ? -7.051 14.226 10.347 1.00 97.94 310 ARG A N 1
ATOM 2380 C CA . ARG A 1 310 ? -8.118 14.312 9.337 1.00 97.94 310 ARG A CA 1
ATOM 2381 C C . ARG A 1 310 ? -8.488 12.920 8.860 1.00 97.94 310 ARG A C 1
ATOM 2383 O O . ARG A 1 310 ? -7.860 12.387 7.942 1.00 97.94 310 ARG A O 1
ATOM 2390 N N . CYS A 1 311 ? -9.452 12.316 9.538 1.00 98.50 311 CYS A N 1
ATOM 2391 C CA . CYS A 1 311 ? -9.854 10.932 9.313 1.00 98.50 311 CYS A CA 1
ATOM 2392 C C . CYS A 1 311 ? -11.243 10.650 9.899 1.00 98.50 311 CYS A C 1
ATOM 2394 O O . CYS A 1 311 ? -11.806 11.466 10.633 1.00 98.50 311 CYS A O 1
ATOM 2396 N N . TYR A 1 312 ? -11.768 9.461 9.613 1.00 98.81 312 TYR A N 1
ATOM 2397 C CA . TYR A 1 312 ? -12.828 8.852 10.411 1.00 98.81 312 TYR A CA 1
ATOM 2398 C C . TYR A 1 312 ? -12.258 7.733 11.278 1.00 98.81 312 TYR A C 1
ATOM 2400 O O . TYR A 1 312 ? -11.295 7.064 10.899 1.00 98.81 312 TYR A O 1
ATOM 2408 N N . TRP A 1 313 ? -12.899 7.497 12.414 1.00 98.81 313 TRP A N 1
ATOM 2409 C CA . TRP A 1 313 ? -12.651 6.359 13.286 1.00 98.81 313 TRP A CA 1
ATOM 2410 C C . TRP A 1 313 ? -13.964 5.626 13.556 1.00 98.81 313 TRP A C 1
ATOM 2412 O O . TRP A 1 313 ? -14.999 6.262 13.766 1.00 98.81 313 TRP A O 1
ATOM 2422 N N . LEU A 1 314 ? -13.924 4.296 13.516 1.00 98.81 314 LEU A N 1
ATOM 2423 C CA . LEU A 1 314 ? -15.076 3.424 13.732 1.00 98.81 314 LEU A CA 1
ATOM 2424 C C . LEU A 1 314 ? -14.647 2.290 14.665 1.00 98.81 314 LEU A C 1
ATOM 2426 O O . LEU A 1 314 ? -13.803 1.478 14.279 1.00 98.81 314 LEU A O 1
ATOM 2430 N N . GLY A 1 315 ? -15.222 2.194 15.864 1.00 98.69 315 GLY A N 1
ATOM 2431 C CA . GLY A 1 315 ? -14.826 1.136 16.793 1.00 98.69 315 GLY A CA 1
ATOM 2432 C C . GLY A 1 315 ? -15.633 1.017 18.078 1.00 98.69 315 GLY A C 1
ATOM 2433 O O . GLY A 1 315 ? -16.626 1.715 18.292 1.00 98.69 315 GLY A O 1
ATOM 2434 N N . LEU A 1 316 ? -15.156 0.110 18.931 1.00 98.75 316 LEU A N 1
ATOM 2435 C CA . LEU A 1 316 ? -15.564 -0.034 20.326 1.00 98.75 316 LEU A CA 1
ATOM 2436 C C . LEU A 1 316 ? -15.073 1.190 21.103 1.00 98.75 316 LEU A C 1
ATOM 2438 O O . LEU A 1 316 ? -13.879 1.504 21.059 1.00 98.75 316 LEU A O 1
ATOM 2442 N N . ALA A 1 317 ? -15.994 1.879 21.765 1.00 98.19 317 ALA A N 1
ATOM 2443 C CA . ALA A 1 317 ? -15.780 3.156 22.432 1.00 98.19 317 ALA A CA 1
ATOM 2444 C C . ALA A 1 317 ? -16.109 3.069 23.933 1.00 98.19 317 ALA A C 1
ATOM 2446 O O . ALA A 1 317 ? -16.583 2.041 24.429 1.00 98.19 317 ALA A O 1
ATOM 2447 N N . GLU A 1 318 ? -15.852 4.160 24.652 1.00 96.44 318 GLU A N 1
ATOM 2448 C CA . GLU A 1 318 ? -16.070 4.280 26.093 1.00 96.44 318 GLU A CA 1
ATOM 2449 C C . GLU A 1 318 ? -17.513 3.949 26.523 1.00 96.44 318 GLU A C 1
ATOM 2451 O O . GLU A 1 318 ? -18.446 3.933 25.718 1.00 96.44 318 GLU A O 1
ATOM 2456 N N . GLU A 1 319 ? -17.692 3.662 27.816 1.00 94.31 319 GLU A N 1
ATOM 2457 C CA . GLU A 1 319 ? -19.006 3.419 28.437 1.00 94.31 319 GLU A CA 1
ATOM 2458 C C . GLU A 1 319 ? -19.812 2.256 27.819 1.00 94.31 319 GLU A C 1
ATOM 2460 O O . GLU A 1 319 ? -21.041 2.219 27.898 1.00 94.31 319 GLU A O 1
ATOM 2465 N N . GLY A 1 320 ? -19.133 1.274 27.213 1.00 95.12 320 GLY A N 1
ATOM 2466 C CA . GLY A 1 320 ? -19.802 0.136 26.577 1.00 95.12 320 GLY A CA 1
ATOM 2467 C C . GLY A 1 320 ? -20.628 0.579 25.371 1.00 95.12 320 GLY A C 1
ATOM 2468 O O . GLY A 1 320 ? -21.807 0.230 25.242 1.00 95.12 320 GLY A O 1
ATOM 2469 N N . THR A 1 321 ? -20.023 1.394 24.509 1.00 98.25 321 THR A N 1
ATOM 2470 C CA . THR A 1 321 ? -20.637 1.871 23.270 1.00 98.25 321 THR A CA 1
ATOM 2471 C C . THR A 1 321 ? -19.822 1.462 22.050 1.00 98.25 321 THR A C 1
ATOM 2473 O O . THR A 1 321 ? -18.678 1.012 22.136 1.00 98.25 321 THR A O 1
ATOM 2476 N N . VAL A 1 322 ? -20.437 1.613 20.884 1.00 98.50 322 VAL A N 1
ATOM 2477 C CA . VAL A 1 322 ? -19.782 1.572 19.578 1.00 98.50 322 VAL A CA 1
ATOM 2478 C C . VAL A 1 322 ? -20.039 2.916 18.909 1.00 98.50 322 VAL A C 1
ATOM 2480 O O . VAL A 1 322 ? -21.167 3.410 18.955 1.00 98.50 322 VAL A O 1
ATOM 2483 N N . SER A 1 323 ? -19.012 3.516 18.306 1.00 98.69 323 SER A N 1
ATOM 2484 C CA . SER A 1 323 ? -19.079 4.895 17.814 1.00 98.69 323 SER A CA 1
ATOM 2485 C C . SER A 1 323 ? -18.414 5.073 16.449 1.00 98.69 323 SER A C 1
ATOM 2487 O O . SER A 1 323 ? -17.446 4.388 16.106 1.00 98.69 323 SER A O 1
ATOM 2489 N N . ILE A 1 324 ? -18.950 6.019 15.678 1.00 98.88 324 ILE A N 1
ATOM 2490 C CA . ILE A 1 324 ? -18.352 6.576 14.467 1.00 98.88 324 ILE A CA 1
ATOM 2491 C C . ILE A 1 324 ? -17.996 8.026 14.770 1.00 98.88 324 ILE A C 1
ATOM 2493 O O . ILE A 1 324 ? -18.866 8.841 15.087 1.00 98.88 324 ILE A O 1
ATOM 2497 N N . ARG A 1 325 ? -16.715 8.364 14.639 1.00 98.75 325 ARG A N 1
ATOM 2498 C CA . ARG A 1 325 ? -16.186 9.697 14.933 1.00 98.75 325 ARG A CA 1
ATOM 2499 C C . ARG A 1 325 ? -15.429 10.255 13.738 1.00 98.75 325 ARG A C 1
ATOM 2501 O O . ARG A 1 325 ? -14.771 9.521 13.007 1.00 98.75 325 ARG A O 1
ATOM 2508 N N . LYS A 1 326 ? -15.495 11.568 13.563 1.00 98.69 326 LYS A N 1
ATOM 2509 C CA . LYS A 1 326 ? -14.685 12.334 12.614 1.00 98.69 326 LYS A CA 1
ATOM 2510 C C . LYS A 1 326 ? -13.622 13.103 13.385 1.00 98.69 326 LYS A C 1
ATOM 2512 O O . LYS A 1 326 ? -13.964 13.757 14.366 1.00 98.69 326 LYS A O 1
ATOM 2517 N N . ASN A 1 327 ? -12.375 13.059 12.932 1.00 98.50 327 ASN A N 1
ATOM 2518 C CA . ASN A 1 327 ? -11.349 13.993 13.376 1.00 98.50 327 ASN A CA 1
ATOM 2519 C C . ASN A 1 327 ? -11.149 15.062 12.312 1.00 98.50 327 ASN A C 1
ATOM 2521 O O . ASN A 1 327 ? -10.837 14.705 11.180 1.00 98.50 327 ASN A O 1
ATOM 2525 N N . ASP A 1 328 ? -11.301 16.328 12.687 1.00 97.88 328 ASP A N 1
ATOM 2526 C CA . ASP A 1 328 ? -10.902 17.486 11.886 1.00 97.88 328 ASP A CA 1
ATOM 2527 C C . ASP A 1 328 ? -10.181 18.482 12.795 1.00 97.88 328 ASP A C 1
ATOM 2529 O O . ASP A 1 328 ? -10.752 19.482 13.230 1.00 97.88 328 ASP A O 1
ATOM 2533 N N . PHE A 1 329 ? -8.941 18.143 13.164 1.00 97.12 329 PHE A N 1
ATOM 2534 C CA . PHE A 1 329 ? -8.193 18.814 14.240 1.00 97.12 329 PHE A CA 1
ATOM 2535 C C . PHE A 1 329 ? -8.959 18.836 15.580 1.00 97.12 329 PHE A C 1
ATOM 2537 O O . PHE A 1 329 ? -8.855 19.774 16.374 1.00 97.12 329 PHE A O 1
ATOM 2544 N N . GLY A 1 330 ? -9.756 17.798 15.816 1.00 96.19 330 GLY A N 1
ATOM 2545 C CA . GLY A 1 330 ? -10.677 17.649 16.930 1.00 96.19 330 GLY A CA 1
ATOM 2546 C C . GLY A 1 330 ? -11.714 16.566 16.635 1.00 96.19 330 GLY A C 1
ATOM 2547 O O . GLY A 1 330 ? -12.268 16.495 15.535 1.00 96.19 330 GLY A O 1
ATOM 2548 N N . TRP A 1 331 ? -11.993 15.722 17.628 1.00 97.50 331 TRP A N 1
ATOM 2549 C CA . TRP A 1 331 ? -12.937 14.616 17.487 1.00 97.50 331 TRP A CA 1
ATOM 2550 C C . TRP A 1 331 ? -14.384 15.078 17.651 1.00 97.50 331 TRP A C 1
ATOM 2552 O O . TRP A 1 331 ? -14.745 15.693 18.651 1.00 97.50 331 TRP A O 1
ATOM 2562 N N . THR A 1 332 ? -15.221 14.725 16.681 1.00 98.31 332 THR A N 1
ATOM 2563 C CA . THR A 1 332 ? -16.677 14.885 16.714 1.00 98.31 332 THR A CA 1
ATOM 2564 C C . THR A 1 332 ? -17.323 13.515 16.561 1.00 98.31 332 THR A C 1
ATOM 2566 O O . THR A 1 332 ? -17.026 12.795 15.607 1.00 98.31 332 THR A O 1
ATOM 2569 N N . GLU A 1 333 ? -18.211 13.147 17.480 1.00 98.56 333 GLU A N 1
ATOM 2570 C CA . GLU A 1 333 ? -19.029 11.943 17.334 1.00 98.56 333 GLU A CA 1
ATOM 2571 C C . GLU A 1 333 ? -20.145 12.183 16.313 1.00 98.56 333 GLU A C 1
ATOM 2573 O O . GLU A 1 333 ? -20.906 13.141 16.432 1.00 98.56 333 GLU A O 1
ATOM 2578 N N . LEU A 1 334 ? -20.206 11.332 15.287 1.00 98.81 334 LEU A N 1
ATOM 2579 C CA . LEU A 1 334 ? -21.231 11.386 14.243 1.00 98.81 334 LEU A CA 1
ATOM 2580 C C . LEU A 1 334 ? -22.432 10.508 14.601 1.00 98.81 334 LEU A C 1
ATOM 2582 O O . LEU A 1 334 ? -23.572 10.888 14.350 1.00 98.81 334 LEU A O 1
ATOM 2586 N N . ALA A 1 335 ? -22.166 9.334 15.174 1.00 98.75 335 ALA A N 1
ATOM 2587 C CA . ALA A 1 335 ? -23.180 8.403 15.647 1.00 98.75 335 ALA A CA 1
ATOM 2588 C C . ALA A 1 335 ? -22.593 7.466 16.708 1.00 98.75 335 ALA A C 1
ATOM 2590 O O . ALA A 1 335 ? -21.414 7.111 16.644 1.00 98.75 335 ALA A O 1
ATOM 2591 N N . SER A 1 336 ? -23.429 7.017 17.638 1.00 98.56 336 SER A N 1
ATOM 2592 C CA . SER A 1 336 ? -23.082 6.005 18.634 1.00 98.56 336 SER A CA 1
ATOM 2593 C C . SER A 1 336 ? -24.280 5.121 18.972 1.00 98.56 336 SER A C 1
ATOM 2595 O O . SER A 1 336 ? -25.437 5.491 18.761 1.00 98.56 336 SER A O 1
ATOM 2597 N N . ALA A 1 337 ? -23.995 3.922 19.475 1.00 98.56 337 ALA A N 1
ATOM 2598 C CA . ALA A 1 337 ? -24.992 2.969 19.945 1.00 98.56 337 ALA A CA 1
ATOM 2599 C C . ALA A 1 337 ? -24.490 2.246 21.200 1.00 98.56 337 ALA A C 1
ATOM 2601 O O . ALA A 1 337 ? -23.299 1.959 21.331 1.00 98.56 337 ALA A O 1
ATOM 2602 N N . SER A 1 338 ? -25.408 1.924 22.116 1.00 98.12 338 SER A N 1
ATOM 2603 C CA . SER A 1 338 ? -25.084 1.099 23.283 1.00 98.12 338 SER A CA 1
ATOM 2604 C C . SER A 1 338 ? -24.750 -0.325 22.841 1.00 98.12 338 SER A C 1
ATOM 2606 O O . SER A 1 338 ? -25.512 -0.956 22.106 1.00 98.12 338 SER A O 1
ATOM 2608 N N . PHE A 1 339 ? -23.605 -0.822 23.294 1.00 97.94 339 PHE A N 1
ATOM 2609 C CA . PHE A 1 339 ? -23.108 -2.156 23.003 1.00 97.94 339 PHE A CA 1
ATOM 2610 C C . PHE A 1 339 ? -22.138 -2.563 24.127 1.00 97.94 339 PHE A C 1
ATOM 2612 O O . PHE A 1 339 ? -20.966 -2.190 24.076 1.00 97.94 339 PHE A O 1
ATOM 2619 N N . PRO A 1 340 ? -22.605 -3.279 25.167 1.00 96.88 340 PRO A N 1
ATOM 2620 C CA . PRO A 1 340 ? -21.814 -3.563 26.363 1.00 96.88 340 PRO A CA 1
ATOM 2621 C C . PRO A 1 340 ? -20.714 -4.589 26.059 1.00 96.88 340 PRO A C 1
ATOM 2623 O O . PRO A 1 340 ? -20.886 -5.791 26.258 1.00 96.88 340 PRO A O 1
ATOM 2626 N N . TRP A 1 341 ? -19.597 -4.113 25.518 1.00 98.06 341 TRP A N 1
ATOM 2627 C CA . TRP A 1 341 ? -18.417 -4.913 25.233 1.00 98.06 341 TRP A CA 1
ATOM 2628 C C . TRP A 1 341 ? -17.522 -5.030 26.475 1.00 98.06 341 TRP A C 1
ATOM 2630 O O . TRP A 1 341 ? -17.473 -4.155 27.334 1.00 98.06 341 TRP A O 1
ATOM 2640 N N . GLU A 1 342 ? -16.821 -6.150 26.559 1.00 98.00 342 GLU A N 1
ATOM 2641 C CA . GLU A 1 342 ? -15.946 -6.564 27.653 1.00 98.00 342 GLU A CA 1
ATOM 2642 C C . GLU A 1 342 ? -14.504 -6.763 27.164 1.00 98.00 342 GLU A C 1
ATOM 2644 O O . GLU A 1 342 ? -14.282 -7.238 26.042 1.00 98.00 342 GLU A O 1
ATOM 2649 N N . HIS A 1 343 ? -13.528 -6.460 28.028 1.00 98.50 343 HIS A N 1
ATOM 2650 C CA . HIS A 1 343 ? -12.123 -6.827 27.820 1.00 98.50 343 HIS A CA 1
ATOM 2651 C C . HIS A 1 343 ? -11.932 -8.349 27.851 1.00 98.50 343 HIS A C 1
ATOM 2653 O O . HIS A 1 343 ? -12.634 -9.077 28.547 1.00 98.50 343 HIS A O 1
ATOM 2659 N N . GLY A 1 344 ? -10.949 -8.837 27.101 1.00 98.19 344 GLY A N 1
ATOM 2660 C CA . GLY A 1 344 ? -10.611 -10.252 26.961 1.00 98.19 344 GLY A CA 1
ATOM 2661 C C . GLY A 1 344 ? -11.484 -11.014 25.963 1.00 98.19 344 GLY A C 1
ATOM 2662 O O . GLY A 1 344 ? -11.110 -12.116 25.567 1.00 98.19 344 GLY A O 1
ATOM 2663 N N . ARG A 1 345 ? -12.609 -10.442 25.513 1.00 98.31 345 ARG A N 1
ATOM 2664 C CA . ARG A 1 345 ? -13.435 -11.010 24.440 1.00 98.31 345 ARG A CA 1
ATOM 2665 C C . ARG A 1 345 ? -12.956 -10.525 23.072 1.00 98.31 345 ARG A C 1
ATOM 2667 O O . ARG A 1 345 ? -12.660 -9.349 22.888 1.00 98.31 345 ARG A O 1
ATOM 2674 N N . THR A 1 346 ? -12.936 -11.435 22.106 1.00 98.69 346 THR A N 1
ATOM 2675 C CA . THR A 1 346 ? -12.705 -11.117 20.694 1.00 98.69 346 THR A CA 1
ATOM 2676 C C . THR A 1 346 ? -14.011 -10.697 20.017 1.00 98.69 346 THR A C 1
ATOM 2678 O O . THR A 1 346 ? -15.046 -11.336 20.220 1.00 98.69 346 THR A O 1
ATOM 2681 N N . TYR A 1 347 ? -13.949 -9.639 19.208 1.00 98.75 347 TYR A N 1
ATOM 2682 C CA . TYR A 1 347 ? -15.050 -9.118 18.398 1.00 98.75 347 TYR A CA 1
ATOM 2683 C C . TYR A 1 347 ? -14.650 -9.093 16.929 1.00 98.75 347 TYR A C 1
ATOM 2685 O O . TYR A 1 347 ? -13.592 -8.556 16.591 1.00 98.75 347 TYR A O 1
ATOM 2693 N N . ALA A 1 348 ? -15.517 -9.602 16.055 1.00 98.69 348 ALA A N 1
ATOM 2694 C CA . ALA A 1 348 ? -15.356 -9.445 14.615 1.00 98.69 348 ALA A CA 1
ATOM 2695 C C . ALA A 1 348 ? -15.924 -8.082 14.202 1.00 98.69 348 ALA A C 1
ATOM 2697 O O . ALA A 1 348 ? -17.143 -7.903 14.109 1.00 98.69 348 ALA A O 1
ATOM 2698 N N . LEU A 1 349 ? -15.048 -7.098 13.993 1.00 98.88 349 LEU A N 1
ATOM 2699 C CA . LEU A 1 349 ? -15.442 -5.772 13.528 1.00 98.88 349 LEU A CA 1
ATOM 2700 C C . LEU A 1 349 ? -15.365 -5.716 12.006 1.00 98.88 349 LEU A C 1
ATOM 2702 O O . LEU A 1 349 ? -14.365 -6.122 11.418 1.00 98.88 349 LEU A O 1
ATOM 2706 N N . LYS A 1 350 ? -16.384 -5.140 11.367 1.00 98.94 350 LYS A N 1
ATOM 2707 C CA . LYS A 1 350 ? -16.384 -4.875 9.923 1.00 98.94 350 LYS A CA 1
ATOM 2708 C C . LYS A 1 350 ? -16.809 -3.445 9.631 1.00 98.94 350 LYS A C 1
ATOM 2710 O O . LYS A 1 350 ? -17.908 -3.018 9.980 1.00 98.94 350 LYS A O 1
ATOM 2715 N N . MET A 1 351 ? -15.926 -2.718 8.965 1.00 98.69 351 MET A N 1
ATOM 2716 C CA . MET A 1 351 ? -16.111 -1.351 8.506 1.00 98.69 351 MET A CA 1
ATOM 2717 C C . MET A 1 351 ? -16.523 -1.349 7.033 1.00 98.69 351 MET A C 1
ATOM 2719 O O . MET A 1 351 ? -15.861 -1.970 6.203 1.00 98.69 351 MET A O 1
ATOM 2723 N N . ILE A 1 352 ? -17.560 -0.579 6.695 1.00 98.81 352 ILE A N 1
ATOM 2724 C CA . ILE A 1 352 ? -17.910 -0.245 5.310 1.00 98.81 352 ILE A CA 1
ATOM 2725 C C . ILE A 1 352 ? -17.971 1.273 5.181 1.00 98.81 352 ILE A C 1
ATOM 2727 O O . ILE A 1 352 ? -18.844 1.918 5.761 1.00 98.81 352 ILE A O 1
ATOM 2731 N N . VAL A 1 353 ? -17.062 1.839 4.394 1.00 98.56 353 VAL A N 1
ATOM 2732 C CA . VAL A 1 353 ? -17.018 3.266 4.073 1.00 98.56 353 VAL A CA 1
ATOM 2733 C C . VAL A 1 353 ? -17.219 3.420 2.572 1.00 98.56 353 VAL A C 1
ATOM 2735 O O . VAL A 1 353 ? -16.353 3.024 1.795 1.00 98.56 353 VAL A O 1
ATOM 2738 N N . ARG A 1 354 ? -18.371 3.953 2.147 1.00 98.00 354 ARG A N 1
ATOM 2739 C CA . ARG A 1 354 ? -18.753 4.077 0.729 1.00 98.00 354 ARG A CA 1
ATOM 2740 C C . ARG A 1 354 ? -19.469 5.387 0.448 1.00 98.00 354 ARG A C 1
ATOM 2742 O O . ARG A 1 354 ? -20.514 5.655 1.039 1.00 98.00 354 ARG A O 1
ATOM 2749 N N . GLY A 1 355 ? -18.951 6.199 -0.474 1.00 96.94 355 GLY A N 1
ATOM 2750 C CA . GLY A 1 355 ? -19.521 7.529 -0.726 1.00 96.94 355 GLY A CA 1
ATOM 2751 C C . GLY A 1 355 ? -19.552 8.355 0.566 1.00 96.94 355 GLY A C 1
ATOM 2752 O O . GLY A 1 355 ? -18.511 8.513 1.191 1.00 96.94 355 GLY A O 1
ATOM 2753 N N . ALA A 1 356 ? -20.713 8.846 0.998 1.00 98.06 356 ALA A N 1
ATOM 2754 C CA . ALA A 1 356 ? -20.863 9.507 2.302 1.00 98.06 356 ALA A CA 1
ATOM 2755 C C . ALA A 1 356 ? -21.164 8.535 3.464 1.00 98.06 356 ALA A C 1
ATOM 2757 O O . ALA A 1 356 ? -21.145 8.940 4.619 1.00 98.06 356 ALA A O 1
ATOM 2758 N N . SER A 1 357 ? -21.473 7.268 3.178 1.00 98.69 357 SER A N 1
ATOM 2759 C CA . SER A 1 357 ? -21.933 6.304 4.179 1.00 98.69 357 SER A CA 1
ATOM 2760 C C . SER A 1 357 ? -20.766 5.683 4.944 1.00 98.69 357 SER A C 1
ATOM 2762 O O . SER A 1 357 ? -19.802 5.197 4.344 1.00 98.69 357 SER A O 1
ATOM 2764 N N . LEU A 1 358 ? -20.892 5.666 6.268 1.00 98.88 358 LEU A N 1
ATOM 2765 C CA . LEU A 1 358 ? -19.970 5.067 7.227 1.00 98.88 358 LEU A CA 1
ATOM 2766 C C . LEU A 1 358 ? -20.759 4.038 8.040 1.00 98.88 358 LEU A C 1
ATOM 2768 O O . LEU A 1 358 ? -21.745 4.398 8.681 1.00 98.88 358 LEU A O 1
ATOM 2772 N N . LYS A 1 359 ? -20.360 2.766 8.019 1.00 98.88 359 LYS A N 1
ATOM 2773 C CA . LYS A 1 359 ? -21.050 1.693 8.749 1.00 98.88 359 LYS A CA 1
ATOM 2774 C C . LYS A 1 359 ? -20.066 0.835 9.518 1.00 98.88 359 LYS A C 1
ATOM 2776 O O . LYS A 1 359 ? -19.028 0.452 8.975 1.00 98.88 359 LYS A O 1
ATOM 2781 N N . LEU A 1 360 ? -20.440 0.482 10.741 1.00 98.88 360 LEU A N 1
ATOM 2782 C CA . LEU A 1 360 ? -19.707 -0.464 11.566 1.00 98.88 360 LEU A CA 1
ATOM 2783 C C . LEU A 1 360 ? -20.615 -1.617 11.987 1.00 98.88 360 LEU A C 1
ATOM 2785 O O . LEU A 1 360 ? -21.681 -1.432 12.584 1.00 98.88 360 LEU A O 1
ATOM 2789 N N . TYR A 1 361 ? -20.151 -2.816 11.670 1.00 98.88 361 TYR A N 1
ATOM 2790 C CA . TYR A 1 361 ? -20.734 -4.076 12.081 1.00 98.88 361 TYR A CA 1
ATOM 2791 C C . TYR A 1 361 ? -19.889 -4.680 13.200 1.00 98.88 361 TYR A C 1
ATOM 2793 O O . TYR A 1 361 ? -18.660 -4.594 13.159 1.00 98.88 361 TYR A O 1
ATOM 2801 N N . VAL A 1 362 ? -20.551 -5.323 14.157 1.00 98.75 362 VAL A N 1
ATOM 2802 C CA . VAL A 1 362 ? -19.924 -6.121 15.216 1.00 98.75 362 VAL A CA 1
ATOM 2803 C C . VAL A 1 362 ? -20.569 -7.499 15.204 1.00 98.75 362 VAL A C 1
ATOM 2805 O O . VAL A 1 362 ? -21.796 -7.596 15.276 1.00 98.75 362 VAL A O 1
ATOM 2808 N N . ASP A 1 363 ? -19.761 -8.551 15.078 1.00 98.19 363 ASP A N 1
ATOM 2809 C CA . ASP A 1 363 ? -20.211 -9.946 14.979 1.00 98.19 363 ASP A CA 1
ATOM 2810 C C . ASP A 1 363 ? -21.332 -10.104 13.924 1.00 98.19 363 ASP A C 1
ATOM 2812 O O . ASP A 1 363 ? -22.432 -10.594 14.199 1.00 98.19 363 ASP A O 1
ATOM 2816 N N . ASP A 1 364 ? -21.058 -9.582 12.720 1.00 97.25 364 ASP A N 1
ATOM 2817 C CA . ASP A 1 364 ? -21.930 -9.541 11.532 1.00 97.25 364 ASP A CA 1
ATOM 2818 C C . ASP A 1 364 ? -23.252 -8.769 11.646 1.00 97.25 364 ASP A C 1
ATOM 2820 O O . ASP A 1 364 ? -24.046 -8.735 10.700 1.00 97.25 364 ASP A O 1
ATOM 2824 N N . LYS A 1 365 ? -23.480 -8.061 12.750 1.00 98.31 365 LYS A N 1
ATOM 2825 C CA . LYS A 1 365 ? -24.658 -7.204 12.926 1.00 98.31 365 LYS A CA 1
ATOM 2826 C C . LYS A 1 365 ? -24.282 -5.749 12.723 1.00 98.31 365 LYS A C 1
ATOM 2828 O O . LYS A 1 365 ? -23.317 -5.287 13.316 1.00 98.31 365 LYS A O 1
ATOM 2833 N N . LEU A 1 366 ? -25.053 -5.017 11.918 1.00 98.69 366 LEU A N 1
ATOM 2834 C CA . LEU A 1 366 ? -24.912 -3.563 11.821 1.00 98.69 366 LEU A CA 1
ATOM 2835 C C . LEU A 1 366 ? -25.259 -2.955 13.185 1.00 98.69 366 LEU A C 1
ATOM 2837 O O . LEU A 1 366 ? -26.385 -3.133 13.649 1.00 98.69 366 LEU A O 1
ATOM 2841 N N . VAL A 1 367 ? -24.304 -2.272 13.818 1.00 98.62 367 VAL A N 1
ATOM 2842 C CA . VAL A 1 367 ? -24.497 -1.675 15.152 1.00 98.62 367 VAL A CA 1
ATOM 2843 C C . VAL A 1 367 ? -24.669 -0.165 15.064 1.00 98.62 367 VAL A C 1
ATOM 2845 O O . VAL A 1 367 ? -25.527 0.390 15.745 1.00 98.62 367 VAL A O 1
ATOM 2848 N N . VAL A 1 368 ? -23.884 0.502 14.217 1.00 98.75 368 VAL A N 1
ATOM 2849 C CA . VAL A 1 368 ? -23.945 1.957 14.047 1.00 98.75 368 VAL A CA 1
ATOM 2850 C C . VAL A 1 368 ? -23.669 2.345 12.595 1.00 98.75 368 VAL A C 1
ATOM 2852 O O . VAL A 1 368 ? -22.859 1.719 11.903 1.00 98.75 368 VAL A O 1
ATOM 2855 N N . GLU A 1 369 ? -24.350 3.389 12.132 1.00 98.75 369 GLU A N 1
ATOM 2856 C CA . GLU A 1 369 ? -24.120 4.016 10.836 1.00 98.75 369 GLU A CA 1
ATOM 2857 C C . GLU A 1 369 ? -24.204 5.539 10.940 1.00 98.75 369 GLU A C 1
ATOM 2859 O O . GLU A 1 369 ? -24.885 6.079 11.811 1.00 98.75 369 GLU A O 1
ATOM 2864 N N . ALA A 1 370 ? -23.493 6.223 10.051 1.00 98.75 370 ALA A N 1
ATOM 2865 C CA . ALA A 1 370 ? -23.498 7.670 9.914 1.00 98.75 370 ALA A CA 1
ATOM 2866 C C . ALA A 1 370 ? -23.339 8.064 8.439 1.00 98.75 370 ALA A C 1
ATOM 2868 O O . ALA A 1 370 ? -22.913 7.259 7.602 1.00 98.75 370 ALA A O 1
ATOM 2869 N N . GLU A 1 371 ? -23.635 9.325 8.134 1.00 98.50 371 GLU A N 1
ATOM 2870 C CA . GLU A 1 371 ? -23.347 9.936 6.840 1.00 98.50 371 GLU A CA 1
ATOM 2871 C C . GLU A 1 371 ? -22.482 11.185 7.029 1.00 98.50 371 GLU A C 1
ATOM 2873 O O . GLU A 1 371 ? -22.869 12.119 7.727 1.00 98.50 371 GLU A O 1
ATOM 2878 N N . ASP A 1 372 ? -21.310 11.210 6.400 1.00 98.62 372 ASP A N 1
ATOM 2879 C CA . ASP A 1 372 ? -20.447 12.387 6.310 1.00 98.62 372 ASP A CA 1
ATOM 2880 C C . ASP A 1 372 ? -19.578 12.268 5.045 1.00 98.62 372 ASP A C 1
ATOM 2882 O O . ASP A 1 372 ? -19.056 11.203 4.716 1.00 98.62 372 ASP A O 1
ATOM 2886 N N . ALA A 1 373 ? -19.456 13.364 4.295 1.00 97.06 373 ALA A N 1
ATOM 2887 C CA . ALA A 1 373 ? -18.763 13.399 3.005 1.00 97.06 373 ALA A CA 1
ATOM 2888 C C . ALA A 1 373 ? -17.488 14.260 3.020 1.00 97.06 373 ALA A C 1
ATOM 2890 O O . ALA A 1 373 ? -16.937 14.547 1.956 1.00 97.06 373 ALA A O 1
ATOM 2891 N N . GLN A 1 374 ? -17.031 14.707 4.195 1.00 97.81 374 GLN A N 1
ATOM 2892 C CA . GLN A 1 374 ? -15.904 15.634 4.318 1.00 97.81 374 GLN A CA 1
ATOM 2893 C C . GLN A 1 374 ? -14.595 15.038 3.788 1.00 97.81 374 GLN A C 1
ATOM 2895 O O . GLN A 1 374 ? -13.842 15.730 3.099 1.00 97.81 374 GLN A O 1
ATOM 2900 N N . TYR A 1 375 ? -14.332 13.759 4.065 1.00 97.44 375 TYR A N 1
ATOM 2901 C CA . TYR A 1 375 ? -13.175 13.049 3.524 1.00 97.44 375 TYR A CA 1
ATOM 2902 C C . TYR A 1 375 ? -13.638 12.012 2.506 1.00 97.44 375 TYR A C 1
ATOM 2904 O O . TYR A 1 375 ? -14.419 11.117 2.823 1.00 97.44 375 TYR A O 1
ATOM 2912 N N . ALA A 1 376 ? -13.149 12.133 1.270 1.00 94.81 376 ALA A N 1
ATOM 2913 C CA . ALA A 1 376 ? -13.547 11.286 0.142 1.00 94.81 376 ALA A CA 1
ATOM 2914 C C . ALA A 1 376 ? -12.520 10.198 -0.215 1.00 94.81 376 ALA A C 1
ATOM 2916 O O . ALA A 1 376 ? -12.827 9.315 -1.019 1.00 94.81 376 ALA A O 1
ATOM 2917 N N . HIS A 1 377 ? -11.310 10.293 0.341 1.00 95.62 377 HIS A N 1
ATOM 2918 C CA . HIS A 1 377 ? -10.221 9.342 0.159 1.00 95.62 377 HIS A CA 1
ATOM 2919 C C . HIS A 1 377 ? -9.260 9.375 1.356 1.00 95.62 377 HIS A C 1
ATOM 2921 O O . HIS A 1 377 ? -9.313 10.306 2.160 1.00 95.62 377 HIS A O 1
ATOM 2927 N N . GLY A 1 378 ? -8.384 8.380 1.463 1.00 95.44 378 GLY A N 1
ATOM 2928 C CA . GLY A 1 378 ? -7.314 8.323 2.454 1.00 95.44 378 GLY A CA 1
ATOM 2929 C C . GLY A 1 378 ? -6.916 6.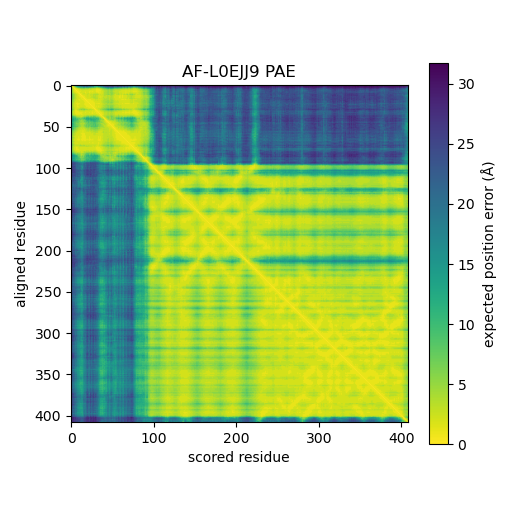894 2.801 1.00 95.44 378 GLY A C 1
ATOM 2930 O O . GLY A 1 378 ? -7.605 5.939 2.441 1.00 95.44 378 GLY A O 1
ATOM 2931 N N . MET A 1 379 ? -5.827 6.766 3.555 1.00 97.06 379 MET A N 1
ATOM 2932 C CA . MET A 1 379 ? -5.395 5.482 4.108 1.00 97.06 379 MET A CA 1
ATOM 2933 C C . MET A 1 379 ? -6.419 4.943 5.113 1.00 97.06 379 MET A C 1
ATOM 2935 O O . MET A 1 379 ? -7.302 5.658 5.597 1.00 97.06 379 MET A O 1
ATOM 2939 N N . TYR A 1 380 ? -6.273 3.678 5.471 1.00 98.31 380 TYR A N 1
ATOM 2940 C CA . TYR A 1 380 ? -7.107 3.007 6.461 1.00 98.31 380 TYR A CA 1
ATOM 2941 C C . TYR A 1 380 ? -6.251 2.057 7.296 1.00 98.31 380 TYR A C 1
ATOM 2943 O O . TYR A 1 380 ? -5.085 1.830 6.995 1.00 98.31 380 TYR A O 1
ATOM 2951 N N . GLY A 1 381 ? -6.796 1.506 8.370 1.00 98.19 381 GLY A N 1
ATOM 2952 C CA . GLY A 1 381 ? -6.044 0.603 9.234 1.00 98.19 381 GLY A CA 1
ATOM 2953 C C . GLY A 1 381 ? -6.664 0.514 10.610 1.00 98.19 381 GLY A C 1
ATOM 2954 O O . GLY A 1 381 ? -7.883 0.587 10.737 1.00 98.19 381 GLY A O 1
ATOM 2955 N N . VAL A 1 382 ? -5.831 0.394 11.637 1.00 98.38 382 VAL A N 1
ATOM 2956 C CA . VAL A 1 382 ? -6.274 0.264 13.031 1.00 98.38 382 VAL A CA 1
ATOM 2957 C C . VAL A 1 382 ? -5.849 1.479 13.841 1.00 98.38 382 VAL A C 1
ATOM 2959 O O . VAL A 1 382 ? -4.791 2.053 13.589 1.00 98.38 382 VAL A O 1
ATOM 2962 N N . ALA A 1 383 ? -6.665 1.894 14.803 1.00 98.12 383 ALA A N 1
ATOM 2963 C CA . ALA A 1 383 ? -6.344 3.024 15.660 1.00 98.12 383 ALA A CA 1
ATOM 2964 C C . ALA A 1 383 ? -7.053 2.960 17.012 1.00 98.12 383 ALA A C 1
ATOM 2966 O O . ALA A 1 383 ? -8.171 2.451 17.136 1.00 98.12 383 ALA A O 1
ATOM 2967 N N . SER A 1 384 ? -6.401 3.570 17.998 1.00 97.94 384 SER A N 1
ATOM 2968 C CA . SER A 1 384 ? -6.989 3.924 19.283 1.00 97.94 384 SER A CA 1
ATOM 2969 C C . SER A 1 384 ? -6.954 5.439 19.456 1.00 97.94 384 SER A C 1
ATOM 2971 O O . SER A 1 384 ? -5.943 6.092 19.174 1.00 97.94 384 SER A O 1
ATOM 2973 N N . LEU A 1 385 ? -8.059 5.994 19.948 1.00 97.19 385 LEU A N 1
ATOM 2974 C CA . LEU A 1 385 ? -8.200 7.422 20.232 1.00 97.19 385 LEU A CA 1
ATOM 2975 C C . LEU A 1 385 ? -7.740 7.802 21.644 1.00 97.19 385 LEU A C 1
ATOM 2977 O O . LEU A 1 385 ? -7.634 8.992 21.942 1.00 97.19 385 LEU A O 1
ATOM 2981 N N . ARG A 1 386 ? -7.551 6.799 22.509 1.00 95.38 386 ARG A N 1
ATOM 2982 C CA . ARG A 1 386 ? -7.266 6.920 23.946 1.00 95.38 386 ARG A CA 1
ATOM 2983 C C . ARG A 1 386 ? -6.233 5.870 24.374 1.00 95.38 386 ARG A C 1
ATOM 2985 O O . ARG A 1 386 ? -5.774 5.061 23.561 1.00 95.38 386 ARG A O 1
ATOM 2992 N N . ASP A 1 387 ? -5.910 5.848 25.662 1.00 97.19 387 ASP A N 1
ATOM 2993 C CA . ASP A 1 387 ? -5.154 4.753 26.261 1.00 97.19 387 ASP A CA 1
ATOM 2994 C C . ASP A 1 387 ? -5.859 3.420 25.986 1.00 97.19 387 ASP A C 1
ATOM 2996 O O . ASP A 1 387 ? -7.067 3.283 26.213 1.00 97.19 387 ASP A O 1
ATOM 3000 N N . ALA A 1 388 ? -5.113 2.451 25.458 1.00 97.88 388 ALA A N 1
ATOM 3001 C CA . ALA A 1 388 ? -5.650 1.149 25.079 1.00 97.88 388 ALA A CA 1
ATOM 3002 C C . ALA A 1 388 ? -4.550 0.099 24.945 1.00 97.88 388 ALA A C 1
ATOM 3004 O O . ALA A 1 388 ? -3.461 0.388 24.453 1.00 97.88 388 ALA A O 1
ATOM 3005 N N . ALA A 1 389 ? -4.859 -1.145 25.299 1.00 98.56 389 ALA A N 1
ATOM 3006 C CA . ALA A 1 389 ? -4.044 -2.295 24.930 1.00 98.56 389 ALA A CA 1
ATOM 3007 C C . ALA A 1 389 ? -4.922 -3.422 24.393 1.00 98.56 389 ALA A C 1
ATOM 3009 O O . ALA A 1 389 ? -6.052 -3.618 24.845 1.00 98.56 389 ALA A O 1
ATOM 3010 N N . GLY A 1 390 ? -4.407 -4.179 23.432 1.00 98.50 390 GLY A N 1
ATOM 3011 C CA . GLY A 1 390 ? -5.156 -5.266 22.817 1.00 98.50 390 GLY A CA 1
ATOM 3012 C C . GLY A 1 390 ? -4.387 -5.991 21.727 1.00 98.50 390 GLY A C 1
ATOM 3013 O O . GLY A 1 390 ? -3.176 -5.811 21.560 1.00 98.50 390 GLY A O 1
ATOM 3014 N N . SER A 1 391 ? -5.110 -6.816 20.977 1.00 98.69 391 SER A N 1
ATOM 3015 C CA . SER A 1 391 ? -4.604 -7.443 19.761 1.00 98.69 391 SER A CA 1
ATOM 3016 C C . SER A 1 391 ? -5.595 -7.360 18.605 1.00 98.69 391 SER A C 1
ATOM 3018 O O . SER A 1 391 ? -6.801 -7.188 18.804 1.00 98.69 391 SER A O 1
ATOM 3020 N N . VAL A 1 392 ? -5.048 -7.465 17.398 1.00 98.75 392 VAL A N 1
ATOM 3021 C CA . VAL A 1 392 ? -5.761 -7.594 16.133 1.00 98.75 392 VAL A CA 1
ATOM 3022 C C . VAL A 1 392 ? -5.394 -8.952 15.537 1.00 98.75 392 VAL A C 1
ATOM 3024 O O . VAL A 1 392 ? -4.229 -9.183 15.201 1.00 98.75 392 VAL A O 1
ATOM 3027 N N . GLY A 1 393 ? -6.378 -9.849 15.489 1.00 98.25 393 GLY A N 1
ATOM 3028 C CA . GLY A 1 393 ? -6.303 -11.187 14.901 1.00 98.25 393 GLY A CA 1
ATOM 3029 C C . GLY A 1 393 ? -6.404 -11.115 13.384 1.00 98.25 393 GLY A C 1
ATOM 3030 O O . GLY A 1 393 ? -5.648 -10.3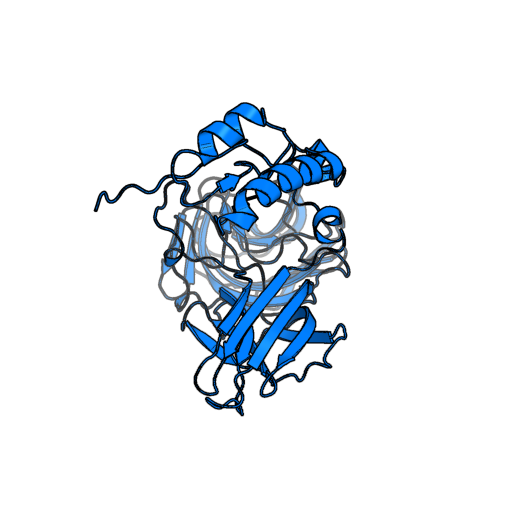73 12.769 1.00 98.25 393 GLY A O 1
ATOM 3031 N N . GLU A 1 394 ? -7.319 -11.848 12.752 1.00 96.12 394 GLU A N 1
ATOM 3032 C CA . GLU A 1 394 ? -7.519 -11.711 11.301 1.00 96.12 394 GLU A CA 1
ATOM 3033 C C . GLU A 1 394 ? -7.693 -10.231 10.901 1.00 96.12 394 GLU A C 1
ATOM 3035 O O . GLU A 1 394 ? -8.362 -9.475 11.602 1.00 96.12 394 GLU A O 1
ATOM 3040 N N . PHE A 1 395 ? -7.055 -9.797 9.808 1.00 98.50 395 PHE A N 1
ATOM 3041 C CA . PHE A 1 395 ? -7.262 -8.477 9.209 1.00 98.50 395 PHE A CA 1
ATOM 3042 C C . PHE A 1 395 ? -7.357 -8.634 7.697 1.00 98.50 395 PHE A C 1
ATOM 3044 O O . PHE A 1 395 ? -6.409 -9.084 7.041 1.00 98.50 395 PHE A O 1
ATOM 3051 N N . ARG A 1 396 ? -8.487 -8.226 7.129 1.00 98.38 396 ARG A N 1
ATOM 3052 C CA . ARG A 1 396 ? -8.768 -8.367 5.707 1.00 98.38 396 ARG A CA 1
ATOM 3053 C C . ARG A 1 396 ? -9.430 -7.122 5.152 1.00 98.38 396 ARG A C 1
ATOM 3055 O O . ARG A 1 396 ? -10.417 -6.621 5.673 1.00 98.38 396 ARG A O 1
ATOM 3062 N N . VAL A 1 397 ? -8.912 -6.659 4.026 1.00 98.50 397 VAL A N 1
ATOM 3063 C CA . VAL A 1 397 ? -9.576 -5.691 3.160 1.00 98.50 397 VAL A CA 1
ATOM 3064 C C . VAL A 1 397 ? -10.334 -6.485 2.108 1.00 98.50 397 VAL A C 1
ATOM 3066 O O . VAL A 1 397 ? -9.735 -7.066 1.203 1.00 98.50 397 VAL A O 1
ATOM 3069 N N . ILE A 1 398 ? -11.656 -6.542 2.250 1.00 98.19 398 ILE A N 1
ATOM 3070 C CA . ILE A 1 398 ? -12.549 -7.255 1.330 1.00 98.19 398 ILE A CA 1
ATOM 3071 C C . ILE A 1 398 ? -12.539 -6.559 -0.029 1.00 98.19 398 ILE A C 1
ATOM 3073 O O . ILE A 1 398 ? -12.414 -7.211 -1.064 1.00 98.19 398 ILE A O 1
ATOM 3077 N N . SER A 1 399 ? -12.660 -5.231 -0.019 1.00 98.06 399 SER A N 1
ATOM 3078 C CA . SER A 1 399 ? -12.528 -4.415 -1.220 1.00 98.06 399 SER A CA 1
ATOM 3079 C C . SER A 1 399 ? -12.060 -3.007 -0.881 1.00 98.06 399 SER A C 1
ATOM 3081 O O . SER A 1 399 ? -12.415 -2.456 0.160 1.00 98.06 399 SER A O 1
ATOM 3083 N N . PHE A 1 400 ? -11.312 -2.400 -1.791 1.00 97.25 400 PHE A N 1
ATOM 3084 C CA . PHE A 1 400 ? -11.140 -0.955 -1.833 1.00 97.25 400 PHE A CA 1
ATOM 3085 C C . PHE A 1 400 ? -11.232 -0.445 -3.272 1.00 97.25 400 PHE A C 1
ATOM 3087 O O . PHE A 1 400 ? -10.978 -1.202 -4.207 1.00 97.25 400 PHE A O 1
ATOM 3094 N N . THR A 1 401 ? -11.573 0.828 -3.464 1.00 94.88 401 THR A N 1
ATOM 3095 C CA . THR A 1 401 ? -11.573 1.491 -4.778 1.00 94.88 401 THR A CA 1
ATOM 3096 C C . THR A 1 401 ? -10.595 2.659 -4.819 1.00 94.88 401 THR A C 1
ATOM 3098 O O . THR A 1 401 ? -10.240 3.239 -3.791 1.00 94.88 401 THR A O 1
ATOM 3101 N N . VAL A 1 402 ? -10.176 3.024 -6.028 1.00 88.56 402 VAL A N 1
ATOM 3102 C CA . VAL A 1 402 ? -9.348 4.201 -6.330 1.00 88.56 402 VAL A CA 1
ATOM 3103 C C . VAL A 1 402 ? -10.021 4.969 -7.470 1.00 88.56 402 VAL A C 1
ATOM 3105 O O . VAL A 1 402 ? -10.717 4.365 -8.284 1.00 88.56 402 VAL A O 1
ATOM 3108 N N . GLN A 1 403 ? -9.887 6.296 -7.517 1.00 77.62 403 GLN A N 1
ATOM 3109 C CA . GLN A 1 403 ? -10.493 7.087 -8.597 1.00 77.62 403 GLN A CA 1
ATOM 3110 C C . GLN A 1 403 ? -9.663 7.001 -9.880 1.00 77.62 403 GLN A C 1
ATOM 3112 O O . GLN A 1 403 ? -8.442 7.146 -9.826 1.00 77.62 403 GLN A O 1
ATOM 3117 N N . ASP A 1 404 ? -10.334 6.911 -11.030 1.00 63.38 404 ASP A N 1
ATOM 3118 C CA . ASP A 1 404 ? -9.709 7.102 -12.342 1.00 63.38 404 ASP A CA 1
ATOM 3119 C C . ASP A 1 404 ? -8.924 8.425 -12.386 1.00 63.38 404 ASP A C 1
ATOM 3121 O O . ASP A 1 404 ? -9.460 9.508 -12.126 1.00 63.38 404 ASP A O 1
ATOM 3125 N N . GLY A 1 405 ? -7.626 8.347 -12.688 1.00 59.50 405 GLY A N 1
ATOM 3126 C CA . GLY A 1 405 ? -6.715 9.496 -12.698 1.00 59.50 405 GLY A CA 1
ATOM 3127 C C . GLY A 1 405 ? -6.016 9.818 -11.366 1.00 59.50 405 GLY A C 1
ATOM 3128 O O . GLY A 1 405 ? -5.014 10.545 -11.392 1.00 59.50 405 GLY A O 1
ATOM 3129 N N . MET A 1 406 ? -6.445 9.255 -10.228 1.00 55.84 406 MET A N 1
ATOM 3130 C CA . MET A 1 406 ? -5.664 9.204 -8.977 1.00 55.84 406 MET A CA 1
ATOM 3131 C C . MET A 1 406 ? -4.884 7.893 -8.914 1.00 55.84 406 MET A C 1
ATOM 3133 O O . MET A 1 406 ? -5.151 7.006 -8.111 1.00 55.84 406 MET A O 1
ATOM 3137 N N . GLU A 1 407 ? -3.932 7.776 -9.825 1.00 61.12 407 GLU A N 1
ATOM 3138 C CA . GLU A 1 407 ? -3.128 6.579 -10.027 1.00 61.12 407 GLU A CA 1
ATOM 3139 C C . GLU A 1 407 ? -1.661 6.928 -9.808 1.00 61.12 407 GLU A C 1
ATOM 3141 O O . GLU A 1 407 ? -1.268 8.089 -9.999 1.00 61.12 407 GLU A O 1
ATOM 3146 N N . ARG A 1 408 ? -0.877 5.934 -9.390 1.00 55.09 408 ARG A N 1
ATOM 3147 C CA . ARG A 1 408 ? 0.578 6.063 -9.272 1.00 55.09 408 ARG A CA 1
ATOM 3148 C C . ARG A 1 408 ? 1.257 5.843 -10.601 1.00 55.09 408 ARG A C 1
ATOM 3150 O O . ARG A 1 408 ? 0.832 4.890 -11.287 1.00 55.09 408 ARG A O 1
#

Mean predicted aligned error: 9.83 Å

Sequence (408 aa):
MSQDVNILSPCGMLGYGFPEESFRRGMEQQVHAVVVDAGSTDGGPHKLGAGVSIVSRRACKKDLEIILGACLPGKVPVIIGSAGGSGARPHVESGGSLEIVFDRITNVESSKIYYKPYYRREDFNDEKYKPTFAPQVYSGQTVEFKLRLDQWEGAPLRITPYVRDTYTKEEVLLEDVELVRGEWNTLSFVVPPLAGSFADEVGFMIDSPTSTAASRAFGALYIGRMRVYGGGGYAIDWRKQAVEFTSVTPMAQHRGEWSLKDGALHYAVEGNAAAFTGNDYARDVEAEAEFTPLSGESHGFIARALGIERCYWLGLAEEGTVSIRKNDFGWTELASASFPWEHGRTYALKMIVRGASLKLYVDDKLVVEAEDAQYAHGMYGVASLRDAAGSVGEFRVISFTVQDGMER

Radius of gyration: 25.8 Å; Cα contacts (8 Å, |Δi|>4): 1068; chains: 1; bounding box: 73×47×63 Å

pLDDT: mean 91.49, std 9.47, range [48.44, 98.94]

Nearest PDB structures (foldseek):
  4b1m-assembly3_C  TM=8.912E-01  e=1.706E-08  Bacillus subtilis
  3zr5-assembly1_A  TM=3.862E-01  e=4.598E-09  Mus musculus
  7zns-assembly2_B  TM=7.551E-01  e=3.639E-05  Bacteroides thetaiotaomicron VPI-5482
  6r3r-assembly1_A  TM=5.884E-01  e=5.447E-05  Bacteroides thetaiotaomicron
  6r3u-assembly1_A  TM=5.623E-01  e=5.179E-05  Bacteroides thetaiotaomicron